Protein 4UMM (pdb70)

Sequence (642 aa):
KHLCSICGDRASGKHYGVYSCEGCKGFFKRTVRKDLTYACREERNCIIDKRQRNRCQYCRYQKCLACGMKREAVQEERRQQEELCLVCGDRASGYHYNALTCEGCKGFFRRSVTKNAVYICKFGHACEMDMYMRRKCQECRLKKCLAVGMRPECVVPENQCAMKRVQELSIERLLEMESLVADPSEEFQFLRVGPDSNVPPKFRAPVSSLCQIGNKQIAALVVWARDIPHFSQLEMEDQILLIKGSWNELLLFAIAWRSMEFLTERTTSPPQLMCLMPGMTLHRNSALQAGVGQIFDRVLSELSLKMRTLRVDQAEYVALKAIILLNPDVKGLKNRQEVEVLREKMFLCLDEYCRRSRSSEEGRFAALLLRLPALRSISLKSFEHLFFFHLVADTSIAGYIRDALRVPPLTANQKSLIARLVWYQEGYEQPSEEDLKRVTQTWDSDMPFRQITEMTILTVQLIVEFAKGLPGFAKISQSDQITLLKACSSEVMMLRVARRYDAATDSVLFANNQAYTRDNYRKAGMAYVIEDLLHFCRCMYSMMMDNVHYALLTAIVIFSDRPGLEQPLLVEEIQRYYLNTLRVYILNQNSASPRCAVIFGKILGILTEIRTLGMQNSNMCISLKLKNRKLPPFLEEIWDVA

Organism: Heliothis virescens (NCBI:txid7102)

Structure (mmCIF, N/CA/C/O backbone):
data_4UMM
#
_entry.id   4UMM
#
_cell.length_a   1.000
_cell.length_b   1.000
_cell.length_c   1.000
_cell.angle_alpha   90.00
_cell.angle_beta   90.00
_cell.angle_gamma   90.00
#
_symmetry.space_group_name_H-M   'P 1'
#
loop_
_entity.id
_entity.type
_entity.pdbx_description
1 polymer ECR-USP
2 polymer "5'-D(*CP*AP*AP*GP*GP*GP*TP*TP*CP*AP*AP*TP*GP*CP *AP*CP*TP*TP*GP*TP)-3'"
3 polymer "5'-D(*DGP*AP*CP*AP*AP*GP*TP*GP*CP*AP*TP*TP*GP*DAP *AP*CP*CP*CP*TP*T)-3'"
4 polymer 'ECDYSONE RECEPTOR'
5 polymer 'GENE REGULATION PROTEIN'
6 polymer 'ECDYSONE RECEPTOR'
7 non-polymer L-ALPHA-PHOSPHATIDYL-BETA-OLEOYL-GAMMA-PALMITOYL-PHOSPHATIDYLETHANOLAMINE
8 non-polymer 2,3,14,20,22-PENTAHYDROXYCHOLEST-7-EN-6-ONE
9 water water
#
loop_
_atom_site.group_PDB
_atom_site.id
_atom_site.type_symbol
_atom_site.label_atom_id
_atom_site.label_alt_id
_atom_site.label_comp_id
_atom_site.label_asym_id
_atom_site.label_entity_id
_atom_site.label_seq_id
_atom_site.pdbx_PDB_ins_code
_atom_site.Cartn_x
_atom_site.Cartn_y
_atom_site.Cartn_z
_atom_site.occupancy
_atom_site.B_iso_or_equiv
_atom_site.auth_seq_id
_atom_site.auth_comp_id
_atom_site.auth_asym_id
_atom_site.auth_atom_id
_atom_site.pdbx_PDB_model_num
ATOM 1 N N . LYS A 1 1 ? -10.029 -17.579 -7.308 1.00 50.00 110 LYS A N 1
ATOM 2 C CA . LYS A 1 1 ? -11.254 -17.917 -8.074 1.00 50.00 110 LYS A CA 1
ATOM 3 C C . LYS A 1 1 ? -12.211 -18.841 -7.295 1.00 50.00 110 LYS A C 1
ATOM 4 O O . LYS A 1 1 ? -13.434 -18.690 -7.335 1.00 50.00 110 LYS A O 1
ATOM 10 N N . HIS A 1 2 ? -11.605 -19.737 -6.533 1.00 50.00 111 HIS A N 1
ATOM 11 C CA . HIS A 1 2 ? -12.303 -20.785 -5.767 1.00 50.00 111 HIS A CA 1
ATOM 12 C C . HIS A 1 2 ? -13.089 -20.236 -4.571 1.00 50.00 111 HIS A C 1
ATOM 13 O O . HIS A 1 2 ? -12.859 -19.141 -4.069 1.00 50.00 111 HIS A O 1
ATOM 20 N N . LEU A 1 3 ? -13.993 -21.098 -4.112 1.00 50.00 112 LEU A N 1
ATOM 21 C CA . LEU A 1 3 ? -14.806 -20.866 -2.912 1.00 50.00 112 LEU A CA 1
ATOM 22 C C . LEU A 1 3 ? -14.286 -21.765 -1.784 1.00 50.00 112 LEU A C 1
ATOM 23 O O . LEU A 1 3 ? -13.723 -22.824 -2.023 1.00 50.00 112 LEU A O 1
ATOM 28 N N . CYS A 1 4 ? -14.419 -21.260 -0.558 1.00 50.00 113 CYS A N 1
ATOM 29 C CA . CYS A 1 4 ? -14.139 -22.075 0.641 1.00 50.00 113 CYS A CA 1
ATOM 30 C C . CYS A 1 4 ? -15.168 -23.205 0.660 1.00 50.00 113 CYS A C 1
ATOM 31 O O . CYS A 1 4 ? -16.366 -22.942 0.685 1.00 50.00 113 CYS A O 1
ATOM 34 N N . SER A 1 5 ? -14.673 -24.446 0.749 1.00 50.00 114 SER A N 1
ATOM 35 C CA . SER A 1 5 ? -15.562 -25.622 0.750 1.00 50.00 114 SER A CA 1
ATOM 36 C C . SER A 1 5 ? -16.366 -25.756 2.054 1.00 50.00 114 SER A C 1
ATOM 37 O O . SER A 1 5 ? -17.442 -26.356 2.064 1.00 50.00 114 SER A O 1
ATOM 40 N N . ILE A 1 6 ? -15.859 -25.134 3.109 1.00 50.00 115 ILE A N 1
ATOM 41 C CA . ILE A 1 6 ? -16.522 -25.103 4.435 1.00 50.00 115 ILE A CA 1
ATOM 42 C C . ILE A 1 6 ? -17.680 -24.100 4.473 1.00 50.00 115 ILE A C 1
ATOM 43 O O . ILE A 1 6 ? -18.777 -24.422 4.946 1.00 50.00 115 ILE A O 1
ATOM 48 N N . CYS A 1 7 ? -17.433 -22.863 4.081 1.00 50.00 116 CYS A N 1
ATOM 49 C CA . CYS A 1 7 ? -18.397 -21.779 4.348 1.00 50.00 116 CYS A CA 1
ATOM 50 C C . CYS A 1 7 ? -18.966 -21.054 3.121 1.00 50.00 116 CYS A C 1
ATOM 51 O O . CYS A 1 7 ? -19.888 -20.248 3.262 1.00 50.00 116 CYS A O 1
ATOM 54 N N . GLY A 1 8 ? -18.272 -21.171 1.983 1.00 50.00 117 GLY A N 1
ATOM 55 C CA . GLY A 1 8 ? -18.724 -20.513 0.740 1.00 50.00 117 GLY A CA 1
ATOM 56 C C . GLY A 1 8 ? -18.124 -19.115 0.535 1.00 50.00 117 GLY A C 1
ATOM 57 O O . GLY A 1 8 ? -18.369 -18.489 -0.498 1.00 50.00 117 GLY A O 1
ATOM 58 N N . ASP A 1 9 ? -17.408 -18.607 1.528 1.00 50.00 118 ASP A N 1
ATOM 59 C CA . ASP A 1 9 ? -16.632 -17.355 1.370 1.00 50.00 118 ASP A CA 1
ATOM 60 C C . ASP A 1 9 ? -15.556 -17.575 0.288 1.00 50.00 118 ASP A C 1
ATOM 61 O O . ASP A 1 9 ? -15.237 -18.705 -0.060 1.00 50.00 118 ASP A O 1
ATOM 66 N N . ARG A 1 10 ? -15.030 -16.473 -0.255 1.00 50.00 119 ARG A N 1
ATOM 67 C CA . ARG A 1 10 ? -13.954 -16.535 -1.259 1.00 50.00 119 ARG A CA 1
ATOM 68 C C . ARG A 1 10 ? -12.717 -17.211 -0.653 1.00 50.00 119 ARG A C 1
ATOM 69 O O . ARG A 1 10 ? -12.241 -16.831 0.413 1.00 50.00 119 ARG A O 1
ATOM 77 N N . ALA A 1 11 ? -12.346 -18.342 -1.264 1.00 50.00 120 ALA A N 1
ATOM 78 C CA . ALA A 1 11 ? -11.109 -19.045 -0.887 1.00 50.00 120 ALA A CA 1
ATOM 79 C C . ALA A 1 11 ? -9.895 -18.203 -1.291 1.00 50.00 120 ALA A C 1
ATOM 80 O O . ALA A 1 11 ? -9.897 -17.515 -2.305 1.00 50.00 120 ALA A O 1
ATOM 82 N N . SER A 1 12 ? -8.840 -18.305 -0.473 1.00 50.00 121 SER A N 1
ATOM 83 C CA . SER A 1 12 ? -7.548 -17.670 -0.791 1.00 50.00 121 SER A CA 1
ATOM 84 C C . SER A 1 12 ? -6.529 -18.693 -1.342 1.00 50.00 121 SER A C 1
ATOM 85 O O . SER A 1 12 ? -5.356 -18.383 -1.546 1.00 50.00 121 SER A O 1
ATOM 88 N N . GLY A 1 13 ? -7.065 -19.868 -1.664 1.00 50.00 122 GLY A N 1
ATOM 89 C CA . GLY A 1 13 ? -6.311 -21.044 -2.153 1.00 50.00 122 GLY A CA 1
ATOM 90 C C . GLY A 1 13 ? -6.589 -22.229 -1.222 1.00 50.00 122 GLY A C 1
ATOM 91 O O . GLY A 1 13 ? -7.528 -22.208 -0.434 1.00 50.00 122 GLY A O 1
ATOM 92 N N . LYS A 1 14 ? -5.849 -23.318 -1.468 1.00 50.00 123 LYS A N 1
ATOM 93 C CA . LYS A 1 14 ? -5.908 -24.499 -0.588 1.00 50.00 123 LYS A CA 1
ATOM 94 C C . LYS A 1 14 ? -5.143 -24.247 0.713 1.00 50.00 123 LYS A C 1
ATOM 95 O O . LYS A 1 14 ? -4.140 -23.548 0.727 1.00 50.00 123 LYS A O 1
ATOM 101 N N . HIS A 1 15 ? -5.702 -24.788 1.795 1.00 50.00 124 HIS A N 1
ATOM 102 C CA . HIS A 1 15 ? -5.084 -24.721 3.131 1.00 50.00 124 HIS A CA 1
ATOM 103 C C . HIS A 1 15 ? -5.412 -26.010 3.884 1.00 50.00 124 HIS A C 1
ATOM 104 O O . HIS A 1 15 ? -6.557 -26.453 3.892 1.00 50.00 124 HIS A O 1
ATOM 111 N N . TYR A 1 16 ? -4.344 -26.659 4.348 1.00 50.00 125 TYR A N 1
ATOM 112 C CA . TYR A 1 16 ? -4.435 -27.932 5.103 1.00 50.00 125 TYR A CA 1
ATOM 113 C C . TYR A 1 16 ? -5.181 -29.043 4.335 1.00 50.00 125 TYR A C 1
ATOM 114 O O . TYR A 1 16 ? -5.836 -29.898 4.943 1.00 50.00 125 TYR A O 1
ATOM 123 N N . GLY A 1 17 ? -5.143 -28.946 3.003 1.00 50.00 126 GLY A N 1
ATOM 124 C CA . GLY A 1 17 ? -5.747 -29.962 2.116 1.00 50.00 126 GLY A CA 1
ATOM 125 C C . GLY A 1 17 ? -6.960 -29.494 1.298 1.00 50.00 126 GLY A C 1
ATOM 126 O O . GLY A 1 17 ? -7.258 -30.087 0.266 1.00 50.00 126 GLY A O 1
ATOM 127 N N . VAL A 1 18 ? -7.651 -28.445 1.754 1.00 50.00 127 VAL A N 1
ATOM 128 C CA . VAL A 1 18 ? -8.914 -28.031 1.110 1.00 50.00 127 VAL A CA 1
ATOM 129 C C . VAL A 1 18 ? -8.871 -26.563 0.672 1.00 50.00 127 VAL A C 1
ATOM 130 O O . VAL A 1 18 ? -8.242 -25.741 1.324 1.00 50.00 127 VAL A O 1
ATOM 134 N N . TYR A 1 19 ? -9.659 -26.247 -0.362 1.00 50.00 128 TYR A N 1
ATOM 135 C CA . TYR A 1 19 ? -9.941 -24.841 -0.703 1.00 50.00 128 TYR A CA 1
ATOM 136 C C . TYR A 1 19 ? -10.733 -24.198 0.439 1.00 50.00 128 TYR A C 1
ATOM 137 O O . TYR A 1 19 ? -11.755 -24.701 0.884 1.00 50.00 128 TYR A O 1
ATOM 146 N N . SER A 1 20 ? -10.218 -23.048 0.889 1.00 50.00 129 SER A N 1
ATOM 147 C CA . SER A 1 20 ? -10.728 -22.403 2.106 1.00 50.00 129 SER A CA 1
ATOM 148 C C . SER A 1 20 ? -10.264 -20.949 2.221 1.00 50.00 129 SER A C 1
ATOM 149 O O . SER A 1 20 ? -9.292 -20.517 1.607 1.00 50.00 129 SER A O 1
ATOM 152 N N . CYS A 1 21 ? -11.135 -20.179 2.862 1.00 50.00 130 CYS A N 1
ATOM 153 C CA . CYS A 1 21 ? -10.882 -18.753 3.127 1.00 50.00 130 CYS A CA 1
ATOM 154 C C . CYS A 1 21 ? -9.860 -18.604 4.262 1.00 50.00 130 CYS A C 1
ATOM 155 O O . CYS A 1 21 ? -9.671 -19.513 5.067 1.00 50.00 130 CYS A O 1
ATOM 158 N N . GLU A 1 22 ? -9.377 -17.372 4.423 1.00 50.00 131 GLU A N 1
ATOM 159 C CA . GLU A 1 22 ? -8.448 -17.026 5.520 1.00 50.00 131 GLU A CA 1
ATOM 160 C C . GLU A 1 22 ? -9.069 -17.226 6.908 1.00 50.00 131 GLU A C 1
ATOM 161 O O . GLU A 1 22 ? -8.385 -17.687 7.834 1.00 50.00 131 GLU A O 1
ATOM 167 N N . GLY A 1 23 ? -10.382 -17.020 6.976 1.00 50.00 132 GLY A N 1
ATOM 168 C CA . GLY A 1 23 ? -11.197 -17.249 8.190 1.00 50.00 132 GLY A CA 1
ATOM 169 C C . GLY A 1 23 ? -11.081 -18.696 8.683 1.00 50.00 132 GLY A C 1
ATOM 170 O O . GLY A 1 23 ? -10.502 -18.953 9.740 1.00 50.00 132 GLY A O 1
ATOM 171 N N . CYS A 1 24 ? -11.498 -19.629 7.833 1.00 50.00 133 CYS A N 1
ATOM 172 C CA . CYS A 1 24 ? -11.471 -21.073 8.138 1.00 50.00 133 CYS A CA 1
ATOM 173 C C . CYS A 1 24 ? -10.049 -21.635 8.300 1.00 50.00 133 CYS A C 1
ATOM 174 O O . CYS A 1 24 ? -9.805 -22.431 9.205 1.00 50.00 133 CYS A O 1
ATOM 177 N N . LYS A 1 25 ? -9.114 -21.109 7.507 1.00 50.00 134 LYS A N 1
ATOM 178 C CA . LYS A 1 25 ? -7.670 -21.402 7.645 1.00 50.00 134 LYS A CA 1
ATOM 179 C C . LYS A 1 25 ? -7.184 -21.060 9.066 1.00 50.00 134 LYS A C 1
ATOM 180 O O . LYS A 1 25 ? -6.667 -21.926 9.779 1.00 50.00 134 LYS A O 1
ATOM 186 N N . GLY A 1 26 ? -7.431 -19.802 9.453 1.00 50.00 135 GLY A N 1
ATOM 187 C CA . GLY A 1 26 ? -7.001 -19.244 10.748 1.00 50.00 135 GLY A CA 1
ATOM 188 C C . GLY A 1 26 ? -7.662 -19.974 11.925 1.00 50.00 135 GLY A C 1
ATOM 189 O O . GLY A 1 26 ? -6.982 -20.416 12.848 1.00 50.00 135 GLY A O 1
ATOM 190 N N . PHE A 1 27 ? -8.947 -20.268 11.742 1.00 50.00 136 PHE A N 1
ATOM 191 C CA . PHE A 1 27 ? -9.754 -20.995 12.738 1.00 50.00 136 PHE A CA 1
ATOM 192 C C . PHE A 1 27 ? -9.245 -22.424 12.965 1.00 50.00 136 PHE A C 1
ATOM 193 O O . PHE A 1 27 ? -9.029 -22.826 14.106 1.00 50.00 136 PHE A O 1
ATOM 201 N N . PHE A 1 28 ? -8.985 -23.141 11.875 1.00 50.00 137 PHE A N 1
ATOM 202 C CA . PHE A 1 28 ? -8.503 -24.532 11.950 1.00 50.00 137 PHE A CA 1
ATOM 203 C C . PHE A 1 28 ? -7.104 -24.600 12.579 1.00 50.00 137 PHE A C 1
ATOM 204 O O . PHE A 1 28 ? -6.879 -25.390 13.495 1.00 50.00 137 PHE A O 1
ATOM 212 N N . LYS A 1 29 ? -6.269 -23.629 12.206 1.00 50.00 138 LYS A N 1
ATOM 213 C CA . LYS A 1 29 ? -4.903 -23.500 12.746 1.00 50.00 138 LYS A CA 1
ATOM 214 C C . LYS A 1 29 ? -4.934 -23.335 14.272 1.00 50.00 138 LYS A C 1
ATOM 215 O O . LYS A 1 29 ? -4.355 -24.154 14.985 1.00 50.00 138 LYS A O 1
ATOM 221 N N . ARG A 1 30 ? -5.721 -22.372 14.751 1.00 50.00 139 ARG A N 1
ATOM 222 C CA . ARG A 1 30 ? -5.819 -22.080 16.193 1.00 50.00 139 ARG A CA 1
ATOM 223 C C . ARG A 1 30 ? -6.386 -23.255 17.000 1.00 50.00 139 ARG A C 1
ATOM 224 O O . ARG A 1 30 ? -5.840 -23.614 18.040 1.00 50.00 139 ARG A O 1
ATOM 232 N N . THR A 1 31 ? -7.370 -23.933 16.399 1.00 50.00 140 THR A N 1
ATOM 233 C CA . THR A 1 31 ? -8.016 -25.106 17.019 1.00 50.00 140 THR A CA 1
ATOM 234 C C . THR A 1 31 ? -6.996 -26.231 17.243 1.00 50.00 140 THR A C 1
ATOM 235 O O . THR A 1 31 ? -6.868 -26.729 18.356 1.00 50.00 140 THR A O 1
ATOM 239 N N . VAL A 1 32 ? -6.248 -26.561 16.183 1.00 50.00 141 VAL A N 1
ATOM 240 C CA . VAL A 1 32 ? -5.244 -27.641 16.217 1.00 50.00 141 VAL A CA 1
ATOM 241 C C . VAL A 1 32 ? -4.038 -27.273 17.098 1.00 50.00 141 VAL A C 1
ATOM 242 O O . VAL A 1 32 ? -3.668 -28.046 17.973 1.00 50.00 141 VAL A O 1
ATOM 246 N N . ARG A 1 33 ? -3.530 -26.048 16.922 1.00 50.00 142 ARG A N 1
ATOM 247 C CA . ARG A 1 33 ? -2.359 -25.543 17.672 1.00 50.00 142 ARG A CA 1
ATOM 248 C C . ARG A 1 33 ? -2.542 -25.645 19.186 1.00 50.00 142 ARG A C 1
ATOM 249 O O . ARG A 1 33 ? -1.731 -26.254 19.884 1.00 50.00 142 ARG A O 1
ATOM 257 N N . LYS A 1 34 ? -3.673 -25.120 19.646 1.00 50.00 143 LYS A N 1
ATOM 258 C CA . LYS A 1 34 ? -4.024 -25.094 21.073 1.00 50.00 143 LYS A CA 1
ATOM 259 C C . LYS A 1 34 ? -4.661 -26.408 21.555 1.00 50.00 143 LYS A C 1
ATOM 260 O O . LYS A 1 34 ? -4.841 -26.603 22.753 1.00 50.00 143 LYS A O 1
ATOM 266 N N . ASP A 1 35 ? -5.049 -27.249 20.597 1.00 50.00 144 ASP A N 1
ATOM 267 C CA . ASP A 1 35 ? -5.715 -28.546 20.837 1.00 50.00 144 ASP A CA 1
ATOM 268 C C . ASP A 1 35 ? -7.043 -28.324 21.585 1.00 50.00 144 ASP A C 1
ATOM 269 O O . ASP A 1 35 ? -7.340 -28.928 22.613 1.00 50.00 144 ASP A O 1
ATOM 274 N N . LEU A 1 36 ? -7.815 -27.381 21.050 1.00 50.00 145 LEU A N 1
ATOM 275 C CA . LEU A 1 36 ? -9.115 -26.997 21.620 1.00 50.00 145 LEU A CA 1
ATOM 276 C C . LEU A 1 36 ? -10.191 -27.998 21.202 1.00 50.00 145 LEU A C 1
ATOM 277 O O . LEU A 1 36 ? -10.157 -28.578 20.125 1.00 50.00 145 LEU A O 1
ATOM 282 N N . THR A 1 37 ? -11.121 -28.216 22.129 1.00 50.00 146 THR A N 1
ATOM 283 C CA . THR A 1 37 ? -12.329 -29.004 21.840 1.00 50.00 146 THR A CA 1
ATOM 284 C C . THR A 1 37 ? -13.521 -28.102 22.161 1.00 50.00 146 THR A C 1
ATOM 285 O O . THR A 1 37 ? -13.538 -27.404 23.169 1.00 50.00 146 THR A O 1
ATOM 289 N N . TYR A 1 38 ? -14.501 -28.138 21.265 1.00 50.00 147 TYR A N 1
ATOM 290 C CA . TYR A 1 38 ? -15.690 -27.280 21.386 1.00 50.00 147 TYR A CA 1
ATOM 291 C C . TYR A 1 38 ? -16.926 -28.137 21.682 1.00 50.00 147 TYR A C 1
ATOM 292 O O . TYR A 1 38 ? -16.908 -29.353 21.527 1.00 50.00 147 TYR A O 1
ATOM 301 N N . ALA A 1 39 ? -17.947 -27.479 22.220 1.00 50.00 148 ALA A N 1
ATOM 302 C CA . ALA A 1 39 ? -19.255 -28.110 22.453 1.00 50.00 148 ALA A CA 1
ATOM 303 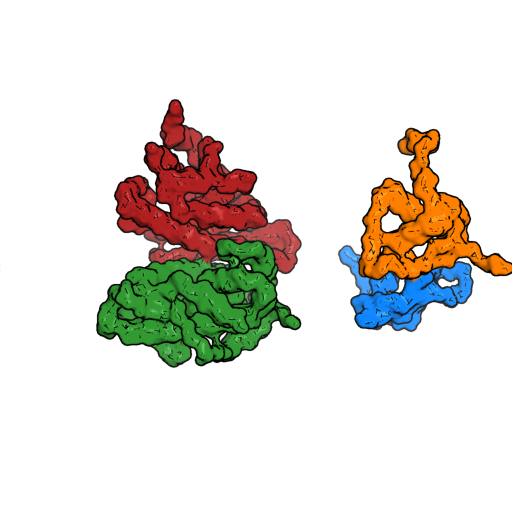C C . ALA A 1 39 ? -20.345 -27.290 21.751 1.00 50.00 148 ALA A C 1
ATOM 304 O O . ALA A 1 39 ? -20.376 -26.068 21.842 1.00 50.00 148 ALA A O 1
ATOM 306 N N . CYS A 1 40 ? -21.113 -27.982 20.913 1.00 50.00 149 CYS A N 1
ATOM 307 C CA . CYS A 1 40 ? -22.277 -27.360 20.253 1.00 50.00 149 CYS A CA 1
ATOM 308 C C . CYS A 1 40 ? -23.377 -27.136 21.294 1.00 50.00 149 CYS A C 1
ATOM 309 O O . CYS A 1 40 ? -23.733 -28.047 22.037 1.00 50.00 149 CYS A O 1
ATOM 312 N N . ARG A 1 41 ? -24.014 -25.971 21.203 1.00 50.00 150 ARG A N 1
ATOM 313 C CA . ARG A 1 41 ? -25.114 -25.612 22.117 1.00 50.00 150 ARG A CA 1
ATOM 314 C C . ARG A 1 41 ? -26.489 -25.866 21.457 1.00 50.00 150 ARG A C 1
ATOM 315 O O . ARG A 1 41 ? -27.505 -25.281 21.817 1.00 50.00 150 ARG A O 1
ATOM 323 N N . GLU A 1 42 ? -26.457 -26.678 20.407 1.00 50.00 151 GLU A N 1
ATOM 324 C CA . GLU A 1 42 ? -27.648 -27.079 19.631 1.00 50.00 151 GLU A CA 1
ATOM 325 C C . GLU A 1 42 ? -27.664 -28.604 19.403 1.00 50.00 151 GLU A C 1
ATOM 326 O O . GLU A 1 42 ? -27.553 -29.373 20.355 1.00 50.00 151 GLU A O 1
ATOM 332 N N . GLU A 1 43 ? -27.684 -29.023 18.145 1.00 50.00 152 GLU A N 1
ATOM 333 C CA . GLU A 1 43 ? -27.763 -30.458 17.790 1.00 50.00 152 GLU A CA 1
ATOM 334 C C . GLU A 1 43 ? -26.624 -30.937 16.885 1.00 50.00 152 GLU A C 1
ATOM 335 O O . GLU A 1 43 ? -26.780 -31.925 16.166 1.00 50.00 152 GLU A O 1
ATOM 341 N N . ARG A 1 44 ? -25.499 -30.235 16.905 1.00 50.00 153 ARG A N 1
ATOM 342 C CA . ARG A 1 44 ? -24.287 -30.589 16.119 1.00 50.00 153 ARG A CA 1
ATOM 343 C C . ARG A 1 44 ? -24.534 -30.616 14.599 1.00 50.00 153 ARG A C 1
ATOM 344 O O . ARG A 1 44 ? -23.807 -31.269 13.844 1.00 50.00 153 ARG A O 1
ATOM 352 N N . ASN A 1 45 ? -25.514 -29.837 14.155 1.00 50.00 154 ASN A N 1
ATOM 353 C CA . ASN A 1 45 ? -25.847 -29.683 12.724 1.00 50.00 154 ASN A CA 1
ATOM 354 C C . ASN A 1 45 ? -26.078 -28.203 12.357 1.00 50.00 154 ASN A C 1
ATOM 355 O O . ASN A 1 45 ? -26.933 -27.862 11.541 1.00 50.00 154 ASN A O 1
ATOM 360 N N . CYS A 1 46 ? -25.375 -27.322 13.060 1.00 50.00 155 CYS A N 1
ATOM 361 C CA . CYS A 1 46 ? -25.516 -25.865 12.847 1.00 50.00 155 CYS A CA 1
ATOM 362 C C . CYS A 1 46 ? -25.071 -25.460 11.436 1.00 50.00 155 CYS A C 1
ATOM 363 O O . CYS A 1 46 ? -24.188 -26.075 10.841 1.00 50.00 155 CYS A O 1
ATOM 366 N N . ILE A 1 47 ? -25.720 -24.411 10.931 1.00 50.00 156 ILE A N 1
ATOM 367 C CA . ILE A 1 47 ? -25.334 -23.787 9.650 1.00 50.00 156 ILE A CA 1
ATOM 368 C C . ILE A 1 47 ? -23.941 -23.158 9.807 1.00 50.00 156 ILE A C 1
ATOM 369 O O . ILE A 1 47 ? -23.719 -22.311 10.671 1.00 50.00 156 ILE A O 1
ATOM 374 N N . ILE A 1 48 ? -23.074 -23.512 8.863 1.00 50.00 157 ILE A N 1
ATOM 375 C CA . ILE A 1 48 ? -21.736 -22.909 8.734 1.00 50.00 157 ILE A CA 1
ATOM 376 C C . ILE A 1 48 ? -21.581 -22.365 7.310 1.00 50.00 157 ILE A C 1
ATOM 377 O O . ILE A 1 48 ? -21.397 -23.100 6.352 1.00 50.00 157 ILE A O 1
ATOM 382 N N . ASP A 1 49 ? -21.847 -21.071 7.184 1.00 50.00 158 ASP A N 1
ATOM 383 C CA . ASP A 1 49 ? -21.624 -20.364 5.912 1.00 50.00 158 ASP A CA 1
ATOM 384 C C . ASP A 1 49 ? -20.782 -19.095 6.132 1.00 50.00 158 ASP A C 1
ATOM 385 O O . ASP A 1 49 ? -20.410 -18.800 7.263 1.00 50.00 158 ASP A O 1
ATOM 390 N N . LYS A 1 50 ? -20.745 -18.226 5.128 1.00 50.00 159 LYS A N 1
ATOM 391 C CA . LYS A 1 50 ? -19.980 -16.964 5.212 1.00 50.00 159 LYS A CA 1
ATOM 392 C C . LYS A 1 50 ? -20.600 -15.966 6.205 1.00 50.00 159 LYS A C 1
ATOM 393 O O . LYS A 1 50 ? -19.913 -15.079 6.721 1.00 50.00 159 LYS A O 1
ATOM 399 N N . ARG A 1 51 ? -21.894 -16.124 6.440 1.00 50.00 160 ARG A N 1
ATOM 400 C CA . ARG A 1 51 ? -22.706 -15.240 7.296 1.00 50.00 160 ARG A CA 1
ATOM 401 C C . ARG A 1 51 ? -22.609 -15.554 8.793 1.00 50.00 160 ARG A C 1
ATOM 402 O O . ARG A 1 51 ? -22.218 -14.696 9.578 1.00 50.00 160 ARG A O 1
ATOM 410 N N . GLN A 1 52 ? -22.876 -16.806 9.165 1.00 50.00 161 GLN A N 1
ATOM 411 C CA . GLN A 1 52 ? -22.952 -17.198 10.587 1.00 50.00 161 GLN A CA 1
ATOM 412 C C . GLN A 1 52 ? -21.994 -18.327 11.008 1.00 50.00 161 GLN A C 1
ATOM 413 O O . GLN A 1 52 ? -22.205 -18.994 12.021 1.00 50.00 161 GLN A O 1
ATOM 419 N N . ARG A 1 53 ? -20.862 -18.433 10.315 1.00 50.00 162 ARG A N 1
ATOM 420 C CA . ARG A 1 53 ? -19.833 -19.451 10.642 1.00 50.00 162 ARG A CA 1
ATOM 421 C C . ARG A 1 53 ? -19.278 -19.335 12.069 1.00 50.00 162 ARG A C 1
ATOM 422 O O . ARG A 1 53 ? -18.875 -20.337 12.670 1.00 50.00 162 ARG A O 1
ATOM 430 N N . ASN A 1 54 ? -19.324 -18.125 12.612 1.00 50.00 163 ASN A N 1
ATOM 431 C CA . ASN A 1 54 ? -18.806 -17.819 13.957 1.00 50.00 163 ASN A CA 1
ATOM 432 C C . ASN A 1 54 ? -19.766 -18.156 15.107 1.00 50.00 163 ASN A C 1
ATOM 433 O O . ASN A 1 54 ? -19.384 -18.061 16.272 1.00 50.00 163 ASN A O 1
ATOM 438 N N . ARG A 1 55 ? -21.004 -18.526 14.776 1.00 50.00 164 ARG A N 1
ATOM 439 C CA . ARG A 1 55 ? -22.002 -18.916 15.793 1.00 50.00 164 ARG A CA 1
ATOM 440 C C . ARG A 1 55 ? -21.677 -20.211 16.547 1.00 50.00 164 ARG A C 1
ATOM 441 O O . ARG A 1 55 ? -21.945 -20.313 17.743 1.00 50.00 164 ARG A O 1
ATOM 449 N N . CYS A 1 56 ? -21.137 -21.199 15.839 1.00 50.00 165 CYS A N 1
ATOM 450 C CA . CYS A 1 56 ? -20.795 -22.490 16.459 1.00 50.00 165 CYS A CA 1
ATOM 451 C C . CYS A 1 56 ? -19.404 -22.984 16.057 1.00 50.00 165 CYS A C 1
ATOM 452 O O . CYS A 1 56 ? -19.210 -23.583 15.004 1.00 50.00 165 CYS A O 1
ATOM 455 N N . GLN A 1 57 ? -18.485 -22.863 17.018 1.00 50.00 166 GLN A N 1
ATOM 456 C CA . GLN A 1 57 ? -17.100 -23.340 16.852 1.00 50.00 166 GLN A CA 1
ATOM 457 C C . GLN A 1 57 ? -16.996 -24.861 16.653 1.00 50.00 166 GLN A C 1
ATOM 458 O O . GLN A 1 57 ? -16.288 -25.317 15.754 1.00 50.00 166 GLN A O 1
ATOM 464 N N . TYR A 1 58 ? -17.843 -25.608 17.360 1.00 50.00 167 TYR A N 1
ATOM 465 C CA . TYR A 1 58 ? -17.894 -27.084 17.224 1.00 50.00 167 TYR A CA 1
ATOM 466 C C . TYR A 1 58 ? -18.254 -27.496 15.792 1.00 50.00 167 TYR A C 1
ATOM 467 O O . TYR A 1 58 ? -17.535 -28.275 15.164 1.00 50.00 167 TYR A O 1
ATOM 476 N N . CYS A 1 59 ? -19.325 -26.903 15.278 1.00 50.00 168 CYS A N 1
ATOM 477 C CA . CYS A 1 59 ? -19.831 -27.230 13.936 1.00 50.00 168 CYS A CA 1
ATOM 478 C C . CYS A 1 59 ? -18.910 -26.727 12.818 1.00 50.00 168 CYS A C 1
ATOM 479 O O . CYS A 1 59 ? -18.708 -27.433 11.833 1.00 50.00 168 CYS A O 1
ATOM 482 N N . ARG A 1 60 ? -18.234 -25.602 13.063 1.00 50.00 169 ARG A N 1
ATOM 483 C CA . ARG A 1 60 ? -17.258 -25.052 12.102 1.00 50.00 169 ARG A CA 1
ATOM 484 C C . ARG A 1 60 ? -16.038 -25.981 11.984 1.00 50.00 169 ARG A C 1
ATOM 485 O O . ARG A 1 60 ? -15.653 -26.370 10.886 1.00 50.00 169 ARG A O 1
ATOM 493 N N . TYR A 1 61 ? -15.562 -26.442 13.140 1.00 50.00 170 TYR A N 1
ATOM 494 C CA . TYR A 1 61 ? -14.420 -27.371 13.214 1.00 50.00 170 TYR A CA 1
ATOM 495 C C . TYR A 1 61 ? -14.731 -28.736 12.587 1.00 50.00 170 TYR A C 1
ATOM 496 O O . TYR A 1 61 ? -13.978 -29.215 11.742 1.00 50.00 170 TYR A O 1
ATOM 505 N N . GLN A 1 62 ? -15.922 -29.248 12.892 1.00 50.00 171 GLN A N 1
ATOM 506 C CA . GLN A 1 62 ? -16.387 -30.525 12.329 1.00 50.00 171 GLN A CA 1
ATOM 507 C C . GLN A 1 62 ? -16.551 -30.463 10.805 1.00 50.00 171 GLN A C 1
ATOM 508 O O . GLN A 1 62 ? -16.203 -31.408 10.102 1.00 50.00 171 GLN A O 1
ATOM 514 N N . LYS A 1 63 ? -16.934 -29.284 10.323 1.00 50.00 172 LYS A N 1
ATOM 515 C CA . LYS A 1 63 ? -17.105 -29.040 8.882 1.00 50.00 172 LYS A CA 1
ATOM 516 C C . LYS A 1 63 ? -15.753 -28.911 8.163 1.00 50.00 172 LYS A C 1
ATOM 517 O O . LYS A 1 63 ? -15.602 -29.424 7.058 1.00 50.00 172 LYS A O 1
ATOM 523 N N . CYS A 1 64 ? -14.747 -28.376 8.856 1.00 50.00 173 CYS A N 1
ATOM 524 C CA . CYS A 1 64 ? -13.360 -28.353 8.345 1.00 50.00 173 CYS A CA 1
ATOM 525 C C . CYS A 1 64 ? -12.835 -29.783 8.141 1.00 50.00 173 CYS A C 1
ATOM 526 O O . CYS A 1 64 ? -12.337 -30.128 7.068 1.00 50.00 173 CYS A O 1
ATOM 529 N N . LEU A 1 65 ? -13.156 -30.628 9.116 1.00 50.00 174 LEU A N 1
ATOM 530 C CA . LEU A 1 65 ? -12.833 -32.068 9.110 1.00 50.00 174 LEU A CA 1
ATOM 531 C C . LEU A 1 65 ? -13.520 -32.837 7.980 1.00 50.00 174 LEU A C 1
ATOM 532 O O . LEU A 1 65 ? -12.844 -33.445 7.154 1.00 50.00 174 LEU A O 1
ATOM 537 N N . ALA A 1 66 ? -14.823 -32.607 7.858 1.00 50.00 175 ALA A N 1
ATOM 538 C CA . ALA A 1 66 ? -15.667 -33.261 6.835 1.00 50.00 175 ALA A CA 1
ATOM 539 C C . ALA A 1 66 ? -15.288 -32.845 5.408 1.00 50.00 175 ALA A C 1
ATOM 540 O O . ALA A 1 66 ? -15.393 -33.647 4.480 1.00 50.00 175 ALA A O 1
ATOM 542 N N . CYS A 1 67 ? -14.822 -31.606 5.264 1.00 50.00 176 CYS A N 1
ATOM 543 C CA . CYS A 1 67 ? -14.376 -31.061 3.967 1.00 50.00 176 CYS A CA 1
ATOM 544 C C . CYS A 1 67 ? -13.009 -31.601 3.523 1.00 50.00 176 CYS A C 1
ATOM 545 O O . CYS A 1 67 ? -12.665 -31.496 2.344 1.00 50.00 176 CYS A O 1
ATOM 548 N N . GLY A 1 68 ? -12.228 -32.072 4.506 1.00 50.00 177 GLY A N 1
ATOM 549 C CA . GLY A 1 68 ? -10.950 -32.776 4.274 1.00 50.00 177 GLY A CA 1
ATOM 550 C C . GLY A 1 68 ? -9.710 -32.062 4.835 1.00 50.00 177 GLY A C 1
ATOM 551 O O . GLY A 1 68 ? -8.601 -32.334 4.384 1.00 50.00 177 GLY A O 1
ATOM 552 N N . MET A 1 69 ? -9.901 -31.127 5.769 1.00 50.00 178 MET A N 1
ATOM 553 C CA . MET A 1 69 ? -8.757 -30.483 6.447 1.00 50.00 178 MET A CA 1
ATOM 554 C C . MET A 1 69 ? -8.040 -31.500 7.334 1.00 50.00 178 MET A C 1
ATOM 555 O O . MET A 1 69 ? -8.648 -32.262 8.076 1.00 50.00 178 MET A O 1
ATOM 560 N N . LYS A 1 70 ? -6.713 -31.402 7.291 1.00 50.00 179 LYS A N 1
ATOM 561 C CA . LYS A 1 70 ? -5.831 -32.402 7.901 1.00 50.00 179 LYS A CA 1
ATOM 562 C C . LYS A 1 70 ? -5.097 -31.741 9.078 1.00 50.00 179 LYS A C 1
ATOM 563 O O . LYS A 1 70 ? -4.277 -30.852 8.881 1.00 50.00 179 LYS A O 1
ATOM 569 N N . ARG A 1 71 ? -5.361 -32.234 10.293 1.00 50.00 180 ARG A N 1
ATOM 570 C CA . ARG A 1 71 ? -4.658 -31.751 11.507 1.00 50.00 180 ARG A CA 1
ATOM 571 C C . ARG A 1 71 ? -3.130 -31.845 11.400 1.00 50.00 180 ARG A C 1
ATOM 572 O O . ARG A 1 71 ? -2.412 -30.927 11.793 1.00 50.00 180 ARG A O 1
ATOM 580 N N . GLU A 1 72 ? -2.676 -32.872 10.687 1.00 50.00 181 GLU A N 1
ATOM 581 C CA . GLU A 1 72 ? -1.245 -33.120 10.417 1.00 50.00 181 GLU A CA 1
ATOM 582 C C . GLU A 1 72 ? -0.565 -32.047 9.550 1.00 50.00 181 GLU A C 1
ATOM 583 O O . GLU A 1 72 ? 0.656 -31.895 9.596 1.00 50.00 181 GLU A O 1
ATOM 589 N N . ALA A 1 73 ? -1.356 -31.361 8.732 1.00 50.00 182 ALA A N 1
ATOM 590 C CA . ALA A 1 73 ? -0.865 -30.258 7.883 1.00 50.00 182 ALA A CA 1
ATOM 591 C C . ALA A 1 73 ? -0.506 -28.990 8.684 1.00 50.00 182 ALA A C 1
ATOM 592 O O . ALA A 1 73 ? 0.207 -28.120 8.191 1.00 50.00 182 ALA A O 1
ATOM 594 N N . VAL A 1 74 ? -1.106 -28.853 9.870 1.00 50.00 183 VAL A N 1
ATOM 595 C CA . VAL A 1 74 ? -0.801 -27.754 10.807 1.00 50.00 183 VAL A CA 1
ATOM 596 C C . VAL A 1 74 ? 0.536 -28.048 11.491 1.00 50.00 183 VAL A C 1
ATOM 597 O O . VAL A 1 74 ? 0.689 -28.993 12.263 1.00 50.00 183 VAL A O 1
ATOM 601 N N . GLN A 1 75 ? 1.507 -27.206 11.160 1.00 50.00 184 GLN A N 1
ATOM 602 C CA . GLN A 1 75 ? 2.861 -27.312 11.712 1.00 50.00 184 GLN A CA 1
ATOM 603 C C . GLN A 1 75 ? 2.945 -26.771 13.141 1.00 50.00 184 GLN A C 1
ATOM 604 O O . GLN A 1 75 ? 2.041 -26.077 13.605 1.00 50.00 184 GLN A O 1
ATOM 610 N N . GLU A 1 76 ? 4.018 -27.136 13.823 1.00 50.00 185 GLU A N 1
ATOM 611 C CA . GLU A 1 76 ? 4.405 -26.533 15.112 1.00 50.00 185 GLU A CA 1
ATOM 612 C C . GLU A 1 76 ? 4.544 -25.013 14.941 1.00 50.00 185 GLU A C 1
ATOM 613 O O . GLU A 1 76 ? 5.052 -24.538 13.918 1.00 50.00 185 GLU A O 1
ATOM 619 N N . GLU A 1 77 ? 4.258 -24.297 16.024 1.00 50.00 186 GLU A N 1
ATOM 620 C CA . GLU A 1 77 ? 4.476 -22.842 16.080 1.00 50.00 186 GLU A CA 1
ATOM 621 C C . GLU A 1 77 ? 5.960 -22.524 15.830 1.00 50.00 186 GLU A C 1
ATOM 622 O O . GLU A 1 77 ? 6.864 -23.213 16.301 1.00 50.00 186 GLU A O 1
ATOM 628 N N . ARG A 1 78 ? 6.169 -21.422 15.116 1.00 50.00 187 ARG A N 1
ATOM 629 C CA . ARG A 1 78 ? 7.501 -21.003 14.645 1.00 50.00 187 ARG A CA 1
ATOM 630 C C . ARG A 1 78 ? 8.034 -19.745 15.363 1.00 50.00 187 ARG A C 1
ATOM 631 O O . ARG A 1 78 ? 7.659 -19.580 16.546 1.00 50.00 187 ARG A O 1
ATOM 1452 N N . ARG D 4 1 ? -45.181 -15.702 17.273 1.00 50.00 141 ARG E N 1
ATOM 1453 C CA . ARG D 4 1 ? -44.880 -14.895 16.069 1.00 50.00 141 ARG E CA 1
ATOM 1454 C C . ARG D 4 1 ? -43.409 -14.437 16.036 1.00 50.00 141 ARG E C 1
ATOM 1455 O O . ARG D 4 1 ? -42.674 -14.704 15.082 1.00 50.00 141 ARG E O 1
ATOM 1463 N N . GLN D 4 2 ? -43.046 -13.652 17.046 1.00 50.00 142 GLN E N 1
ATOM 1464 C CA . GLN D 4 2 ? -41.662 -13.199 17.257 1.00 50.00 142 GLN E CA 1
ATOM 1465 C C . GLN D 4 2 ? -40.805 -14.371 17.755 1.00 50.00 142 GLN E C 1
ATOM 1466 O O . GLN D 4 2 ? -40.819 -14.758 18.917 1.00 50.00 142 GLN E O 1
ATOM 1472 N N . GLN D 4 3 ? -40.182 -15.034 16.789 1.00 50.00 143 GLN E N 1
ATOM 1473 C CA . GLN D 4 3 ? -39.338 -16.198 17.102 1.00 50.00 143 GLN E CA 1
ATOM 1474 C C . GLN D 4 3 ? -37.914 -15.797 17.507 1.00 50.00 143 GLN E C 1
ATOM 1475 O O . GLN D 4 3 ? -37.228 -16.519 18.229 1.00 50.00 143 GLN E O 1
ATOM 1481 N N . GLU D 4 4 ? -37.489 -14.651 16.991 1.00 50.00 144 GLU E N 1
ATOM 1482 C CA . GLU D 4 4 ? -36.155 -14.092 17.243 1.00 50.00 144 GLU E CA 1
ATOM 1483 C C . GLU D 4 4 ? -36.245 -12.568 17.122 1.00 50.00 144 GLU E C 1
ATOM 1484 O O . GLU D 4 4 ? -36.780 -12.045 16.148 1.00 50.00 144 GLU E O 1
ATOM 1490 N N . GLU D 4 5 ? -35.801 -11.891 18.174 1.00 50.00 145 GLU E N 1
ATOM 1491 C CA . GLU D 4 5 ? -35.597 -10.431 18.115 1.00 50.00 145 GLU E CA 1
ATOM 1492 C C . GLU D 4 5 ? -34.418 -10.136 17.181 1.00 50.00 145 GLU E C 1
ATOM 1493 O O . GLU D 4 5 ? -33.330 -10.675 17.347 1.00 50.00 145 GLU E O 1
ATOM 1499 N N . LEU D 4 6 ? -34.679 -9.272 16.202 1.00 50.00 146 LEU E N 1
ATOM 1500 C CA . LEU D 4 6 ? -33.733 -9.025 15.104 1.00 50.00 146 LEU E CA 1
ATOM 1501 C C . LEU D 4 6 ? -33.043 -7.666 15.226 1.00 50.00 146 LEU E C 1
ATOM 1502 O O . LEU D 4 6 ? -33.658 -6.658 15.540 1.00 50.00 146 LEU E O 1
ATOM 1507 N N . CYS D 4 7 ? -31.730 -7.714 15.010 1.00 50.00 147 CYS E N 1
ATOM 1508 C CA . CYS D 4 7 ? -30.928 -6.485 14.878 1.00 50.00 147 CYS E CA 1
ATOM 1509 C C . CYS D 4 7 ? -31.393 -5.785 13.599 1.00 50.00 147 CYS E C 1
ATOM 1510 O O . CYS D 4 7 ? -31.217 -6.310 12.507 1.00 50.00 147 CYS E O 1
ATOM 1513 N N . LEU D 4 8 ? -31.848 -4.546 13.774 1.00 50.00 148 LEU E N 1
ATOM 1514 C CA . LEU D 4 8 ? -32.324 -3.736 12.642 1.00 50.00 148 LEU E CA 1
ATOM 1515 C C . LEU D 4 8 ? -31.242 -3.425 11.595 1.00 50.00 148 LEU E C 1
ATOM 1516 O O . LEU D 4 8 ? -31.546 -3.213 10.422 1.00 50.00 148 LEU E O 1
ATOM 1521 N N . VAL D 4 9 ? -29.993 -3.465 12.034 1.00 50.00 149 VAL E N 1
ATOM 1522 C CA . VAL D 4 9 ? -28.822 -3.219 11.162 1.00 50.00 149 VAL E CA 1
ATOM 1523 C C . VAL D 4 9 ? -28.474 -4.442 10.298 1.00 50.00 149 VAL E C 1
ATOM 1524 O O . VAL D 4 9 ? -28.377 -4.331 9.076 1.00 50.00 149 VAL E O 1
ATOM 1528 N N . CYS D 4 10 ? -28.226 -5.577 10.942 1.00 50.00 150 CYS E N 1
ATOM 1529 C CA . CYS D 4 10 ? -27.626 -6.739 10.254 1.00 50.00 150 CYS E CA 1
ATOM 1530 C C . CYS D 4 10 ? -28.483 -8.012 10.198 1.00 50.00 150 CYS E C 1
ATOM 1531 O O . CYS D 4 10 ? -28.081 -8.983 9.553 1.00 50.00 150 CYS E O 1
ATOM 1534 N N . GLY D 4 11 ? -29.496 -8.083 11.073 1.00 50.00 151 GLY E N 1
ATOM 1535 C CA . GLY D 4 11 ? -30.407 -9.243 11.116 1.00 50.00 151 GLY E CA 1
ATOM 1536 C C . GLY D 4 11 ? -29.961 -10.338 12.096 1.00 50.00 151 GLY E C 1
ATOM 1537 O O . GLY D 4 11 ? -30.655 -11.344 12.251 1.00 50.00 151 GLY E O 1
ATOM 1538 N N . ASP D 4 12 ? -28.805 -10.156 12.719 1.00 50.00 152 ASP E N 1
ATOM 1539 C CA . ASP D 4 12 ? -28.348 -11.041 13.812 1.00 50.00 152 ASP E CA 1
ATOM 1540 C C . ASP D 4 12 ? -29.346 -10.918 14.994 1.00 50.00 152 ASP E C 1
ATOM 1541 O O . ASP D 4 12 ? -30.178 -10.037 15.021 1.00 50.00 152 ASP E O 1
ATOM 1546 N N . ARG D 4 13 ? -29.200 -11.820 15.970 1.00 50.00 153 ARG E N 1
ATOM 1547 C CA . ARG D 4 13 ? -30.033 -11.785 17.185 1.00 50.00 153 ARG E CA 1
ATOM 1548 C C . ARG D 4 13 ? -29.732 -10.497 17.969 1.00 50.00 153 ARG E C 1
ATOM 1549 O O . ARG D 4 13 ? -28.590 -10.196 18.292 1.00 50.00 153 ARG E O 1
ATOM 1557 N N . ALA D 4 14 ? -30.794 -9.710 18.150 1.00 50.00 154 ALA E N 1
ATOM 1558 C CA . ALA D 4 14 ? -30.713 -8.488 18.962 1.00 50.00 154 ALA E CA 1
ATOM 1559 C C . ALA D 4 14 ? -30.651 -8.861 20.448 1.00 50.00 154 ALA E C 1
ATOM 1560 O O . ALA D 4 14 ? -31.328 -9.775 20.906 1.00 50.00 154 ALA E O 1
ATOM 1562 N N . SER D 4 15 ? -29.859 -8.083 21.184 1.00 50.00 155 SER E N 1
ATOM 1563 C CA . SER D 4 15 ? -29.689 -8.285 22.639 1.00 50.00 155 SER E CA 1
ATOM 1564 C C . SER D 4 15 ? -30.494 -7.285 23.484 1.00 50.00 155 SER E C 1
ATOM 1565 O O . SER D 4 15 ? -30.588 -7.429 24.704 1.00 50.00 155 SER E O 1
ATOM 1568 N N . GLY D 4 16 ? -31.023 -6.264 22.806 1.00 50.00 156 GLY E N 1
ATOM 1569 C CA . GLY D 4 16 ? -31.832 -5.198 23.421 1.00 50.00 156 GLY E CA 1
ATOM 1570 C C . GLY D 4 16 ? -31.731 -3.909 22.596 1.00 50.00 156 GLY E C 1
ATOM 1571 O O . GLY D 4 16 ? -31.225 -3.899 21.480 1.00 50.00 156 GLY E O 1
ATOM 1572 N N . TYR D 4 17 ? -32.247 -2.843 23.204 1.00 50.00 157 TYR E N 1
ATOM 1573 C CA . TYR D 4 17 ? -32.214 -1.495 22.610 1.00 50.00 157 TYR E CA 1
ATOM 1574 C C . TYR D 4 17 ? -30.934 -0.776 23.042 1.00 50.00 157 TYR E C 1
ATOM 1575 O O . TYR D 4 17 ? -30.668 -0.611 24.223 1.00 50.00 157 TYR E O 1
ATOM 1584 N N . HIS D 4 18 ? -30.158 -0.394 22.033 1.00 50.00 158 HIS E N 1
ATOM 1585 C CA . HIS D 4 18 ? -28.856 0.257 22.258 1.00 50.00 158 HIS E CA 1
ATOM 1586 C C . HIS D 4 18 ? -28.813 1.569 21.491 1.00 50.00 158 HIS E C 1
ATOM 1587 O O . HIS D 4 18 ? -29.042 1.587 20.284 1.00 50.00 158 HIS E O 1
ATOM 1594 N N . TYR D 4 19 ? -28.744 2.653 22.263 1.00 50.00 159 TYR E N 1
ATOM 1595 C CA . TYR D 4 19 ? -28.725 4.027 21.710 1.00 50.00 159 TYR E CA 1
ATOM 1596 C C . TYR D 4 19 ? -30.002 4.296 20.887 1.00 50.00 159 TYR E C 1
ATOM 1597 O O . TYR D 4 19 ? -29.968 4.899 19.815 1.00 50.00 159 TYR E O 1
ATOM 1606 N N . ASN D 4 20 ? -31.090 3.733 21.405 1.00 50.00 160 ASN E N 1
ATOM 1607 C CA . ASN D 4 20 ? -32.481 3.843 20.907 1.00 50.00 160 ASN E CA 1
ATOM 1608 C C . ASN D 4 20 ? -32.811 3.007 19.654 1.00 50.00 160 ASN E C 1
ATOM 1609 O O . ASN D 4 20 ? -33.737 3.320 18.905 1.00 50.00 160 ASN E O 1
ATOM 1614 N N . ALA D 4 21 ? -32.137 1.870 19.494 1.00 50.00 161 ALA E N 1
ATOM 1615 C CA . ALA D 4 21 ? -32.437 0.945 18.385 1.00 50.00 161 ALA E CA 1
ATOM 1616 C C . ALA D 4 21 ? -32.188 -0.514 18.777 1.00 50.00 161 ALA E C 1
ATOM 1617 O O . ALA D 4 21 ? -31.221 -0.832 19.462 1.00 50.00 161 ALA E O 1
ATOM 1619 N N . LEU D 4 22 ? -33.125 -1.359 18.350 1.00 50.00 162 LEU E N 1
ATOM 1620 C CA . LEU D 4 22 ? -33.045 -2.818 18.550 1.00 50.00 162 LEU E CA 1
ATOM 1621 C C . LEU D 4 22 ? -31.902 -3.418 17.712 1.00 50.00 162 LEU E C 1
ATOM 1622 O O . LEU D 4 22 ? -31.956 -3.483 16.491 1.00 50.00 162 LEU E O 1
ATOM 1627 N N . THR D 4 23 ? -30.806 -3.710 18.420 1.00 50.00 163 THR E N 1
ATOM 1628 C CA . THR D 4 23 ? -29.541 -4.110 17.773 1.00 50.00 163 THR E CA 1
ATOM 1629 C C . THR D 4 23 ? -28.815 -5.220 18.550 1.00 50.00 163 THR E C 1
ATOM 1630 O O . THR D 4 23 ? -29.086 -5.494 19.719 1.00 50.00 163 THR E O 1
ATOM 1634 N N . CYS D 4 24 ? -28.004 -5.965 17.805 1.00 50.00 164 CYS E N 1
ATOM 1635 C CA . CYS D 4 24 ? -27.118 -6.996 18.380 1.00 50.00 164 CYS E CA 1
ATOM 1636 C C . CYS D 4 24 ? -25.940 -6.332 19.117 1.00 50.00 164 CYS E C 1
ATOM 1637 O O . CYS D 4 24 ? -25.593 -5.184 18.853 1.00 50.00 164 CYS E O 1
ATOM 1640 N N . GLU D 4 25 ? -25.219 -7.153 19.882 1.00 50.00 165 GLU E N 1
ATOM 1641 C CA . GLU D 4 25 ? -23.998 -6.719 20.593 1.00 50.00 165 GLU E CA 1
ATOM 1642 C C . GLU D 4 25 ? -22.885 -6.220 19.656 1.00 50.00 165 GLU E C 1
ATOM 1643 O O . GLU D 4 25 ? -22.237 -5.209 19.943 1.00 50.00 165 GLU E O 1
ATOM 1649 N N . GLY D 4 26 ? -22.808 -6.854 18.482 1.00 50.00 166 GLY E N 1
ATOM 1650 C CA . GLY D 4 26 ? -21.827 -6.502 17.431 1.00 50.00 166 GLY E CA 1
ATOM 1651 C C . GLY D 4 26 ? -22.002 -5.056 16.949 1.00 50.00 166 GLY E C 1
ATOM 1652 O O . GLY D 4 26 ? -21.091 -4.238 17.080 1.00 50.00 166 GLY E O 1
ATOM 1653 N N . CYS D 4 27 ? -23.234 -4.731 16.568 1.00 50.00 167 CYS E N 1
ATOM 1654 C CA . CYS D 4 27 ? -23.593 -3.390 16.063 1.00 50.00 167 CYS E CA 1
ATOM 1655 C C . CYS D 4 27 ? -23.577 -2.314 17.157 1.00 50.00 167 CYS E C 1
ATOM 1656 O O . CYS D 4 27 ? -23.104 -1.207 16.912 1.00 50.00 167 CYS E O 1
ATOM 1659 N N . LYS D 4 28 ? -23.968 -2.702 18.369 1.00 50.00 168 LYS E N 1
ATOM 1660 C CA . LYS D 4 28 ? -23.862 -1.858 19.579 1.00 50.00 168 LYS E CA 1
ATOM 1661 C C . LYS D 4 28 ? -22.411 -1.382 19.793 1.00 50.00 168 LYS E C 1
ATOM 1662 O O . LYS D 4 28 ? -22.153 -0.177 19.873 1.00 50.00 168 LYS E O 1
ATOM 1668 N N . GLY D 4 29 ? -21.498 -2.362 19.812 1.00 50.00 169 GLY E N 1
ATOM 1669 C CA . GLY D 4 29 ? -20.059 -2.139 20.049 1.00 50.00 169 GLY E CA 1
ATOM 1670 C C . GLY D 4 29 ? -19.407 -1.367 18.898 1.00 50.00 169 GLY E C 1
ATOM 1671 O O . GLY D 4 29 ? -18.713 -0.380 19.130 1.00 50.00 169 GLY E O 1
ATOM 1672 N N . PHE D 4 30 ? -19.778 -1.748 17.675 1.00 50.00 170 PHE E N 1
ATOM 1673 C CA . PHE D 4 30 ? -19.303 -1.074 16.453 1.00 50.00 170 PHE E CA 1
ATOM 1674 C C . PHE D 4 30 ? -19.729 0.398 16.441 1.00 50.00 170 PHE E C 1
ATOM 1675 O O . PHE D 4 30 ? -18.911 1.279 16.184 1.00 50.00 170 PHE E O 1
ATOM 1683 N N . PHE D 4 31 ? -20.981 0.644 16.796 1.00 50.00 171 PHE E N 1
ATOM 1684 C CA . PHE D 4 31 ? -21.544 2.003 16.818 1.00 50.00 171 PHE E CA 1
ATOM 1685 C C . PHE D 4 31 ? -20.873 2.873 17.885 1.00 50.00 171 PHE E C 1
ATOM 1686 O O . PHE D 4 31 ? -20.360 3.942 17.563 1.00 50.00 171 PHE E O 1
ATOM 1694 N N . ARG D 4 32 ? -20.750 2.325 19.092 1.00 50.00 172 ARG E N 1
ATOM 1695 C CA . ARG D 4 32 ? -20.094 3.030 20.207 1.00 50.00 172 ARG E CA 1
ATOM 1696 C C . ARG D 4 32 ? -18.628 3.369 19.880 1.00 50.00 172 ARG E C 1
ATOM 1697 O O . ARG D 4 32 ? -18.251 4.538 19.920 1.00 50.00 172 ARG E O 1
ATOM 1705 N N . ARG D 4 33 ? -17.897 2.385 19.350 1.00 50.00 173 ARG E N 1
ATOM 1706 C CA . ARG D 4 33 ? -16.494 2.581 18.935 1.00 50.00 173 ARG E CA 1
ATOM 1707 C C . ARG D 4 33 ? -16.332 3.606 17.807 1.00 50.00 173 ARG E C 1
ATOM 1708 O O . ARG D 4 33 ? -15.560 4.550 17.946 1.00 50.00 173 ARG E O 1
ATOM 1716 N N . SER D 4 34 ? -17.237 3.531 16.826 1.00 50.00 174 SER E N 1
ATOM 1717 C CA . SER D 4 34 ? -17.246 4.455 15.676 1.00 50.00 174 SER E CA 1
ATOM 1718 C C . SER D 4 34 ? -17.505 5.903 16.106 1.00 50.00 174 SER E C 1
ATOM 1719 O O . SER D 4 34 ? -16.807 6.813 15.669 1.00 50.00 174 SER E O 1
ATOM 1722 N N . VAL D 4 35 ? -18.411 6.057 17.072 1.00 50.00 175 VAL E N 1
ATOM 1723 C CA . VAL D 4 35 ? -18.811 7.379 17.598 1.00 50.00 175 VAL E CA 1
ATOM 1724 C C . VAL D 4 35 ? -17.732 7.980 18.509 1.00 50.00 175 VAL E C 1
ATOM 1725 O O . VAL D 4 35 ? -17.381 9.143 18.349 1.00 50.00 175 VAL E O 1
ATOM 1729 N N . THR D 4 36 ? -17.171 7.152 19.394 1.00 50.00 176 THR E N 1
ATOM 1730 C CA . THR D 4 36 ? -16.166 7.628 20.368 1.00 50.00 176 THR E CA 1
ATOM 1731 C C . THR D 4 36 ? -14.868 8.068 19.683 1.00 50.00 176 THR E C 1
ATOM 1732 O O . THR D 4 36 ? -14.199 8.997 20.136 1.00 50.00 176 THR E O 1
ATOM 1736 N N . LYS D 4 37 ? -14.574 7.433 18.553 1.00 50.00 177 LYS E N 1
ATOM 1737 C CA . LYS D 4 37 ? -13.399 7.790 17.742 1.00 50.00 177 LYS E CA 1
ATOM 1738 C C . LYS D 4 37 ? -13.706 8.865 16.688 1.00 50.00 177 LYS E C 1
ATOM 1739 O O . LYS D 4 37 ? -12.789 9.303 15.997 1.00 50.00 177 LYS E O 1
ATOM 1745 N N . ASN D 4 38 ? -14.993 9.146 16.462 1.00 50.00 178 ASN E N 1
ATOM 1746 C CA . ASN D 4 38 ? -15.442 10.029 15.360 1.00 50.00 178 ASN E CA 1
ATOM 1747 C C . ASN D 4 38 ? -14.921 9.522 14.001 1.00 50.00 178 ASN E C 1
ATOM 1748 O O . ASN D 4 38 ? -14.494 10.288 13.135 1.00 50.00 178 ASN E O 1
ATOM 1753 N N . ALA D 4 39 ? -14.928 8.200 13.861 1.00 50.00 179 ALA E N 1
ATOM 1754 C CA . ALA D 4 39 ? -14.382 7.522 12.674 1.00 50.00 179 ALA E CA 1
ATOM 1755 C C . ALA D 4 39 ? -15.145 7.925 11.405 1.00 50.00 179 ALA E C 1
ATOM 1756 O O . ALA D 4 39 ? -16.359 8.100 11.401 1.00 50.00 179 ALA E O 1
ATOM 1758 N N . VAL D 4 40 ? -14.361 8.096 10.345 1.00 50.00 180 VAL E N 1
ATOM 1759 C CA . VAL D 4 40 ? -14.882 8.355 8.993 1.00 50.00 180 VAL E CA 1
ATOM 1760 C C . VAL D 4 40 ? -14.421 7.180 8.121 1.00 50.00 180 VAL E C 1
ATOM 1761 O O . VAL D 4 40 ? -13.230 6.950 7.935 1.00 50.00 180 VAL E O 1
ATOM 1765 N N . TYR D 4 41 ? -15.410 6.453 7.616 1.00 50.00 181 TYR E N 1
ATOM 1766 C CA . TYR D 4 41 ? -15.154 5.258 6.798 1.00 50.00 181 TYR E CA 1
ATOM 1767 C C . TYR D 4 41 ? -15.372 5.548 5.308 1.00 50.00 181 TYR E C 1
ATOM 1768 O O . TYR D 4 41 ? -16.115 6.453 4.934 1.00 50.00 181 TYR E O 1
ATOM 1777 N N . ILE D 4 42 ? -14.706 4.737 4.487 1.00 50.00 182 ILE E N 1
ATOM 1778 C CA . ILE D 4 42 ? -14.753 4.856 3.020 1.00 50.00 182 ILE E CA 1
ATOM 1779 C C . ILE D 4 42 ? -15.036 3.463 2.387 1.00 50.00 182 ILE E C 1
ATOM 1780 O O . ILE D 4 42 ? -14.277 2.545 2.493 1.00 50.00 182 ILE E O 1
ATOM 1785 N N . CYS D 4 43 ? -16.296 3.311 1.941 1.00 50.00 183 CYS E N 1
ATOM 1786 C CA . CYS D 4 43 ? -16.723 2.062 1.276 1.00 50.00 183 CYS E CA 1
ATOM 1787 C C . CYS D 4 43 ? -15.865 1.841 0.032 1.00 50.00 183 CYS E C 1
ATOM 1788 O O . CYS D 4 43 ? -15.802 2.696 -0.849 1.00 50.00 183 CYS E O 1
ATOM 1791 N N . LYS D 4 44 ? -15.290 0.645 -0.054 1.00 50.00 184 LYS E N 1
ATOM 1792 C CA . LYS D 4 44 ? -14.476 0.265 -1.224 1.00 50.00 184 LYS E CA 1
ATOM 1793 C C . LYS D 4 44 ? -15.281 -0.564 -2.249 1.00 50.00 184 LYS E C 1
ATOM 1794 O O . LYS D 4 44 ? -14.744 -1.348 -3.028 1.00 50.00 184 LYS E O 1
ATOM 1800 N N . PHE D 4 45 ? -16.597 -0.436 -2.149 1.00 50.00 185 PHE E N 1
ATOM 1801 C CA . PHE D 4 45 ? -17.532 -1.080 -3.085 1.00 50.00 185 PHE E CA 1
ATOM 1802 C C . PHE D 4 45 ? -18.301 0.010 -3.853 1.00 50.00 185 PHE E C 1
ATOM 1803 O O . PHE D 4 45 ? -17.681 0.962 -4.330 1.00 50.00 185 PHE E O 1
ATOM 1811 N N . GLY D 4 46 ? -19.633 -0.046 -3.819 1.00 50.00 186 GLY E N 1
ATOM 1812 C CA . GLY D 4 46 ? -20.467 0.911 -4.575 1.00 50.00 186 GLY E CA 1
ATOM 1813 C C . GLY D 4 46 ? -21.292 1.862 -3.704 1.00 50.00 186 GLY E C 1
ATOM 1814 O O . GLY D 4 46 ? -22.300 2.381 -4.178 1.00 50.00 186 GLY E O 1
ATOM 1815 N N . HIS D 4 47 ? -20.897 2.046 -2.444 1.00 50.00 187 HIS E N 1
ATOM 1816 C CA . HIS D 4 47 ? -21.573 2.968 -1.494 1.00 50.00 187 HIS E CA 1
ATOM 1817 C C . HIS D 4 47 ? -23.050 2.602 -1.242 1.00 50.00 187 HIS E C 1
ATOM 1818 O O . HIS D 4 47 ? -23.892 3.467 -0.997 1.00 50.00 187 HIS E O 1
ATOM 1825 N N . ALA D 4 48 ? -23.343 1.303 -1.232 1.00 50.00 188 ALA E N 1
ATOM 1826 C CA . ALA D 4 48 ? -24.738 0.808 -1.156 1.00 50.00 188 ALA E CA 1
ATOM 1827 C C . ALA D 4 48 ? -24.838 -0.691 -0.811 1.00 50.00 188 ALA E C 1
ATOM 1828 O O . ALA D 4 48 ? -25.639 -1.450 -1.355 1.00 50.00 188 ALA E O 1
ATOM 1830 N N . CYS D 4 49 ? -23.964 -1.120 0.094 1.00 50.00 189 CYS E N 1
ATOM 1831 C CA . CYS D 4 49 ? -23.938 -2.520 0.557 1.00 50.00 189 CYS E CA 1
ATOM 1832 C C . CYS D 4 49 ? -25.155 -2.805 1.450 1.00 50.00 189 CYS E C 1
ATOM 1833 O O . CYS D 4 49 ? -25.453 -2.038 2.363 1.00 50.00 189 CYS E O 1
ATOM 1836 N N . GLU D 4 50 ? -25.851 -3.898 1.144 1.00 50.00 190 GLU E N 1
ATOM 1837 C CA . GLU D 4 50 ? -26.908 -4.412 2.034 1.00 50.00 190 GLU E CA 1
ATOM 1838 C C . GLU D 4 50 ? -26.231 -5.105 3.228 1.00 50.00 190 GLU E C 1
ATOM 1839 O O . GLU D 4 50 ? -25.367 -5.961 3.063 1.00 50.00 190 GLU E O 1
ATOM 1845 N N . MET D 4 51 ? -26.637 -4.686 4.424 1.00 50.00 191 MET E N 1
ATOM 1846 C CA . MET D 4 51 ? -26.074 -5.233 5.668 1.00 50.00 191 MET E CA 1
ATOM 1847 C C . MET D 4 51 ? -26.682 -6.577 6.071 1.00 50.00 191 MET E C 1
ATOM 1848 O O . MET D 4 51 ? -27.887 -6.787 6.050 1.00 50.00 191 MET E O 1
ATOM 1853 N N . ASP D 4 52 ? -25.765 -7.501 6.335 1.00 50.00 192 ASP E N 1
ATOM 1854 C CA . ASP D 4 52 ? -26.073 -8.800 6.957 1.00 50.00 192 ASP E CA 1
ATOM 1855 C C . ASP D 4 52 ? -24.878 -9.195 7.848 1.00 50.00 192 ASP E C 1
ATOM 1856 O O . ASP D 4 52 ? -23.876 -8.484 7.876 1.00 50.00 192 ASP E O 1
ATOM 1861 N N . MET D 4 53 ? -24.891 -10.433 8.338 1.00 50.00 193 MET E N 1
ATOM 1862 C CA . MET D 4 53 ? -23.794 -10.941 9.190 1.00 50.00 193 MET E CA 1
ATOM 1863 C C . MET D 4 53 ? -22.424 -11.054 8.492 1.00 50.00 193 MET E C 1
ATOM 1864 O O . MET D 4 53 ? -21.390 -10.955 9.148 1.00 50.00 193 MET E O 1
ATOM 1869 N N . TYR D 4 54 ? -22.435 -11.181 7.167 1.00 50.00 194 TYR E N 1
ATOM 1870 C CA . TYR D 4 54 ? -21.205 -11.211 6.352 1.00 50.00 194 TYR E CA 1
ATOM 1871 C C . TYR D 4 54 ? -20.684 -9.801 6.010 1.00 50.00 194 TYR E C 1
ATOM 1872 O O . TYR D 4 54 ? -19.547 -9.455 6.315 1.00 50.00 194 TYR E O 1
ATOM 1881 N N . MET D 4 55 ? -21.558 -8.979 5.435 1.00 50.00 195 MET E N 1
ATOM 1882 C CA . MET D 4 55 ? -21.212 -7.612 5.007 1.00 50.00 195 MET E CA 1
ATOM 1883 C C . MET D 4 55 ? -20.904 -6.632 6.141 1.00 50.00 195 MET E C 1
ATOM 1884 O O . MET D 4 55 ? -20.122 -5.707 5.940 1.00 50.00 195 MET E O 1
ATOM 1889 N N . ARG D 4 56 ? -21.440 -6.893 7.334 1.00 50.00 196 ARG E N 1
ATOM 1890 C CA . ARG D 4 56 ? -21.212 -5.999 8.489 1.00 50.00 196 ARG E CA 1
ATOM 1891 C C . ARG D 4 56 ? -19.725 -5.886 8.864 1.00 50.00 196 ARG E C 1
ATOM 1892 O O . ARG D 4 56 ? -19.259 -4.821 9.264 1.00 50.00 196 ARG E O 1
ATOM 1900 N N . ARG D 4 57 ? -18.987 -6.978 8.655 1.00 50.00 197 ARG E N 1
ATOM 1901 C CA . ARG D 4 57 ? -17.532 -7.018 8.884 1.00 50.00 197 ARG E CA 1
ATOM 1902 C C . ARG D 4 57 ? -16.738 -6.459 7.691 1.00 50.00 197 ARG E C 1
ATOM 1903 O O . ARG D 4 57 ? -15.604 -6.014 7.846 1.00 50.00 197 ARG E O 1
ATOM 1911 N N . LYS D 4 58 ? -17.375 -6.470 6.523 1.00 50.00 198 LYS E N 1
ATOM 1912 C CA . LYS D 4 58 ? -16.757 -6.095 5.238 1.00 50.00 198 LYS E CA 1
ATOM 1913 C C . LYS D 4 58 ? -16.795 -4.592 4.919 1.00 50.00 198 LYS E C 1
ATOM 1914 O O . LYS D 4 58 ? -15.876 -4.073 4.289 1.00 50.00 198 LYS E O 1
ATOM 1920 N N . CYS D 4 59 ? -17.878 -3.917 5.298 1.00 50.00 199 CYS E N 1
ATOM 1921 C CA . CYS D 4 59 ? -18.039 -2.483 5.001 1.00 50.00 199 CYS E CA 1
ATOM 1922 C C . CYS D 4 59 ? -18.505 -1.682 6.224 1.00 50.00 199 CYS E C 1
ATOM 1923 O O . CYS D 4 59 ? -19.692 -1.525 6.489 1.00 50.00 199 CYS E O 1
ATOM 1926 N N . GLN D 4 60 ? -17.519 -1.027 6.833 1.00 50.00 200 GLN E N 1
ATOM 1927 C CA . GLN D 4 60 ? -17.750 -0.165 8.007 1.00 50.00 200 GLN E CA 1
ATOM 1928 C C . GLN D 4 60 ? -18.579 1.089 7.687 1.00 50.00 200 GLN E C 1
ATOM 1929 O O . GLN D 4 60 ? -19.486 1.435 8.442 1.00 50.00 200 GLN E O 1
ATOM 1935 N N . GLU D 4 61 ? -18.386 1.645 6.488 1.00 50.00 201 GLU E N 1
ATOM 1936 C CA . GLU D 4 61 ? -19.115 2.868 6.083 1.00 50.00 201 GLU E CA 1
ATOM 1937 C C . GLU D 4 61 ? -20.623 2.618 5.972 1.00 50.00 201 GLU E C 1
ATOM 1938 O O . GLU D 4 61 ? -21.421 3.354 6.553 1.00 50.00 201 GLU E O 1
ATOM 1944 N N . CYS D 4 62 ? -20.973 1.533 5.294 1.00 50.00 202 CYS E N 1
ATOM 1945 C CA . CYS D 4 62 ? -22.385 1.174 5.086 1.00 50.00 202 CYS E CA 1
ATOM 1946 C C . CYS D 4 62 ? -23.049 0.661 6.371 1.00 50.00 202 CYS E C 1
ATOM 1947 O O . CYS D 4 62 ? -24.203 0.992 6.637 1.00 50.00 202 CYS E O 1
ATOM 1950 N N . ARG D 4 63 ? -22.264 0.000 7.221 1.00 50.00 203 ARG E N 1
ATOM 1951 C CA . ARG D 4 63 ? -22.736 -0.453 8.544 1.00 50.00 203 ARG E CA 1
ATOM 1952 C C . ARG D 4 63 ? -23.083 0.745 9.443 1.00 50.00 203 ARG E C 1
ATOM 1953 O O . ARG D 4 63 ? -24.164 0.789 10.026 1.00 50.00 203 ARG E O 1
ATOM 1961 N N . LEU D 4 64 ? -22.210 1.749 9.429 1.00 50.00 204 LEU E N 1
ATOM 1962 C CA . LEU D 4 64 ? -22.424 2.978 10.212 1.00 50.00 204 LEU E CA 1
ATOM 1963 C C . LEU D 4 64 ? -23.618 3.787 9.696 1.00 50.00 204 LEU E C 1
ATOM 1964 O O . LEU D 4 64 ? -24.498 4.133 10.482 1.00 50.00 204 LEU E O 1
ATOM 1969 N N . LYS D 4 65 ? -23.710 3.911 8.373 1.00 50.00 205 LYS E N 1
ATOM 1970 C CA . LYS D 4 65 ? -24.879 4.534 7.719 1.00 50.00 205 LYS E CA 1
ATOM 1971 C C . LYS D 4 65 ? -26.194 3.838 8.108 1.00 50.00 205 LYS E C 1
ATOM 1972 O O . LYS D 4 65 ? -27.142 4.502 8.520 1.00 50.00 205 LYS E O 1
ATOM 1978 N N . LYS D 4 66 ? -26.148 2.509 8.174 1.00 50.00 206 LYS E N 1
ATOM 1979 C CA . LYS D 4 66 ? -27.309 1.684 8.561 1.00 50.00 206 LYS E CA 1
ATOM 1980 C C . LYS D 4 66 ? -27.681 1.886 10.040 1.00 50.00 206 LYS E C 1
ATOM 1981 O O . LYS D 4 66 ? -28.849 2.087 10.358 1.00 50.00 206 LYS E O 1
ATOM 1987 N N . CYS D 4 67 ? -26.661 1.971 10.895 1.00 50.00 207 CYS E N 1
ATOM 1988 C CA . CYS D 4 67 ? -26.840 2.243 12.334 1.00 50.00 207 CYS E CA 1
ATOM 1989 C C . CYS D 4 67 ? -27.590 3.563 12.567 1.00 50.00 207 CYS E C 1
ATOM 1990 O O . CYS D 4 67 ? -28.628 3.576 13.230 1.00 50.00 207 CYS E O 1
ATOM 1993 N N . LEU D 4 68 ? -27.162 4.600 11.844 1.00 50.00 208 LEU E N 1
ATOM 1994 C CA . LEU D 4 68 ? -27.819 5.918 11.898 1.00 50.00 208 LEU E CA 1
ATOM 1995 C C . LEU D 4 68 ? -29.240 5.921 11.341 1.00 50.00 208 LEU E C 1
ATOM 1996 O O . LEU D 4 68 ? -30.168 6.350 12.021 1.00 50.00 208 LEU E O 1
ATOM 2001 N N . ALA D 4 69 ? -29.387 5.268 10.193 1.00 50.00 209 ALA E N 1
ATOM 2002 C CA . ALA D 4 69 ? -30.669 5.179 9.468 1.00 50.00 209 ALA E CA 1
ATOM 2003 C C . ALA D 4 69 ? -31.745 4.442 10.281 1.00 50.00 209 ALA E C 1
ATOM 2004 O O . ALA D 4 69 ? -32.923 4.790 10.220 1.00 50.00 209 ALA E O 1
ATOM 2006 N N . VAL D 4 70 ? -31.296 3.479 11.078 1.00 50.00 210 VAL E N 1
ATOM 2007 C CA . VAL D 4 70 ? -32.147 2.671 11.969 1.00 50.00 210 VAL E CA 1
ATOM 2008 C C . VAL D 4 70 ? -32.587 3.409 13.256 1.00 50.00 210 VAL E C 1
ATOM 2009 O O . VAL D 4 70 ? -33.440 2.938 13.985 1.00 50.00 210 VAL E O 1
ATOM 2013 N N . GLY D 4 71 ? -31.847 4.494 13.570 1.00 50.00 211 GLY E N 1
ATOM 2014 C CA . GLY D 4 71 ? -32.218 5.368 14.692 1.00 50.00 211 GLY E CA 1
ATOM 2015 C C . GLY D 4 71 ? -31.237 5.360 15.873 1.00 50.00 211 GLY E C 1
ATOM 2016 O O . GLY D 4 71 ? -31.541 5.957 16.901 1.00 50.00 211 GLY E O 1
ATOM 2017 N N . MET D 4 72 ? -30.063 4.746 15.700 1.00 50.00 212 MET E N 1
ATOM 2018 C CA . MET D 4 72 ? -29.007 4.820 16.729 1.00 50.00 212 MET E CA 1
ATOM 2019 C C . MET D 4 72 ? -28.570 6.281 16.904 1.00 50.00 212 MET E C 1
ATOM 2020 O O . MET D 4 72 ? -28.222 6.970 15.953 1.00 50.00 212 MET E O 1
ATOM 2025 N N . ARG D 4 73 ? -28.622 6.707 18.163 1.00 50.00 213 ARG E N 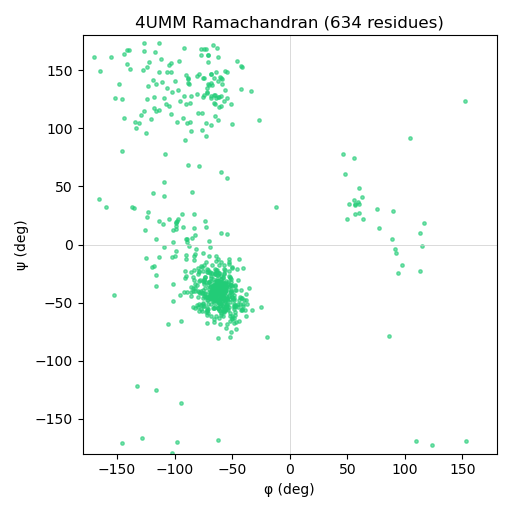1
ATOM 2026 C CA . ARG D 4 73 ? -28.386 8.105 18.543 1.00 50.00 213 ARG E CA 1
ATOM 2027 C C . ARG D 4 73 ? -26.943 8.312 19.026 1.00 50.00 213 ARG E C 1
ATOM 2028 O O . ARG D 4 73 ? -26.604 7.950 20.151 1.00 50.00 213 ARG E O 1
ATOM 2036 N N . PRO D 4 74 ? -26.115 8.937 18.169 1.00 50.00 214 PRO E N 1
ATOM 2037 C CA . PRO D 4 74 ? -24.693 9.195 18.460 1.00 50.00 214 PRO E CA 1
ATOM 2038 C C . PRO D 4 74 ? -24.468 10.130 19.660 1.00 50.00 214 PRO E C 1
ATOM 2039 O O . PRO D 4 74 ? -23.552 9.923 20.437 1.00 50.00 214 PRO E O 1
ATOM 2043 N N . GLU D 4 75 ? -25.411 11.058 19.874 1.00 50.00 215 GLU E N 1
ATOM 2044 C CA . GLU D 4 75 ? -25.374 11.983 21.031 1.00 50.00 215 GLU E CA 1
ATOM 2045 C C . GLU D 4 75 ? -25.513 11.251 22.376 1.00 50.00 215 GLU E C 1
ATOM 2046 O O . GLU D 4 75 ? -25.233 11.821 23.431 1.00 50.00 215 GLU E O 1
ATOM 2052 N N . CYS D 4 76 ? -26.059 10.038 22.321 1.00 50.00 216 CYS E N 1
ATOM 2053 C CA . CYS D 4 76 ? -26.255 9.187 23.507 1.00 50.00 216 CYS E CA 1
ATOM 2054 C C . CYS D 4 76 ? -25.034 8.312 23.849 1.00 50.00 216 CYS E C 1
ATOM 2055 O O . CYS D 4 76 ? -25.056 7.579 24.830 1.00 50.00 216 CYS E O 1
ATOM 2058 N N . VAL D 4 77 ? -23.977 8.413 23.039 1.00 50.00 217 VAL E N 1
ATOM 2059 C CA . VAL D 4 77 ? -22.726 7.666 23.280 1.00 50.00 217 VAL E CA 1
ATOM 2060 C C . VAL D 4 77 ? -21.790 8.564 24.088 1.00 50.00 217 VAL E C 1
ATOM 2061 O O . VAL D 4 77 ? -21.338 9.596 23.598 1.00 50.00 217 VAL E O 1
ATOM 2065 N N . VAL D 4 78 ? -21.611 8.186 25.352 1.00 50.00 218 VAL E N 1
ATOM 2066 C CA . VAL D 4 78 ? -20.752 8.924 26.308 1.00 50.00 218 VAL E CA 1
ATOM 2067 C C . VAL D 4 78 ? -21.086 10.439 26.254 1.00 50.00 218 VAL E C 1
ATOM 2068 O O . VAL D 4 78 ? -20.279 11.255 25.811 1.00 50.00 218 VAL E O 1
ATOM 2072 N N . PRO D 4 79 ? -22.346 10.801 26.568 1.00 50.00 219 PRO E N 1
ATOM 2073 C CA . PRO D 4 79 ? -22.738 12.216 26.655 1.00 50.00 219 PRO E CA 1
ATOM 2074 C C . PRO D 4 79 ? -22.002 12.850 27.845 1.00 50.00 219 PRO E C 1
ATOM 2075 O O . PRO D 4 79 ? -21.443 12.156 28.693 1.00 50.00 219 PRO E O 1
ATOM 2079 N N . GLU D 4 80 ? -22.120 14.169 27.957 1.00 50.00 220 GLU E N 1
ATOM 2080 C CA . GLU D 4 80 ? -21.456 14.910 29.040 1.00 50.00 220 GLU E CA 1
ATOM 2081 C C . GLU D 4 80 ? -22.355 14.973 30.286 1.00 50.00 220 GLU E C 1
ATOM 2082 O O . GLU D 4 80 ? -22.924 15.993 30.643 1.00 50.00 220 GLU E O 1
ATOM 2088 N N . ASN D 4 81 ? -22.521 13.797 30.886 1.00 50.00 221 ASN E N 1
ATOM 2089 C CA . ASN D 4 81 ? -23.241 13.673 32.161 1.00 50.00 221 ASN E CA 1
ATOM 2090 C C . ASN D 4 81 ? -22.220 13.507 33.300 1.00 50.00 221 ASN E C 1
ATOM 2091 O O . ASN D 4 81 ? -21.017 13.392 33.085 1.00 50.00 221 ASN E O 1
ATOM 2096 N N . GLN D 4 82 ? -22.752 13.377 34.514 1.00 50.00 222 GLN E N 1
ATOM 2097 C CA . GLN D 4 82 ? -21.918 13.251 35.727 1.00 50.00 222 GLN E CA 1
ATOM 2098 C C . GLN D 4 82 ? -21.020 12.003 35.669 1.00 50.00 222 GLN E C 1
ATOM 2099 O O . GLN D 4 82 ? -19.816 12.097 35.924 1.00 50.00 222 GLN E O 1
ATOM 2105 N N . CYS D 4 83 ? -21.581 10.909 35.162 1.00 50.00 223 CYS E N 1
ATOM 2106 C CA . CYS D 4 83 ? -20.857 9.632 34.966 1.00 50.00 223 CYS E CA 1
ATOM 2107 C C . CYS D 4 83 ? -19.617 9.709 34.064 1.00 50.00 223 CYS E C 1
ATOM 2108 O O . CYS D 4 83 ? -18.682 8.931 34.242 1.00 50.00 223 CYS E O 1
ATOM 2111 N N . ALA D 4 84 ? -19.626 10.640 33.113 1.00 50.00 224 ALA E N 1
ATOM 2112 C CA . ALA D 4 84 ? -18.508 10.822 32.169 1.00 50.00 224 ALA E CA 1
ATOM 2113 C C . ALA D 4 84 ? -17.394 11.698 32.754 1.00 50.00 224 ALA E C 1
ATOM 2114 O O . ALA D 4 84 ? -16.214 11.364 32.630 1.00 50.00 224 ALA E O 1
ATOM 2116 N N . MET D 4 85 ? -17.803 12.714 33.509 1.00 50.00 225 MET E N 1
ATOM 2117 C CA . MET D 4 85 ? -16.889 13.588 34.271 1.00 50.00 225 MET E CA 1
ATOM 2118 C C . MET D 4 85 ? -16.084 12.759 35.289 1.00 50.00 225 MET E C 1
ATOM 2119 O O . MET D 4 85 ? -14.943 13.100 35.603 1.00 50.00 225 MET E O 1
ATOM 2124 N N . LYS D 4 86 ? -16.706 11.675 35.748 1.00 50.00 226 LYS E N 1
ATOM 2125 C CA . LYS D 4 86 ? -16.054 10.590 36.513 1.00 50.00 226 LYS E CA 1
ATOM 2126 C C . LYS D 4 86 ? -14.804 10.067 35.787 1.00 50.00 226 LYS E C 1
ATOM 2127 O O . LYS D 4 86 ? -13.714 10.557 36.064 1.00 50.00 226 LYS E O 1
ATOM 2133 N N . ARG D 4 87 ? -15.002 9.220 34.778 1.00 50.00 227 ARG E N 1
ATOM 2134 C CA . ARG D 4 87 ? -13.937 8.393 34.164 1.00 50.00 227 ARG E CA 1
ATOM 2135 C C . ARG D 4 87 ? -12.723 9.218 33.675 1.00 50.00 227 ARG E C 1
ATOM 2136 O O . ARG D 4 87 ? -11.857 9.507 34.527 1.00 50.00 227 ARG E O 1
ATOM 2144 N N . VAL E 5 3 ? -0.717 -5.482 -21.549 1.00 97.31 205 VAL F N 1
ATOM 2145 C CA . VAL E 5 3 ? 0.676 -5.077 -21.192 1.00 97.98 205 VAL F CA 1
ATOM 2146 C C . VAL E 5 3 ? 1.444 -6.261 -20.595 1.00 97.97 205 VAL F C 1
ATOM 2147 O O . VAL E 5 3 ? 0.844 -7.195 -20.065 1.00 98.59 205 VAL F O 1
ATOM 2151 N N . GLN E 5 4 ? 2.772 -6.213 -20.684 1.00 97.66 206 GLN F N 1
ATOM 2152 C CA . GLN E 5 4 ? 3.633 -7.272 -20.160 1.00 96.19 206 GLN F CA 1
ATOM 2153 C C . GLN E 5 4 ? 4.533 -6.753 -19.042 1.00 94.92 206 GLN F C 1
ATOM 2154 O O . GLN E 5 4 ? 4.678 -5.541 -18.844 1.00 94.07 206 GLN F O 1
ATOM 2160 N N . GLU E 5 5 ? 5.134 -7.675 -18.300 1.00 93.10 207 GLU F N 1
ATOM 2161 C CA . GLU E 5 5 ? 6.005 -7.290 -17.204 1.00 91.02 207 GLU F CA 1
ATOM 2162 C C . GLU E 5 5 ? 7.445 -7.020 -17.674 1.00 89.43 207 GLU F C 1
ATOM 2163 O O . GLU E 5 5 ? 8.068 -7.836 -18.376 1.00 88.96 207 GLU F O 1
ATOM 2169 N N . LEU E 5 6 ? 7.958 -5.854 -17.297 1.00 86.16 208 LEU F N 1
ATOM 2170 C CA . LEU E 5 6 ? 9.320 -5.493 -17.640 1.00 82.57 208 LEU F CA 1
ATOM 2171 C C . LEU E 5 6 ? 10.195 -6.544 -16.939 1.00 80.43 208 LEU F C 1
ATOM 2172 O O . LEU E 5 6 ? 10.341 -6.556 -15.713 1.00 79.18 208 LEU F O 1
ATOM 2177 N N . SER E 5 7 ? 10.760 -7.444 -17.726 1.00 78.48 209 SER F N 1
ATOM 2178 C CA . SER E 5 7 ? 11.610 -8.483 -17.175 1.00 77.43 209 SER F CA 1
ATOM 2179 C C . SER E 5 7 ? 12.756 -8.772 -18.137 1.00 75.86 209 SER F C 1
ATOM 2180 O O . SER E 5 7 ? 12.708 -8.398 -19.310 1.00 74.82 209 SER F O 1
ATOM 2183 N N . ILE E 5 8 ? 13.780 -9.452 -17.641 1.00 74.44 210 ILE F N 1
ATOM 2184 C CA . ILE E 5 8 ? 14.892 -9.815 -18.490 1.00 74.11 210 ILE F CA 1
ATOM 2185 C C . ILE E 5 8 ? 14.294 -10.615 -19.662 1.00 76.65 210 ILE F C 1
ATOM 2186 O O . ILE E 5 8 ? 14.672 -10.438 -20.825 1.00 76.78 210 ILE F O 1
ATOM 2191 N N . GLU E 5 9 ? 13.317 -11.462 -19.343 1.00 78.53 211 GLU F N 1
ATOM 2192 C CA . GLU E 5 9 ? 12.663 -12.295 -20.329 1.00 79.80 211 GLU F CA 1
ATOM 2193 C C . GLU E 5 9 ? 12.103 -11.555 -21.532 1.00 80.26 211 GLU F C 1
ATOM 2194 O O . GLU E 5 9 ? 12.440 -11.897 -22.662 1.00 80.40 211 GLU F O 1
ATOM 2200 N N . ARG E 5 10 ? 11.236 -10.565 -21.310 1.00 80.05 212 ARG F N 1
ATOM 2201 C CA . ARG E 5 10 ? 10.662 -9.823 -22.439 1.00 79.01 212 ARG F CA 1
ATOM 2202 C C . ARG E 5 10 ? 11.773 -9.162 -23.229 1.00 78.48 212 ARG F C 1
ATOM 2203 O O . ARG E 5 10 ? 11.795 -9.249 -24.454 1.00 78.88 212 ARG F O 1
ATOM 2211 N N . LEU E 5 11 ? 12.694 -8.506 -22.522 1.00 77.20 213 LEU F N 1
ATOM 2212 C CA . LEU E 5 11 ? 13.809 -7.826 -23.164 1.00 76.70 213 LEU F CA 1
ATOM 2213 C C . LEU E 5 11 ? 14.552 -8.706 -24.177 1.00 77.59 213 LEU F C 1
ATOM 2214 O O . LEU E 5 11 ? 14.595 -8.375 -25.361 1.00 77.09 213 LEU F O 1
ATOM 2219 N N . LEU E 5 12 ? 15.140 -9.814 -23.726 1.00 77.90 214 LEU F N 1
ATOM 2220 C CA . LEU E 5 12 ? 15.851 -10.705 -24.635 1.00 78.94 214 LEU F CA 1
ATOM 2221 C C . LEU E 5 12 ? 15.061 -10.985 -25.909 1.00 80.60 214 LEU F C 1
ATOM 2222 O O . LEU E 5 12 ? 15.620 -11.379 -26.928 1.00 80.95 214 LEU F O 1
ATOM 2227 N N . GLU E 5 13 ? 13.755 -10.782 -25.838 1.00 82.70 215 GLU F N 1
ATOM 2228 C CA . GLU E 5 13 ? 12.876 -11.005 -26.973 1.00 85.09 215 GLU F CA 1
ATOM 2229 C C . GLU E 5 13 ? 12.757 -9.736 -27.771 1.00 85.67 215 GLU F C 1
ATOM 2230 O O . GLU E 5 13 ? 11.995 -9.658 -28.723 1.00 86.33 215 GLU F O 1
ATOM 2236 N N . MET E 5 14 ? 13.522 -8.738 -27.374 1.00 86.96 216 MET F N 1
ATOM 2237 C CA . MET E 5 14 ? 13.501 -7.453 -28.047 1.00 88.28 216 MET F CA 1
ATOM 2238 C C . MET E 5 14 ? 14.862 -7.196 -28.673 1.00 89.03 216 MET F C 1
ATOM 2239 O O . MET E 5 14 ? 14.986 -6.472 -29.657 1.00 87.91 216 MET F O 1
ATOM 2244 N N . GLU E 5 15 ? 15.886 -7.798 -28.089 1.00 90.64 217 GLU F N 1
ATOM 2245 C CA . GLU E 5 15 ? 17.222 -7.631 -28.600 1.00 93.27 217 GLU F CA 1
ATOM 2246 C C . GLU E 5 15 ? 17.214 -8.188 -30.012 1.00 96.09 217 GLU F C 1
ATOM 2247 O O . GLU E 5 15 ? 17.657 -7.530 -30.958 1.00 96.53 217 GLU F O 1
ATOM 2253 N N . SER E 5 16 ? 16.686 -9.401 -30.150 1.00 98.66 218 SER F N 1
ATOM 2254 C CA . SER E 5 16 ? 16.620 -10.068 -31.450 1.00 100.46 218 SER F CA 1
ATOM 2255 C C . SER E 5 16 ? 15.743 -9.304 -32.427 1.00 101.06 218 SER F C 1
ATOM 2256 O O . SER E 5 16 ? 15.925 -9.400 -33.634 1.00 101.17 218 SER F O 1
ATOM 2259 N N . LEU E 5 17 ? 14.794 -8.543 -31.905 1.00 102.33 219 LEU F N 1
ATOM 2260 C CA . LEU E 5 17 ? 13.905 -7.788 -32.769 1.00 103.54 219 LEU F CA 1
ATOM 2261 C C . LEU E 5 17 ? 14.676 -6.871 -33.713 1.00 104.55 219 LEU F C 1
ATOM 2262 O O . LEU E 5 17 ? 15.589 -6.154 -33.299 1.00 104.83 219 LEU F O 1
ATOM 2267 N N . VAL E 5 18 ? 14.293 -6.921 -34.988 1.00 105.77 220 VAL F N 1
ATOM 2268 C CA . VAL E 5 18 ? 14.923 -6.127 -36.038 1.00 107.17 220 VAL F CA 1
ATOM 2269 C C . VAL E 5 18 ? 14.306 -4.733 -36.184 1.00 108.37 220 VAL F C 1
ATOM 2270 O O . VAL E 5 18 ? 13.084 -4.571 -36.142 1.00 108.30 220 VAL F O 1
ATOM 2274 N N . ALA E 5 19 ? 15.161 -3.731 -36.366 1.00 109.27 221 ALA F N 1
ATOM 2275 C CA . ALA E 5 19 ? 14.695 -2.363 -36.516 1.00 110.39 221 ALA F CA 1
ATOM 2276 C C . ALA E 5 19 ? 14.016 -2.226 -37.859 1.00 111.68 221 ALA F C 1
ATOM 2277 O O . ALA E 5 19 ? 14.199 -3.065 -38.739 1.00 110.91 221 ALA F O 1
ATOM 2279 N N . ASP E 5 20 ? 13.237 -1.158 -38.009 1.00 113.68 222 ASP F N 1
ATOM 2280 C CA . ASP E 5 20 ? 12.516 -0.887 -39.248 1.00 116.16 222 ASP F CA 1
ATOM 2281 C C . ASP E 5 20 ? 13.143 0.292 -39.993 1.00 117.82 222 ASP F C 1
ATOM 2282 O O . ASP E 5 20 ? 12.613 1.403 -39.958 1.00 117.48 222 ASP F O 1
ATOM 2287 N N . PRO E 5 21 ? 14.277 0.064 -40.687 1.00 119.47 223 PRO F N 1
ATOM 2288 C CA . PRO E 5 21 ? 14.957 1.131 -41.433 1.00 120.27 223 PRO F CA 1
ATOM 2289 C C . PRO E 5 21 ? 14.052 1.741 -42.498 1.00 120.62 223 PRO F C 1
ATOM 2290 O O . PRO E 5 21 ? 14.323 1.657 -43.698 1.00 119.88 223 PRO F O 1
ATOM 2294 N N . SER E 5 22 ? 12.964 2.343 -42.034 1.00 120.90 224 SER F N 1
ATOM 2295 C CA . SER E 5 22 ? 11.995 2.977 -42.903 1.00 121.18 224 SER F CA 1
ATOM 2296 C C . SER E 5 22 ? 12.229 4.480 -42.877 1.00 121.82 224 SER F C 1
ATOM 2297 O O . SER E 5 22 ? 12.056 5.163 -43.887 1.00 122.38 224 SER F O 1
ATOM 2300 N N . GLU E 5 23 ? 12.641 4.998 -41.724 1.00 122.11 225 GLU F N 1
ATOM 2301 C CA . GLU E 5 23 ? 12.876 6.429 -41.602 1.00 121.90 225 GLU F CA 1
ATOM 2302 C C . GLU E 5 23 ? 14.337 6.834 -41.475 1.00 121.06 225 GLU F C 1
ATOM 2303 O O . GLU E 5 23 ? 15.063 6.352 -40.598 1.00 120.65 225 GLU F O 1
ATOM 2309 N N . GLU E 5 24 ? 14.741 7.735 -42.368 1.00 119.86 226 GLU F N 1
ATOM 2310 C CA . GLU E 5 24 ? 16.107 8.252 -42.431 1.00 118.32 226 GLU F CA 1
ATOM 2311 C C . GLU E 5 24 ? 16.322 9.432 -41.477 1.00 116.15 226 GLU F C 1
ATOM 2312 O O . GLU E 5 24 ? 15.989 10.572 -41.813 1.00 116.52 226 GLU F O 1
ATOM 2318 N N . PHE E 5 25 ? 16.877 9.159 -40.297 1.00 112.71 227 PHE F N 1
ATOM 2319 C CA . PHE E 5 25 ? 17.132 10.206 -39.315 1.00 108.51 227 PHE F CA 1
ATOM 2320 C C . PHE E 5 25 ? 18.603 10.397 -39.023 1.00 104.78 227 PHE F C 1
ATOM 2321 O O . PHE E 5 25 ? 19.262 9.521 -38.477 1.00 103.89 227 PHE F O 1
ATOM 2329 N N . GLN E 5 26 ? 19.098 11.570 -39.393 1.00 100.93 228 GLN F N 1
ATOM 2330 C CA . GLN E 5 26 ? 20.497 11.917 -39.218 1.00 97.48 228 GLN F CA 1
ATOM 2331 C C . GLN E 5 26 ? 20.827 12.605 -37.916 1.00 94.11 228 GLN F C 1
ATOM 2332 O O . GLN E 5 26 ? 20.795 13.833 -37.833 1.00 94.01 228 GLN F O 1
ATOM 2338 N N . PHE E 5 27 ? 21.158 11.812 -36.903 1.00 89.47 229 PHE F N 1
ATOM 2339 C CA . PHE E 5 27 ? 21.539 12.350 -35.613 1.00 84.84 229 PHE F CA 1
ATOM 2340 C C . PHE E 5 27 ? 22.991 12.735 -35.799 1.00 82.03 229 PHE F C 1
ATOM 2341 O O . PHE E 5 27 ? 23.460 13.729 -35.251 1.00 80.91 229 PHE F O 1
ATOM 2349 N N . LEU E 5 28 ? 23.677 11.927 -36.610 1.00 79.11 230 LEU F N 1
ATOM 2350 C CA . LEU E 5 28 ? 25.088 12.093 -36.943 1.00 75.51 230 LEU F CA 1
ATOM 2351 C C . LEU E 5 28 ? 25.271 12.372 -38.421 1.00 73.69 230 LEU F C 1
ATOM 2352 O O . LEU E 5 28 ? 24.639 11.731 -39.256 1.00 72.75 230 LEU F O 1
ATOM 2357 N N . ARG E 5 29 ? 26.155 13.308 -38.746 1.00 73.06 231 ARG F N 1
ATOM 2358 C CA . ARG E 5 29 ? 26.407 13.690 -40.138 1.00 73.18 231 ARG F CA 1
ATOM 2359 C C . ARG E 5 29 ? 27.623 14.604 -40.273 1.00 74.58 231 ARG F C 1
ATOM 2360 O O . ARG E 5 29 ? 28.063 15.203 -39.298 1.00 74.87 231 ARG F O 1
ATOM 2368 N N . VAL E 5 30 ? 28.172 14.717 -41.479 1.00 77.02 232 VAL F N 1
ATOM 2369 C CA . VAL E 5 30 ? 29.306 15.612 -41.679 1.00 79.81 232 VAL F CA 1
ATOM 2370 C C . VAL E 5 30 ? 28.701 16.978 -41.966 1.00 82.80 232 VAL F C 1
ATOM 2371 O O . VAL E 5 30 ? 28.158 17.222 -43.041 1.00 81.85 232 VAL F O 1
ATOM 2375 N N . GLY E 5 31 ? 28.770 17.860 -40.977 1.00 87.04 233 GLY F N 1
ATOM 2376 C CA . GLY E 5 31 ? 28.207 19.182 -41.146 1.00 93.07 233 GLY F CA 1
ATOM 2377 C C . GLY E 5 31 ? 29.011 19.972 -42.153 1.00 97.53 233 GLY F C 1
ATOM 2378 O O . GLY E 5 31 ? 30.224 19.783 -42.246 1.00 99.13 233 GLY F O 1
ATOM 2379 N N . PRO E 5 32 ? 28.375 20.860 -42.929 1.00 99.78 234 PRO F N 1
ATOM 2380 C CA . PRO E 5 32 ? 29.161 21.624 -43.901 1.00 100.46 234 PRO F CA 1
ATOM 2381 C C . PRO E 5 32 ? 30.262 22.372 -43.152 1.00 100.91 234 PRO F C 1
ATOM 2382 O O . PRO E 5 32 ? 31.370 22.561 -43.659 1.00 101.08 234 PRO F O 1
ATOM 2386 N N . ASP E 5 33 ? 29.939 22.768 -41.924 1.00 101.18 235 ASP F N 1
ATOM 2387 C CA . ASP E 5 33 ? 30.863 23.493 -41.063 1.00 101.87 235 ASP F CA 1
ATOM 2388 C C . ASP E 5 33 ? 31.812 22.540 -40.337 1.00 100.88 235 ASP F C 1
ATOM 2389 O O . ASP E 5 33 ? 32.320 22.855 -39.260 1.00 101.00 235 ASP F O 1
ATOM 2394 N N . SER E 5 34 ? 32.064 21.377 -40.921 1.00 99.31 236 SER F N 1
ATOM 2395 C CA . SER E 5 34 ? 32.959 20.417 -40.289 1.00 98.06 236 SER F CA 1
ATOM 2396 C C . SER E 5 34 ? 34.370 20.656 -40.757 1.00 96.35 236 SER F C 1
ATOM 2397 O O . SER E 5 34 ? 34.581 21.053 -41.899 1.00 95.55 236 SER F O 1
ATOM 2400 N N . ASN E 5 35 ? 35.333 20.420 -39.872 1.00 95.53 237 ASN F N 1
ATOM 2401 C CA . ASN E 5 35 ? 36.743 20.584 -40.217 1.00 94.51 237 ASN F CA 1
ATOM 2402 C C . ASN E 5 35 ? 37.419 19.223 -40.307 1.00 92.60 237 ASN F C 1
ATOM 2403 O O . ASN E 5 35 ? 38.542 19.033 -39.831 1.00 93.06 237 ASN F O 1
ATOM 2408 N N . VAL E 5 36 ? 36.707 18.280 -40.916 1.00 89.42 238 VAL F N 1
ATOM 2409 C CA . VAL E 5 36 ? 37.196 16.929 -41.113 1.00 86.48 238 VAL F CA 1
ATOM 2410 C C . VAL E 5 36 ? 37.865 16.962 -42.471 1.00 85.11 238 VAL F C 1
ATOM 2411 O O . VAL E 5 36 ? 37.255 17.400 -43.442 1.00 85.47 238 VAL F O 1
ATOM 2415 N N . PRO E 5 37 ? 39.127 16.513 -42.568 1.00 83.79 239 PRO F N 1
ATOM 2416 C CA . PRO E 5 37 ? 39.791 16.534 -43.873 1.00 83.10 239 PRO F CA 1
ATOM 2417 C C . PRO E 5 37 ? 38.857 16.072 -44.996 1.00 82.84 239 PRO F C 1
ATOM 2418 O O . PRO E 5 37 ? 37.903 15.331 -44.756 1.00 82.57 239 PRO F O 1
ATOM 2422 N N . PRO E 5 38 ? 39.101 16.535 -46.233 1.00 82.76 240 PRO F N 1
ATOM 2423 C CA . PRO E 5 38 ? 38.270 16.160 -47.387 1.00 81.19 240 PRO F CA 1
ATOM 2424 C C . PRO E 5 38 ? 38.374 14.701 -47.862 1.00 79.13 240 PRO F C 1
ATOM 2425 O O . PRO E 5 38 ? 37.372 14.105 -48.276 1.00 77.72 240 PRO F O 1
ATOM 2429 N N . LYS E 5 39 ? 39.575 14.131 -47.802 1.00 77.33 241 LYS F N 1
ATOM 2430 C CA . LYS E 5 39 ? 39.772 12.748 -48.243 1.00 75.83 241 LYS F CA 1
ATOM 2431 C C . LYS E 5 39 ? 39.102 11.745 -47.321 1.00 74.60 241 LYS F C 1
ATOM 2432 O O . LYS E 5 39 ? 39.134 10.541 -47.589 1.00 74.18 241 LYS F O 1
ATOM 2438 N N . PHE E 5 40 ? 38.491 12.236 -46.243 1.00 72.71 242 PHE F N 1
ATOM 2439 C CA . PHE E 5 40 ? 37.826 11.363 -45.289 1.00 70.58 242 PHE F CA 1
ATOM 2440 C C . PHE E 5 40 ? 36.371 11.702 -45.014 1.00 69.54 242 PHE F C 1
ATOM 2441 O O . PHE E 5 40 ? 35.770 11.190 -44.080 1.00 68.64 242 PHE F O 1
ATOM 2449 N N . ARG E 5 41 ? 35.793 12.558 -45.837 1.00 69.88 243 ARG F N 1
ATOM 2450 C CA . ARG E 5 41 ? 34.401 12.921 -45.650 1.00 70.37 243 ARG F CA 1
ATOM 2451 C C . ARG E 5 41 ? 33.497 11.771 -46.102 1.00 69.68 243 ARG F C 1
ATOM 2452 O O . ARG E 5 41 ? 32.437 11.539 -45.523 1.00 70.14 243 ARG F O 1
ATOM 2460 N N . ALA E 5 42 ? 33.918 11.047 -47.134 1.00 68.25 244 ALA F N 1
ATOM 2461 C CA . ALA E 5 42 ? 33.124 9.924 -47.633 1.00 66.35 244 ALA F CA 1
ATOM 2462 C C . ALA E 5 42 ? 32.998 8.867 -46.549 1.00 64.69 244 ALA F C 1
ATOM 2463 O O . ALA E 5 42 ? 31.891 8.467 -46.186 1.00 64.46 244 ALA F O 1
ATOM 2465 N N . PRO E 5 43 ? 34.138 8.411 -46.009 1.00 62.55 245 PRO F N 1
ATOM 2466 C CA . PRO E 5 43 ? 34.123 7.394 -44.967 1.00 61.70 245 PRO F CA 1
ATOM 2467 C C . PRO E 5 43 ? 33.459 7.881 -43.672 1.00 60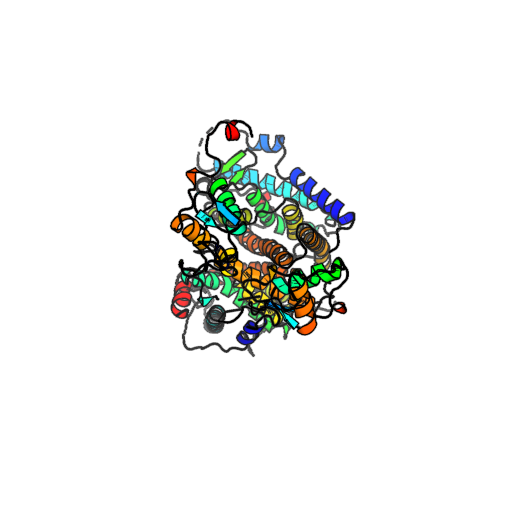.71 245 PRO F C 1
ATOM 2468 O O . PRO E 5 43 ? 32.552 7.226 -43.179 1.00 61.27 245 PRO F O 1
ATOM 2472 N N . VAL E 5 44 ? 33.894 9.025 -43.131 1.00 59.60 246 VAL F N 1
ATOM 2473 C CA . VAL E 5 44 ? 33.302 9.565 -41.896 1.00 57.13 246 VAL F CA 1
ATOM 2474 C C . VAL E 5 44 ? 31.803 9.776 -42.068 1.00 56.95 246 VAL F C 1
ATOM 2475 O O . VAL E 5 44 ? 31.020 9.646 -41.131 1.00 55.65 246 VAL F O 1
ATOM 2479 N N . SER E 5 45 ? 31.405 10.114 -43.278 1.00 56.72 247 SER F N 1
ATOM 2480 C CA . SER E 5 45 ? 30.001 10.309 -43.544 1.00 57.24 247 SER F CA 1
ATOM 2481 C C . SER E 5 45 ? 29.359 8.907 -43.500 1.00 55.88 247 SER F C 1
ATOM 2482 O O . SER E 5 45 ? 28.381 8.677 -42.792 1.00 54.00 247 SER F O 1
ATOM 2485 N N . SER E 5 46 ? 29.945 7.975 -44.246 1.00 55.70 248 SER F N 1
ATOM 2486 C CA . SER E 5 46 ? 29.470 6.590 -44.308 1.00 56.21 248 SER F CA 1
ATOM 2487 C C . SER E 5 46 ? 29.298 6.003 -42.896 1.00 56.26 248 SER F C 1
ATOM 2488 O O . SER E 5 46 ? 28.333 5.267 -42.624 1.00 56.40 248 SER F O 1
ATOM 2491 N N . LEU E 5 47 ? 30.242 6.325 -42.015 1.00 54.87 249 LEU F N 1
ATOM 2492 C CA . LEU E 5 47 ? 30.201 5.856 -40.647 1.00 54.92 249 LEU F CA 1
ATOM 2493 C C . LEU E 5 47 ? 29.001 6.434 -39.898 1.00 55.82 249 LEU F C 1
ATOM 2494 O O . LEU E 5 47 ? 28.295 5.712 -39.179 1.00 55.56 249 LEU F O 1
ATOM 2499 N N . CYS E 5 48 ? 28.780 7.735 -40.066 1.00 55.88 250 CYS F N 1
ATOM 2500 C CA . CYS E 5 48 ? 27.672 8.408 -39.418 1.00 56.30 250 CYS F CA 1
ATOM 2501 C C . CYS E 5 48 ? 26.372 7.715 -39.763 1.00 58.25 250 CYS F C 1
ATOM 2502 O O . CYS E 5 48 ? 25.527 7.485 -38.874 1.00 58.13 250 CYS F O 1
ATOM 2505 N N . GLN E 5 49 ? 26.225 7.392 -41.055 1.00 59.18 251 GLN F N 1
ATOM 2506 C CA . GLN E 5 49 ? 25.035 6.729 -41.586 1.00 60.32 251 GLN F CA 1
ATOM 2507 C C . GLN E 5 49 ? 24.790 5.404 -40.862 1.00 60.01 251 GLN F C 1
ATOM 2508 O O . GLN E 5 49 ? 23.641 5.087 -40.537 1.00 59.20 251 GLN F O 1
ATOM 2514 N N . ILE E 5 50 ? 25.850 4.630 -40.615 1.00 59.22 252 ILE F N 1
ATOM 2515 C CA . ILE E 5 50 ? 25.705 3.375 -39.861 1.00 59.12 252 ILE F CA 1
ATOM 2516 C C . ILE E 5 50 ? 25.198 3.799 -38.475 1.00 59.86 252 ILE F C 1
ATOM 2517 O O . ILE E 5 50 ? 24.167 3.322 -37.976 1.00 59.59 252 ILE F O 1
ATOM 2522 N N . GLY E 5 51 ? 25.959 4.704 -37.863 1.00 59.29 253 GLY F N 1
ATOM 2523 C CA . GLY E 5 51 ? 25.612 5.194 -36.553 1.00 58.03 253 GLY F CA 1
ATOM 2524 C C . GLY E 5 51 ? 24.132 5.475 -36.485 1.00 57.25 253 GLY F C 1
ATOM 2525 O O . GLY E 5 51 ? 23.443 5.004 -35.587 1.00 57.30 253 GLY F O 1
ATOM 2526 N N . ASN E 5 52 ? 23.641 6.229 -37.452 1.00 56.60 254 ASN F N 1
ATOM 2527 C CA . ASN E 5 52 ? 22.245 6.584 -37.475 1.00 57.72 254 ASN F CA 1
ATOM 2528 C C . ASN E 5 52 ? 21.270 5.420 -37.457 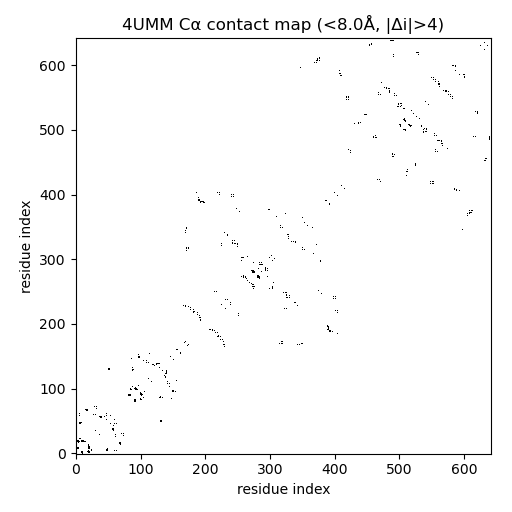1.00 58.16 254 ASN F C 1
ATOM 2529 O O . ASN E 5 52 ? 20.318 5.424 -36.682 1.00 58.28 254 ASN F O 1
ATOM 2534 N N . LYS E 5 53 ? 21.480 4.418 -38.293 1.00 59.19 255 LYS F N 1
ATOM 2535 C CA . LYS E 5 53 ? 20.551 3.301 -38.274 1.00 61.77 255 LYS F CA 1
ATOM 2536 C C . LYS E 5 53 ? 20.397 2.850 -36.830 1.00 63.49 255 LYS F C 1
ATOM 2537 O O . LYS E 5 53 ? 19.308 2.952 -36.249 1.00 63.75 255 LYS F O 1
ATOM 2543 N N . GLN E 5 54 ? 21.504 2.392 -36.254 1.00 65.21 256 GLN F N 1
ATOM 2544 C CA . GLN E 5 54 ? 21.548 1.932 -34.866 1.00 66.62 256 GLN F CA 1
ATOM 2545 C C . GLN E 5 54 ? 20.773 2.802 -33.865 1.00 66.33 256 GLN F C 1
ATOM 2546 O O . GLN E 5 54 ? 20.044 2.282 -33.008 1.00 65.36 256 GLN F O 1
ATOM 2552 N N . ILE E 5 55 ? 20.949 4.117 -33.950 1.00 65.46 257 ILE F N 1
ATOM 2553 C CA . ILE E 5 55 ? 20.234 5.017 -33.059 1.00 66.26 257 ILE F CA 1
ATOM 2554 C C . ILE E 5 55 ? 18.734 4.808 -33.232 1.00 66.42 257 ILE F C 1
ATOM 2555 O O . ILE E 5 55 ? 18.029 4.493 -32.268 1.00 66.42 257 ILE F O 1
ATOM 2560 N N . ALA E 5 56 ? 18.240 4.973 -34.455 1.00 65.44 258 ALA F N 1
ATOM 2561 C CA . ALA E 5 56 ? 16.824 4.766 -34.704 1.00 63.29 258 ALA F CA 1
ATOM 2562 C C . ALA E 5 56 ? 16.493 3.330 -34.250 1.00 62.40 258 ALA F C 1
ATOM 2563 O O . ALA E 5 56 ? 15.424 3.060 -33.707 1.00 61.09 258 ALA F O 1
ATOM 2565 N N . ALA E 5 57 ? 17.430 2.412 -34.446 1.00 62.61 259 ALA F N 1
ATOM 2566 C CA . ALA E 5 57 ? 17.214 1.030 -34.027 1.00 64.12 259 ALA F CA 1
ATOM 2567 C C . ALA E 5 57 ? 17.015 0.886 -32.500 1.00 65.67 259 ALA F C 1
ATOM 2568 O O . ALA E 5 57 ? 16.310 -0.014 -32.053 1.00 65.66 259 ALA F O 1
ATOM 2570 N N . LEU E 5 58 ? 17.646 1.752 -31.703 1.00 66.66 260 LEU F N 1
ATOM 2571 C CA . LEU E 5 58 ? 17.479 1.700 -30.247 1.00 67.06 260 LEU F CA 1
ATOM 2572 C C . LEU E 5 58 ? 16.306 2.609 -29.844 1.00 66.07 260 LEU F C 1
ATOM 2573 O O . LEU E 5 58 ? 15.707 2.444 -28.777 1.00 63.64 260 LEU F O 1
ATOM 2578 N N . VAL E 5 59 ? 15.996 3.573 -30.710 1.00 66.40 261 VAL F N 1
ATOM 2579 C CA . VAL E 5 59 ? 14.906 4.511 -30.485 1.00 67.19 261 VAL F CA 1
ATOM 2580 C C . VAL E 5 59 ? 13.604 3.751 -30.567 1.00 68.20 261 VAL F C 1
ATOM 2581 O O . VAL E 5 59 ? 12.611 4.130 -29.954 1.00 69.29 261 VAL F O 1
ATOM 2585 N N . VAL E 5 60 ? 13.619 2.665 -31.322 1.00 68.73 262 VAL F N 1
ATOM 2586 C CA . VAL E 5 60 ? 12.431 1.851 -31.498 1.00 69.48 262 VAL F CA 1
ATOM 2587 C C . VAL E 5 60 ? 12.477 0.650 -30.577 1.00 69.76 262 VAL F C 1
ATOM 2588 O O . VAL E 5 60 ? 11.526 -0.114 -30.517 1.00 71.90 262 VAL F O 1
ATOM 2592 N N . TRP E 5 61 ? 13.589 0.468 -29.881 1.00 69.93 263 TRP F N 1
ATOM 2593 C CA . TRP E 5 61 ? 13.724 -0.642 -28.932 1.00 69.41 263 TRP F CA 1
ATOM 2594 C C . TRP E 5 61 ? 13.352 -0.036 -27.591 1.00 71.30 263 TRP F C 1
ATOM 2595 O O . TRP E 5 61 ? 12.612 -0.627 -26.799 1.00 71.80 263 TRP F O 1
ATOM 2606 N N . ALA E 5 62 ? 13.866 1.163 -27.359 1.00 71.87 264 ALA F N 1
ATOM 2607 C CA . ALA E 5 62 ? 13.570 1.859 -26.132 1.00 73.95 264 ALA F CA 1
ATOM 2608 C C . ALA E 5 62 ? 12.063 1.893 -25.972 1.00 75.56 264 ALA F C 1
ATOM 2609 O O . ALA E 5 62 ? 11.528 1.460 -24.954 1.00 75.50 264 ALA F O 1
ATOM 2611 N N . ARG E 5 63 ? 11.389 2.388 -27.010 1.00 77.14 265 ARG F N 1
ATOM 2612 C CA . ARG E 5 63 ? 9.944 2.533 -27.000 1.00 79.12 265 ARG F CA 1
ATOM 2613 C C . ARG E 5 63 ? 9.156 1.243 -26.852 1.00 79.68 265 ARG F C 1
ATOM 2614 O O . ARG E 5 63 ? 8.016 1.267 -26.390 1.00 81.33 265 ARG F O 1
ATOM 2622 N N . ASP E 5 64 ? 9.734 0.114 -27.231 1.00 79.32 266 ASP F N 1
ATOM 2623 C CA . ASP E 5 64 ? 8.996 -1.134 -27.078 1.00 79.97 266 ASP F CA 1
ATOM 2624 C C . ASP E 5 64 ? 9.337 -1.812 -25.751 1.00 79.80 266 ASP F C 1
ATOM 2625 O O . ASP E 5 64 ? 9.233 -3.037 -25.600 1.00 79.73 266 ASP F O 1
ATOM 2630 N N . ILE E 5 65 ? 9.739 -0.996 -24.785 1.00 79.09 267 ILE F N 1
ATOM 2631 C CA . ILE E 5 65 ? 10.081 -1.503 -23.467 1.00 78.14 267 ILE F CA 1
ATOM 2632 C C . ILE E 5 65 ? 8.899 -1.338 -22.533 1.00 78.21 267 ILE F C 1
ATOM 2633 O O . ILE E 5 65 ? 8.266 -0.275 -22.482 1.00 77.99 267 ILE F O 1
ATOM 2638 N N . PRO E 5 66 ? 8.578 -2.414 -21.793 1.00 77.93 268 PRO F N 1
ATOM 2639 C CA . PRO E 5 66 ? 29.270 -16.977 -6.358 1.00 77.58 268 PRO F CA 1
ATOM 2640 C C . PRO E 5 66 ? 7.283 -1.322 -19.957 1.00 77.99 268 PRO F C 1
ATOM 2641 O O . PRO E 5 66 ? 8.011 -1.097 -18.988 1.00 77.24 268 PRO F O 1
ATOM 2645 N N . HIS E 5 67 ? 6.279 -0.530 -20.326 1.00 78.39 269 HIS F N 1
ATOM 2646 C CA . HIS E 5 67 ? 5.909 0.690 -19.609 1.00 79.63 269 HIS F CA 1
ATOM 2647 C C . HIS E 5 67 ? 6.547 1.959 -20.151 1.00 80.57 269 HIS F C 1
ATOM 2648 O O . HIS E 5 67 ? 6.012 3.058 -19.966 1.00 80.83 269 HIS F O 1
ATOM 2655 N N . PHE E 5 68 ? 7.685 1.818 -20.815 1.00 81.60 270 PHE F N 1
ATOM 2656 C CA . PHE E 5 68 ? 8.369 2.986 -21.366 1.00 83.23 270 PHE F CA 1
ATOM 2657 C C . PHE E 5 68 ? 7.388 3.902 -22.136 1.00 84.35 270 PHE F C 1
ATOM 2658 O O . PHE E 5 68 ? 7.299 5.105 -21.874 1.00 83.92 270 PHE F O 1
ATOM 2666 N N . SER E 5 69 ? 6.644 3.316 -23.072 1.00 85.15 271 SER F N 1
ATOM 2667 C CA . SER E 5 69 ? 5.684 4.061 -23.877 1.00 85.89 271 SER F CA 1
ATOM 2668 C C . SER E 5 69 ? 4.606 4.743 -23.040 1.00 86.06 271 SER F C 1
ATOM 2669 O O . SER E 5 69 ? 3.899 5.619 -23.536 1.00 85.29 271 SER F O 1
ATOM 2672 N N . GLN E 5 70 ? 4.471 4.344 -21.780 1.00 86.80 272 GLN F N 1
ATOM 2673 C CA . GLN E 5 70 ? 3.452 4.937 -20.913 1.00 87.76 272 GLN F CA 1
ATOM 2674 C C . GLN E 5 70 ? 3.882 6.293 -20.357 1.00 88.36 272 GLN F C 1
ATOM 2675 O O . GLN E 5 70 ? 3.102 7.248 -20.362 1.00 88.70 272 GLN F O 1
ATOM 2681 N N . LEU E 5 71 ? 5.125 6.364 -19.882 1.00 88.49 273 LEU F N 1
ATOM 2682 C CA . LEU E 5 71 ? 5.701 7.588 -19.329 1.00 87.98 273 LEU F CA 1
ATOM 2683 C C . LEU E 5 71 ? 5.373 8.748 -20.271 1.00 88.31 273 LEU F C 1
ATOM 2684 O O . LEU E 5 71 ? 5.092 8.527 -21.446 1.00 87.96 273 LEU F O 1
ATOM 2689 N N . GLU E 5 72 ? 5.400 9.982 -19.777 1.00 89.61 274 GLU F N 1
ATOM 2690 C CA . GLU E 5 72 ? 5.086 11.112 -20.652 1.00 90.67 274 GLU F CA 1
ATOM 2691 C C . GLU E 5 72 ? 6.153 11.305 -21.701 1.00 90.32 274 GLU F C 1
ATOM 2692 O O . GLU E 5 72 ? 7.325 11.415 -21.377 1.00 88.93 274 GLU F O 1
ATOM 2698 N N . MET E 5 73 ? 5.736 11.369 -22.962 1.00 91.99 275 MET F N 1
ATOM 2699 C CA . MET E 5 73 ? 6.674 11.522 -24.072 1.00 93.80 275 MET F CA 1
ATOM 2700 C C . MET E 5 73 ? 7.800 12.528 -23.846 1.00 93.80 275 MET F C 1
ATOM 2701 O O . MET E 5 73 ? 8.966 12.145 -23.955 1.00 94.03 275 MET F O 1
ATOM 2706 N N . GLU E 5 74 ? 7.492 13.786 -23.531 1.00 93.31 276 GLU F N 1
ATOM 2707 C CA . GLU E 5 74 ? 8.558 14.765 -23.287 1.00 92.95 276 GLU F CA 1
ATOM 2708 C C . GLU E 5 74 ? 9.704 14.049 -22.566 1.00 92.00 276 GLU F C 1
ATOM 2709 O O . GLU E 5 74 ? 10.858 14.150 -22.972 1.00 92.79 276 GLU F O 1
ATOM 2715 N N . ASP E 5 75 ? 9.368 13.340 -21.484 1.00 89.67 277 ASP F N 1
ATOM 2716 C CA . ASP E 5 75 ? 10.341 12.577 -20.690 1.00 86.69 277 ASP F CA 1
ATOM 2717 C C . ASP E 5 75 ? 10.964 11.541 -21.598 1.00 84.41 277 ASP F C 1
ATOM 2718 O O . ASP E 5 75 ? 12.177 11.491 -21.755 1.00 85.29 277 ASP F O 1
ATOM 2723 N N . GLN E 5 76 ? 10.112 10.709 -22.183 1.00 81.45 278 GLN F N 1
ATOM 2724 C CA . GLN E 5 76 ? 10.534 9.655 -23.102 1.00 78.62 278 GLN F CA 1
ATOM 2725 C C . GLN E 5 76 ? 11.649 10.134 -24.020 1.00 76.10 278 GLN F C 1
ATOM 2726 O O . GLN E 5 76 ? 12.651 9.447 -24.210 1.00 75.38 278 GLN F O 1
ATOM 2732 N N . ILE E 5 77 ? 11.461 11.313 -24.600 1.00 73.54 279 ILE F N 1
ATOM 2733 C CA . ILE E 5 77 ? 12.464 11.893 -25.487 1.00 71.82 279 ILE F CA 1
ATOM 2734 C C . ILE E 5 77 ? 13.759 12.055 -24.687 1.00 70.48 279 ILE F C 1
ATOM 2735 O O . ILE E 5 77 ? 14.799 11.476 -25.014 1.00 70.20 279 ILE F O 1
ATOM 2740 N N . LEU E 5 78 ? 13.666 12.843 -23.627 1.00 68.06 280 LEU F N 1
ATOM 2741 C CA . LEU E 5 78 ? 14.793 13.113 -22.763 1.00 66.79 280 LEU F CA 1
ATOM 2742 C C . LEU E 5 78 ? 15.555 11.884 -22.259 1.00 65.55 280 LEU F C 1
ATOM 2743 O O . LEU E 5 78 ? 16.772 11.930 -22.093 1.00 65.46 280 LEU F O 1
ATOM 2748 N N . LEU E 5 79 ? 14.855 10.789 -22.012 1.00 64.15 281 LEU F N 1
ATOM 2749 C CA . LEU E 5 79 ? 15.508 9.587 -21.524 1.00 63.49 281 LEU F CA 1
ATOM 2750 C C . LEU E 5 79 ? 16.375 8.990 -22.597 1.00 62.97 281 LEU F C 1
ATOM 2751 O O . LEU E 5 79 ? 17.490 8.537 -22.328 1.00 63.02 281 LEU F O 1
ATOM 2756 N N . ILE E 5 80 ? 15.841 8.977 -23.812 1.00 62.28 282 ILE F N 1
ATOM 2757 C CA . ILE E 5 80 ? 16.559 8.452 -24.974 1.00 60.97 282 ILE F CA 1
ATOM 2758 C C . ILE E 5 80 ? 17.670 9.434 -25.346 1.00 59.91 282 ILE F C 1
ATOM 2759 O O . ILE E 5 80 ? 18.852 9.077 -25.390 1.00 60.20 282 ILE F O 1
ATOM 2764 N N . LYS E 5 81 ? 17.271 10.672 -25.608 1.00 57.63 283 LYS F N 1
ATOM 2765 C CA . LYS E 5 81 ? 18.198 11.724 -25.954 1.00 55.52 283 LYS F CA 1
ATOM 2766 C C . LYS E 5 81 ? 19.387 11.655 -24.990 1.00 54.12 283 LYS F C 1
ATOM 2767 O O . LYS E 5 81 ? 20.498 11.975 -25.357 1.00 53.59 283 LYS F O 1
ATOM 2773 N N . GLY E 5 82 ? 19.153 11.210 -23.761 1.00 52.92 284 GLY F N 1
ATOM 2774 C CA . GLY E 5 82 ? 20.220 11.158 -22.784 1.00 50.29 284 GLY F CA 1
ATOM 2775 C C . GLY E 5 82 ? 21.029 9.887 -22.701 1.00 51.12 284 GLY F C 1
ATOM 2776 O O . GLY E 5 82 ? 22.048 9.867 -22.027 1.00 51.26 284 GLY F O 1
ATOM 2777 N N . SER E 5 83 ? 20.617 8.828 -23.390 1.00 51.96 285 SER F N 1
ATOM 2778 C CA . SER E 5 83 ? 21.359 7.573 -23.318 1.00 51.85 285 SER F CA 1
ATOM 2779 C C . SER E 5 83 ? 21.861 6.919 -24.634 1.00 52.80 285 SER F C 1
ATOM 2780 O O . SER E 5 83 ? 22.695 5.990 -24.580 1.00 53.17 285 SER F O 1
ATOM 2783 N N . TRP E 5 84 ? 21.408 7.394 -25.797 1.00 51.79 286 TRP F N 1
ATOM 2784 C CA . TRP E 5 84 ? 21.842 6.789 -27.073 1.00 51.74 286 TRP F CA 1
ATOM 2785 C C . TRP E 5 84 ? 23.344 6.589 -27.286 1.00 50.66 286 TRP F C 1
ATOM 2786 O O . TRP E 5 84 ? 23.771 5.541 -27.757 1.00 51.46 286 TRP F O 1
ATOM 2797 N N . ASN E 5 85 ? 24.140 7.600 -26.970 1.00 48.73 287 ASN F N 1
ATOM 2798 C CA . ASN E 5 85 ? 25.577 7.512 -27.138 1.00 46.17 287 ASN F CA 1
ATOM 2799 C C . ASN E 5 85 ? 26.006 6.323 -26.300 1.00 46.16 287 ASN F C 1
ATOM 2800 O O . ASN E 5 85 ? 26.608 5.385 -26.793 1.00 46.36 287 ASN F O 1
ATOM 2805 N N . GLU E 5 86 ? 25.655 6.363 -25.024 1.00 47.22 288 GLU F N 1
ATOM 2806 C CA . GLU E 5 86 ? 26.001 5.307 -24.078 1.00 46.81 288 GLU F CA 1
ATOM 2807 C C . GLU E 5 86 ? 25.512 3.965 -24.596 1.00 46.38 288 GLU F C 1
ATOM 2808 O O . GLU E 5 86 ? 26.256 2.963 -24.597 1.00 47.33 288 GLU F O 1
ATOM 2814 N N . LEU E 5 87 ? 24.264 3.933 -25.028 1.00 43.07 289 LEU F N 1
ATOM 2815 C CA . LEU E 5 87 ? 23.734 2.700 -25.554 1.00 43.60 289 LEU F CA 1
ATOM 2816 C C . LEU E 5 87 ? 24.529 2.268 -26.797 1.00 44.29 289 LEU F C 1
ATOM 2817 O O . LEU E 5 87 ? 25.000 1.125 -26.897 1.00 44.24 289 LEU F O 1
ATOM 2822 N N . LEU E 5 88 ? 24.683 3.205 -27.723 1.00 45.60 290 LEU F N 1
ATOM 2823 C CA . LEU E 5 88 ? 25.418 3.012 -28.971 1.00 46.79 290 LEU F CA 1
ATOM 2824 C C . LEU E 5 88 ? 26.794 2.377 -28.711 1.00 48.08 290 LEU F C 1
ATOM 2825 O O . LEU E 5 88 ? 27.155 1.376 -29.335 1.00 49.49 290 LEU F O 1
ATOM 2830 N N . LEU E 5 89 ? 27.546 2.972 -27.787 1.00 47.91 291 LEU F N 1
ATOM 2831 C CA . LEU E 5 89 ? 28.883 2.524 -27.417 1.00 47.70 291 LEU F CA 1
ATOM 2832 C C . LEU E 5 89 ? 28.920 1.171 -26.720 1.00 49.39 291 LEU F C 1
ATOM 2833 O O . LEU E 5 89 ? 29.867 0.388 -26.887 1.00 49.00 291 LEU F O 1
ATOM 2838 N N . PHE E 5 90 ? 27.893 0.917 -25.910 1.00 50.34 292 PHE F N 1
ATOM 2839 C CA . PHE E 5 90 ? 27.782 -0.328 -25.144 1.00 49.11 292 PHE F CA 1
ATOM 2840 C C . PHE E 5 90 ? 27.573 -1.497 -26.075 1.00 46.61 292 PHE F C 1
ATOM 2841 O O . PHE E 5 90 ? 28.104 -2.586 -25.858 1.00 43.19 292 PHE F O 1
ATOM 2849 N N . ALA E 5 91 ? 26.779 -1.255 -27.110 1.00 45.09 293 ALA F N 1
ATOM 2850 C CA . ALA E 5 91 ? 26.486 -2.290 -28.086 1.00 45.93 293 ALA F CA 1
ATOM 2851 C C . ALA E 5 91 ? 27.784 -2.617 -28.808 1.00 46.61 293 ALA F C 1
ATOM 2852 O O . ALA E 5 91 ? 28.074 -3.781 -29.080 1.00 46.49 293 ALA F O 1
ATOM 2854 N N . ILE E 5 92 ? 28.573 -1.579 -29.102 1.00 46.89 294 ILE F N 1
ATOM 2855 C CA . ILE E 5 92 ? 29.831 -1.779 -29.794 1.00 45.95 294 ILE F CA 1
ATOM 2856 C C . ILE E 5 92 ? 30.723 -2.638 -28.915 1.00 45.41 294 ILE F C 1
ATOM 2857 O O . ILE E 5 92 ? 31.290 -3.600 -29.370 1.00 44.34 294 ILE F O 1
ATOM 2862 N N . ALA E 5 93 ? 30.833 -2.293 -27.644 1.00 47.11 295 ALA F N 1
ATOM 2863 C CA . ALA E 5 93 ? 31.690 -3.057 -26.767 1.00 49.17 295 ALA F CA 1
ATOM 2864 C C . ALA E 5 93 ? 31.240 -4.514 -26.738 1.00 52.08 295 ALA F C 1
ATOM 2865 O O . ALA E 5 93 ? 32.062 -5.423 -26.705 1.00 51.07 295 ALA F O 1
ATOM 2867 N N . TRP E 5 94 ? 29.931 -4.743 -26.770 1.00 55.48 296 TRP F N 1
ATOM 2868 C CA . TRP E 5 94 ? 29.424 -6.108 -26.742 1.00 59.06 296 TRP F CA 1
ATOM 2869 C C . TRP E 5 94 ? 29.933 -6.842 -27.962 1.00 59.32 296 TRP F C 1
ATOM 2870 O O . TRP E 5 94 ? 30.688 -7.812 -27.863 1.00 58.52 296 TRP F O 1
ATOM 2881 N N . ARG E 5 95 ? 29.516 -6.370 -29.124 1.00 60.33 297 ARG F N 1
ATOM 2882 C CA . ARG E 5 95 ? 29.948 -6.974 -30.366 1.00 63.45 297 ARG F CA 1
ATOM 2883 C C . ARG E 5 95 ? 31.470 -7.186 -30.411 1.00 64.77 297 ARG F C 1
ATOM 2884 O O . ARG E 5 95 ? 31.951 -8.257 -30.774 1.00 66.30 297 ARG F O 1
ATOM 2892 N N . SER E 5 96 ? 32.226 -6.170 -30.019 1.00 65.55 298 SER F N 1
ATOM 2893 C CA . SER E 5 96 ? 33.679 -6.227 -30.046 1.00 66.30 298 SER F CA 1
ATOM 2894 C C . SER E 5 96 ? 34.277 -7.386 -29.255 1.00 67.87 298 SER F C 1
ATOM 2895 O O . SER E 5 96 ? 35.407 -7.799 -29.492 1.00 67.48 298 SER F O 1
ATOM 2898 N N . MET E 5 97 ? 33.512 -7.900 -28.303 1.00 71.38 299 MET F N 1
ATOM 2899 C CA . MET E 5 97 ? 33.961 -8.990 -27.425 1.00 74.38 299 MET F CA 1
ATOM 2900 C C . MET E 5 97 ? 34.527 -10.184 -28.206 1.00 75.85 299 MET F C 1
ATOM 2901 O O . MET E 5 97 ? 35.532 -10.804 -27.814 1.00 75.46 299 MET F O 1
ATOM 2906 N N . GLU E 5 98 ? 33.852 -10.499 -29.304 1.00 76.97 300 GLU F N 1
ATOM 2907 C CA . GLU E 5 98 ? 34.262 -11.566 -30.190 1.00 78.49 300 GLU F CA 1
ATOM 2908 C C . GLU E 5 98 ? 35.711 -11.340 -30.647 1.00 78.80 300 GLU F C 1
ATOM 2909 O O . GLU E 5 98 ? 36.630 -12.026 -30.210 1.00 78.58 300 GLU F O 1
ATOM 2915 N N . PHE E 5 99 ? 35.906 -10.352 -31.515 1.00 79.15 301 PHE F N 1
ATOM 2916 C CA . PHE E 5 99 ? 37.220 -10.034 -32.047 1.00 78.96 301 PHE F CA 1
ATOM 2917 C C . PHE E 5 99 ? 38.279 -9.786 -31.001 1.00 79.92 301 PHE F C 1
ATOM 2918 O O . PHE E 5 99 ? 39.370 -9.341 -31.340 1.00 80.02 301 PHE F O 1
ATOM 2926 N N . LEU E 5 100 ? 37.962 -10.061 -29.737 1.00 81.79 302 LEU F N 1
ATOM 2927 C CA . LEU E 5 100 ? 38.944 -9.878 -28.672 1.00 83.67 302 LEU F CA 1
ATOM 2928 C C . LEU E 5 100 ? 39.995 -10.963 -28.791 1.00 86.21 302 LEU F C 1
ATOM 2929 O O . LEU E 5 100 ? 39.683 -12.142 -28.981 1.00 86.66 302 LEU F O 1
ATOM 2934 N N . THR E 5 101 ? 41.250 -10.546 -28.677 1.00 89.61 303 THR F N 1
ATOM 2935 C CA . THR E 5 101 ? 42.391 -11.447 -28.807 1.00 92.93 303 THR F CA 1
ATOM 2936 C C . THR E 5 101 ? 42.746 -12.206 -27.519 1.00 94.53 303 THR F C 1
ATOM 2937 O O . THR E 5 101 ? 43.550 -13.138 -27.553 1.00 94.24 303 THR F O 1
ATOM 2941 N N . GLU E 5 102 ? 42.118 -11.809 -26.409 1.00 97.09 304 GLU F N 1
ATOM 2942 C CA . GLU E 5 102 ? 42.337 -12.369 -25.061 1.00 99.37 304 GLU F CA 1
ATOM 2943 C C . GLU E 5 102 ? 42.834 -13.816 -24.939 1.00 100.34 304 GLU F C 1
ATOM 2944 O O . GLU E 5 102 ? 42.687 -14.608 -25.902 1.00 101.56 304 GLU F O 1
ATOM 2946 N N . ARG E 5 113 ? 54.793 -9.548 -21.385 1.00 119.06 315 ARG F N 1
ATOM 2947 C CA . ARG E 5 113 ? 55.497 -10.500 -22.291 1.00 119.15 315 ARG F CA 1
ATOM 2948 C C . ARG E 5 113 ? 54.534 -11.550 -22.843 1.00 119.10 315 ARG F C 1
ATOM 2949 O O . ARG E 5 113 ? 54.922 -12.697 -23.073 1.00 118.99 315 ARG F O 1
ATOM 2951 N N . THR E 5 114 ? 53.276 -11.157 -23.044 1.00 119.06 316 THR F N 1
ATOM 2952 C CA . THR E 5 114 ? 52.263 -12.070 -23.587 1.00 118.39 316 THR F CA 1
ATOM 2953 C C . THR E 5 114 ? 51.129 -11.374 -24.351 1.00 116.81 316 THR F C 1
ATOM 2954 O O . THR E 5 114 ? 50.734 -11.837 -25.428 1.00 116.37 316 THR F O 1
ATOM 2958 N N . THR E 5 115 ? 50.617 -10.268 -23.804 1.00 114.79 317 THR F N 1
ATOM 2959 C CA . THR E 5 115 ? 49.503 -9.536 -24.424 1.00 112.06 317 THR F CA 1
ATOM 2960 C C . THR E 5 115 ? 49.804 -8.121 -24.957 1.00 109.71 317 THR F C 1
ATOM 2961 O O . THR E 5 115 ? 50.644 -7.391 -24.413 1.00 109.15 317 THR F O 1
ATOM 2965 N N . SER E 5 116 ? 49.089 -7.757 -26.026 1.00 106.42 318 SER F N 1
ATOM 2966 C CA . SER E 5 116 ? 49.195 -6.448 -26.698 1.00 102.10 318 SER F CA 1
ATOM 2967 C C . SER E 5 116 ? 47.779 -5.851 -26.771 1.00 98.57 318 SER F C 1
ATOM 2968 O O . SER E 5 116 ? 46.792 -6.561 -26.533 1.00 99.86 318 SER F O 1
ATOM 2971 N N . PRO E 5 117 ? 47.656 -4.546 -27.088 1.00 93.92 319 PRO F N 1
ATOM 2972 C CA . PRO E 5 117 ? 46.333 -3.909 -27.178 1.00 89.82 319 PRO F CA 1
ATOM 2973 C C . PRO E 5 117 ? 45.479 -4.429 -28.345 1.00 85.60 319 PRO F C 1
ATOM 2974 O O . PRO E 5 117 ? 45.986 -4.633 -29.455 1.00 85.36 319 PRO F O 1
ATOM 2978 N N . PRO E 5 118 ? 44.174 -4.662 -28.098 1.00 80.95 320 PRO F N 1
ATOM 2979 C CA . PRO E 5 118 ? 43.252 -5.153 -29.129 1.00 77.53 320 PRO F CA 1
ATOM 2980 C C . PRO E 5 118 ? 43.275 -4.254 -30.373 1.00 74.82 320 PRO F C 1
ATOM 2981 O O . PRO E 5 118 ? 43.484 -3.052 -30.279 1.00 74.24 320 PRO F O 1
ATOM 2985 N N . GLN E 5 119 ? 43.048 -4.838 -31.540 1.00 72.39 321 GLN F N 1
ATOM 2986 C CA . GLN E 5 119 ? 43.099 -4.074 -32.773 1.00 70.36 321 GLN F CA 1
ATOM 2987 C C . GLN E 5 119 ? 41.786 -3.908 -33.528 1.00 68.62 321 GLN F C 1
ATOM 2988 O O . GLN E 5 119 ? 41.710 -3.119 -34.475 1.00 68.15 321 GLN F O 1
ATOM 2994 N N . LEU E 5 120 ? 40.753 -4.639 -33.126 1.00 66.56 322 LEU F N 1
ATOM 2995 C CA . LEU E 5 120 ? 39.466 -4.548 -33.807 1.00 64.59 322 LEU F CA 1
ATOM 2996 C C . LEU E 5 120 ? 38.325 -4.085 -32.952 1.00 62.86 322 LEU F C 1
ATOM 2997 O O . LEU E 5 120 ? 38.213 -4.470 -31.802 1.00 64.16 322 LEU F O 1
ATOM 3002 N N . MET E 5 121 ? 37.468 -3.272 -33.543 1.00 60.12 323 MET F N 1
ATOM 3003 C CA . MET E 5 121 ? 36.298 -2.769 -32.870 1.00 58.53 323 MET F CA 1
ATOM 3004 C C . MET E 5 121 ? 35.137 -3.043 -33.812 1.00 59.13 323 MET F C 1
ATOM 3005 O O . MET E 5 121 ? 35.046 -2.465 -34.884 1.00 59.76 323 MET F O 1
ATOM 3010 N N . CYS E 5 122 ? 34.252 -3.948 -33.432 1.00 60.17 324 CYS F N 1
ATOM 3011 C CA . CYS E 5 122 ? 33.132 -4.261 -34.302 1.00 60.93 324 CYS F CA 1
ATOM 3012 C C . CYS E 5 122 ? 32.004 -3.241 -34.212 1.00 60.74 324 CYS F C 1
ATOM 3013 O O . CYS E 5 122 ? 31.353 -3.134 -33.173 1.00 60.71 324 CYS F O 1
ATOM 3016 N N . LEU E 5 123 ? 31.779 -2.501 -35.299 1.00 61.05 325 LEU F N 1
ATOM 3017 C CA . LEU E 5 123 ? 30.712 -1.498 -35.346 1.00 62.73 325 LEU F CA 1
ATOM 3018 C C . LEU E 5 123 ? 29.353 -2.095 -35.651 1.00 64.03 325 LEU F C 1
ATOM 3019 O O . LEU E 5 123 ? 28.353 -1.674 -35.099 1.00 63.99 325 LEU F O 1
ATOM 3024 N N . MET E 5 124 ? 29.317 -3.054 -36.559 1.00 65.65 326 MET F N 1
ATOM 3025 C CA . MET E 5 124 ? 28.078 -3.716 -36.908 1.00 67.03 326 MET F CA 1
ATOM 3026 C C . MET E 5 124 ? 28.407 -5.076 -37.437 1.00 66.96 326 MET F C 1
ATOM 3027 O O . MET E 5 124 ? 29.530 -5.342 -37.819 1.00 67.54 326 MET F O 1
ATOM 3032 N N . PRO E 5 125 ? 27.430 -5.974 -37.453 1.00 67.66 327 PRO F N 1
ATOM 3033 C CA . PRO E 5 125 ? 27.756 -7.301 -37.969 1.00 68.25 327 PRO F CA 1
ATOM 3034 C C . PRO E 5 125 ? 28.624 -7.182 -39.217 1.00 69.38 327 PRO F C 1
ATOM 3035 O O . PRO E 5 125 ? 28.346 -6.364 -40.101 1.00 70.20 327 PRO F O 1
ATOM 3039 N N . GLY E 5 126 ? 29.687 -7.976 -39.273 1.00 69.83 328 GLY F N 1
ATOM 3040 C CA . GLY E 5 126 ? 30.569 -7.958 -40.431 1.00 71.23 328 GLY F CA 1
ATOM 3041 C C . GLY E 5 126 ? 31.654 -6.904 -40.351 1.00 72.08 328 GLY F C 1
ATOM 3042 O O . GLY E 5 126 ? 32.814 -7.211 -40.050 1.00 73.56 328 GLY F O 1
ATOM 3043 N N . MET E 5 127 ? 31.255 -5.665 -40.638 1.00 71.01 329 MET F N 1
ATOM 3044 C CA . MET E 5 127 ? 32.110 -4.486 -40.611 1.00 70.20 329 MET F CA 1
ATOM 3045 C C . MET E 5 127 ? 32.784 -4.199 -39.244 1.00 67.94 329 MET F C 1
ATOM 3046 O O . MET E 5 127 ? 32.158 -4.313 -38.195 1.00 66.99 329 MET F O 1
ATOM 3051 N N . THR E 5 128 ? 34.064 -3.822 -39.273 1.00 65.70 330 THR F N 1
ATOM 3052 C CA . THR E 5 128 ? 34.824 -3.526 -38.053 1.00 62.88 330 THR F CA 1
ATOM 3053 C C . THR E 5 128 ? 35.737 -2.308 -38.247 1.00 62.23 330 THR F C 1
ATOM 3054 O O . THR E 5 128 ? 35.977 -1.865 -39.368 1.00 63.00 330 THR F O 1
ATOM 3058 N N . LEU E 5 129 ? 36.272 -1.799 -37.144 1.00 60.06 331 LEU F N 1
ATOM 3059 C CA . LEU E 5 129 ? 37.170 -0.655 -37.172 1.00 58.91 331 LEU F CA 1
ATOM 3060 C C . LEU E 5 129 ? 38.535 -1.075 -36.625 1.00 59.15 331 LEU F C 1
ATOM 3061 O O . LEU E 5 129 ? 38.642 -1.637 -35.538 1.00 58.36 331 LEU F O 1
ATOM 3066 N N . HIS E 5 130 ? 39.586 -0.806 -37.390 1.00 59.81 332 HIS F N 1
ATOM 3067 C CA . HIS E 5 130 ? 40.911 -1.190 -36.972 1.00 59.99 332 HIS F CA 1
ATOM 3068 C C . HIS E 5 130 ? 41.566 -0.118 -36.127 1.00 60.82 332 HIS F C 1
ATOM 3069 O O . HIS E 5 130 ? 41.413 1.075 -36.379 1.00 60.72 332 HIS F O 1
ATOM 3076 N N . ARG E 5 131 ? 42.314 -0.550 -35.128 1.00 61.25 333 ARG F N 1
ATOM 3077 C CA . ARG E 5 131 ? 42.962 0.382 -34.226 1.00 63.30 333 ARG F CA 1
ATOM 3078 C C . ARG E 5 131 ? 43.727 1.528 -34.892 1.00 65.59 333 ARG F C 1
ATOM 3079 O O . ARG E 5 131 ? 43.478 2.705 -34.608 1.00 65.04 333 ARG F O 1
ATOM 3087 N N . ASN E 5 132 ? 44.657 1.179 -35.776 1.00 67.79 334 ASN F N 1
ATOM 3088 C CA . ASN E 5 132 ? 45.473 2.192 -36.449 1.00 68.32 334 ASN F CA 1
ATOM 3089 C C . ASN E 5 132 ? 44.636 3.280 -37.109 1.00 67.24 334 ASN F C 1
ATOM 3090 O O . ASN E 5 132 ? 45.110 4.404 -37.264 1.00 68.66 334 ASN F O 1
ATOM 3095 N N . SER E 5 133 ? 43.404 2.965 -37.491 1.00 64.58 335 SER F N 1
ATOM 3096 C CA . SER E 5 133 ? 42.557 3.977 -38.113 1.00 63.91 335 SER F CA 1
ATOM 3097 C C . SER E 5 133 ? 42.140 4.973 -37.051 1.00 62.77 335 SER F C 1
ATOM 3098 O O . SER E 5 133 ? 42.217 6.173 -37.246 1.00 61.85 335 SER F O 1
ATOM 3101 N N . ALA E 5 134 ? 41.683 4.479 -35.914 1.00 64.06 336 ALA F N 1
ATOM 3102 C CA . ALA E 5 134 ? 41.271 5.389 -34.852 1.00 65.25 336 ALA F CA 1
ATOM 3103 C C . ALA E 5 134 ? 42.503 6.214 -34.518 1.00 65.49 336 ALA F C 1
ATOM 3104 O O . ALA E 5 134 ? 42.396 7.401 -34.218 1.00 65.47 336 ALA F O 1
ATOM 3106 N N . LEU E 5 135 ? 43.670 5.572 -34.599 1.00 66.37 337 LEU F N 1
ATOM 3107 C CA . LEU E 5 135 ? 44.952 6.226 -34.336 1.00 66.87 337 LEU F CA 1
ATOM 3108 C C . LEU E 5 135 ? 45.159 7.367 -35.340 1.00 68.83 337 LEU F C 1
ATOM 3109 O O . LEU E 5 135 ? 45.690 8.422 -35.003 1.00 68.47 337 LEU F O 1
ATOM 3114 N N . GLN E 5 136 ? 44.717 7.163 -36.575 1.00 70.71 338 GLN F N 1
ATOM 3115 C CA . GLN E 5 136 ? 44.840 8.205 -37.581 1.00 72.06 338 GLN F CA 1
ATOM 3116 C C . GLN E 5 136 ? 43.808 9.288 -37.274 1.00 71.52 338 GLN F C 1
ATOM 3117 O O . GLN E 5 136 ? 44.013 10.450 -37.603 1.00 73.55 338 GLN F O 1
ATOM 3123 N N . ALA E 5 137 ? 42.702 8.922 -36.635 1.00 70.15 339 ALA F N 1
ATOM 3124 C CA . ALA E 5 137 ? 41.662 9.910 -36.315 1.00 69.02 339 ALA F CA 1
ATOM 3125 C C . ALA E 5 137 ? 41.865 10.600 -34.965 1.00 67.40 339 ALA F C 1
ATOM 3126 O O . ALA E 5 137 ? 41.057 11.427 -34.549 1.00 64.77 339 ALA F O 1
ATOM 3128 N N . GLY E 5 138 ? 42.957 10.261 -34.293 1.00 66.38 340 GLY F N 1
ATOM 3129 C CA . GLY E 5 138 ? 43.220 10.849 -33.000 1.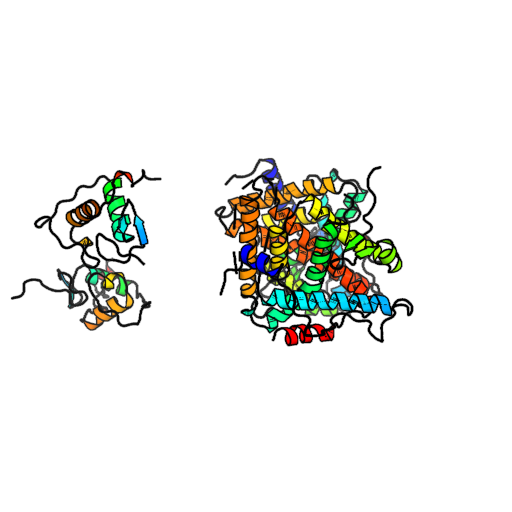00 65.95 340 GLY F CA 1
ATOM 3130 C C . GLY E 5 138 ? 42.147 10.494 -31.977 1.00 65.79 340 GLY F C 1
ATOM 3131 O O . GLY E 5 138 ? 41.710 11.334 -31.188 1.00 66.90 340 GLY F O 1
ATOM 3132 N N . VAL E 5 139 ? 41.695 9.248 -31.996 1.00 63.57 341 VAL F N 1
ATOM 3133 C CA . VAL E 5 139 ? 40.687 8.800 -31.047 1.00 60.99 341 VAL F CA 1
ATOM 3134 C C . VAL E 5 139 ? 41.150 7.424 -30.590 1.00 60.55 341 VAL F C 1
ATOM 3135 O O . VAL E 5 139 ? 40.342 6.550 -30.289 1.00 60.12 341 VAL F O 1
ATOM 3139 N N . GLY E 5 140 ? 42.471 7.254 -30.539 1.00 59.22 342 GLY F N 1
ATOM 3140 C CA . GLY E 5 140 ? 43.058 5.983 -30.149 1.00 58.45 342 GLY F CA 1
ATOM 3141 C C . GLY E 5 140 ? 42.908 5.615 -28.691 1.00 58.41 342 GLY F C 1
ATOM 3142 O O . GLY E 5 140 ? 42.814 4.451 -28.353 1.00 56.39 342 GLY F O 1
ATOM 3143 N N . GLN E 5 141 ? 42.901 6.614 -27.820 1.00 61.33 343 GLN F N 1
ATOM 3144 C CA . GLN E 5 141 ? 42.749 6.360 -26.394 1.00 62.81 343 GLN F CA 1
ATOM 3145 C C . GLN E 5 141 ? 41.315 5.913 -26.130 1.00 62.06 343 GLN F C 1
ATOM 3146 O O . GLN E 5 141 ? 41.078 4.843 -25.571 1.00 62.22 343 GLN F O 1
ATOM 3152 N N . ILE E 5 142 ? 40.358 6.730 -26.550 1.00 60.94 344 ILE F N 1
ATOM 3153 C CA . ILE E 5 142 ? 38.948 6.407 -26.385 1.00 59.89 344 ILE F CA 1
ATOM 3154 C C . ILE E 5 142 ? 38.638 5.046 -27.019 1.00 58.36 344 ILE F C 1
ATOM 3155 O O . ILE E 5 142 ? 37.859 4.261 -26.491 1.00 58.78 344 ILE F O 1
ATOM 3160 N N . PHE E 5 143 ? 39.249 4.775 -28.156 1.00 56.32 345 PHE F N 1
ATOM 3161 C CA . PHE E 5 143 ? 39.088 3.503 -28.825 1.00 55.87 345 PHE F CA 1
ATOM 3162 C C . PHE E 5 143 ? 39.577 2.471 -27.813 1.00 57.42 345 PHE F C 1
ATOM 3163 O O . PHE E 5 143 ? 38.880 1.493 -27.499 1.00 58.03 345 PHE F O 1
ATOM 3171 N N . ASP E 5 144 ? 40.776 2.715 -27.282 1.00 56.79 346 ASP F N 1
ATOM 3172 C CA . ASP E 5 144 ? 41.374 1.813 -26.316 1.00 56.62 346 ASP F CA 1
ATOM 3173 C C . ASP E 5 144 ? 40.579 1.640 -25.046 1.00 56.70 346 ASP F C 1
ATOM 3174 O O . ASP E 5 144 ? 40.523 0.540 -24.485 1.00 56.34 346 ASP F O 1
ATOM 3179 N N . ARG E 5 145 ? 39.959 2.716 -24.585 1.00 57.09 347 ARG F N 1
ATOM 3180 C CA . ARG E 5 145 ? 39.158 2.621 -23.385 1.00 57.92 347 ARG F CA 1
ATOM 3181 C C . ARG E 5 145 ? 37.929 1.744 -23.648 1.00 58.95 347 ARG F C 1
ATOM 3182 O O . ARG E 5 145 ? 37.583 0.889 -22.840 1.00 59.50 347 ARG F O 1
ATOM 3190 N N . VAL E 5 146 ? 37.298 1.914 -24.803 1.00 58.88 348 VAL F N 1
ATOM 3191 C CA . VAL E 5 146 ? 36.132 1.108 -25.131 1.00 57.57 348 VAL F CA 1
ATOM 3192 C C . VAL E 5 146 ? 36.450 -0.382 -25.116 1.00 57.72 348 VAL F C 1
ATOM 3193 O O . VAL E 5 146 ? 35.700 -1.169 -24.564 1.00 57.52 348 VAL F O 1
ATOM 3197 N N . LEU E 5 147 ? 37.575 -0.779 -25.697 1.00 58.84 349 LEU F N 1
ATOM 3198 C CA . LEU E 5 147 ? 37.894 -2.201 -25.744 1.00 59.52 349 LEU F CA 1
ATOM 3199 C C . LEU E 5 147 ? 38.474 -2.787 -24.479 1.00 60.84 349 LEU F C 1
ATOM 3200 O O . LEU E 5 147 ? 38.429 -4.010 -24.288 1.00 61.59 349 LEU F O 1
ATOM 3205 N N . SER E 5 148 ? 39.019 -1.935 -23.612 1.00 61.39 350 SER F N 1
ATOM 3206 C CA . SER E 5 148 ? 39.597 -2.436 -22.366 1.00 61.01 350 SER F CA 1
ATOM 3207 C C . SER E 5 148 ? 38.617 -2.390 -21.222 1.00 60.24 350 SER F C 1
ATOM 3208 O O . SER E 5 148 ? 38.229 -3.421 -20.704 1.00 61.32 350 SER F O 1
ATOM 3211 N N . GLU E 5 149 ? 38.230 -1.182 -20.829 1.00 59.65 351 GLU F N 1
ATOM 3212 C CA . GLU E 5 149 ? 37.275 -0.991 -19.747 1.00 58.86 351 GLU F CA 1
ATOM 3213 C C . GLU E 5 149 ? 35.933 -1.643 -20.013 1.00 58.37 351 GLU F C 1
ATOM 3214 O O . GLU E 5 149 ? 35.258 -2.048 -19.078 1.00 58.58 351 GLU F O 1
ATOM 3220 N N . LEU E 5 150 ? 35.539 -1.749 -21.274 1.00 58.25 352 LEU F N 1
ATOM 3221 C CA . LEU E 5 150 ? 34.245 -2.348 -21.574 1.00 60.46 352 LEU F CA 1
ATOM 3222 C C . LEU E 5 150 ? 34.240 -3.754 -22.150 1.00 61.49 352 LEU F C 1
ATOM 3223 O O . LEU E 5 150 ? 33.778 -4.687 -21.490 1.00 62.38 352 LEU F O 1
ATOM 3228 N N . SER E 5 151 ? 34.720 -3.910 -23.383 1.00 60.88 353 SER F N 1
ATOM 3229 C CA . SER E 5 151 ? 34.699 -5.223 -24.015 1.00 60.96 353 SER F CA 1
ATOM 3230 C C . SER E 5 151 ? 35.513 -6.259 -23.280 1.00 62.69 353 SER F C 1
ATOM 3231 O O . SER E 5 151 ? 35.001 -7.308 -22.890 1.00 62.81 353 SER F O 1
ATOM 3234 N N . LEU E 5 152 ? 36.787 -5.962 -23.087 1.00 64.22 354 LEU F N 1
ATOM 3235 C CA . LEU E 5 152 ? 37.656 -6.899 -22.426 1.00 66.00 354 LEU F CA 1
ATOM 3236 C C . LEU E 5 152 ? 37.161 -7.198 -21.020 1.00 68.17 354 LEU F C 1
ATOM 3237 O O . LEU E 5 152 ? 36.867 -8.352 -20.696 1.00 69.92 354 LEU F O 1
ATOM 3242 N N . LYS E 5 153 ? 37.061 -6.154 -20.194 1.00 68.58 355 LYS F N 1
ATOM 3243 C CA . LYS E 5 153 ? 36.628 -6.295 -18.807 1.00 68.54 355 LYS F CA 1
ATOM 3244 C C . LYS E 5 153 ? 35.301 -7.035 -18.695 1.00 69.17 355 LYS F C 1
ATOM 3245 O O . LYS E 5 153 ? 34.997 -7.596 -17.647 1.00 69.11 355 LYS F O 1
ATOM 3251 N N . MET E 5 154 ? 34.507 -7.028 -19.763 1.00 69.41 356 MET F N 1
ATOM 3252 C CA . MET E 5 154 ? 33.241 -7.746 -19.736 1.00 71.27 356 MET F CA 1
ATOM 3253 C C . MET E 5 154 ? 33.566 -9.213 -19.972 1.00 72.86 356 MET F C 1
ATOM 3254 O O . MET E 5 154 ? 33.184 -10.075 -19.185 1.00 73.10 356 MET F O 1
ATOM 3259 N N . ARG E 5 155 ? 34.286 -9.493 -21.058 1.00 74.64 357 ARG F N 1
ATOM 3260 C CA . ARG E 5 155 ? 34.697 -10.853 -21.380 1.00 74.15 357 ARG F CA 1
ATOM 3261 C C . ARG E 5 155 ? 35.132 -11.477 -20.052 1.00 72.79 357 ARG F C 1
ATOM 3262 O O . ARG E 5 155 ? 34.605 -12.506 -19.640 1.00 71.94 357 ARG F O 1
ATOM 3270 N N . THR E 5 156 ? 36.082 -10.833 -19.379 1.00 71.15 358 THR F N 1
ATOM 3271 C CA . THR E 5 156 ? 36.561 -11.317 -18.093 1.00 70.18 358 THR F CA 1
ATOM 3272 C C . THR E 5 156 ? 35.386 -11.640 -17.190 1.00 69.55 358 THR F C 1
ATOM 3273 O O . THR E 5 156 ? 35.299 -12.734 -16.659 1.00 69.86 358 THR F O 1
ATOM 3277 N N . LEU E 5 157 ? 34.492 -10.674 -17.013 1.00 68.84 359 LEU F N 1
ATOM 3278 C CA . LEU E 5 157 ? 33.310 -10.854 -16.172 1.00 68.78 359 LEU F CA 1
ATOM 3279 C C . LEU E 5 157 ? 32.383 -11.951 -16.710 1.00 69.91 359 LEU F C 1
ATOM 3280 O O . LEU E 5 157 ? 31.462 -12.387 -16.009 1.00 70.39 359 LEU F O 1
ATOM 3285 N N . ARG E 5 158 ? 32.624 -12.385 -17.947 1.00 69.38 360 ARG F N 1
ATOM 3286 C CA . ARG E 5 158 ? 31.806 -13.414 -18.569 1.00 68.85 360 ARG F CA 1
ATOM 3287 C C . ARG E 5 158 ? 30.349 -12.964 -18.561 1.00 66.99 360 ARG F C 1
ATOM 3288 O O . ARG E 5 158 ? 29.449 -13.782 -18.423 1.00 67.86 360 ARG F O 1
ATOM 3296 N N . VAL E 5 159 ? 30.091 -11.670 -18.707 1.00 64.83 361 VAL F N 1
ATOM 3297 C CA . VAL E 5 159 ? 28.699 -11.235 -18.670 1.00 63.32 361 VAL F CA 1
ATOM 3298 C C . VAL E 5 159 ? 27.943 -11.914 -19.789 1.00 61.35 361 VAL F C 1
ATOM 3299 O O . VAL E 5 159 ? 28.498 -12.145 -20.843 1.00 61.70 361 VAL F O 1
ATOM 3303 N N . ASP E 5 160 ? 26.688 -12.261 -19.562 1.00 59.96 362 ASP F N 1
ATOM 3304 C CA . ASP E 5 160 ? 25.924 -12.919 -20.605 1.00 59.70 362 ASP F CA 1
ATOM 3305 C C . ASP E 5 160 ? 24.792 -12.064 -21.099 1.00 58.64 362 ASP F C 1
ATOM 3306 O O . ASP E 5 160 ? 24.524 -11.016 -20.549 1.00 58.55 362 ASP F O 1
ATOM 3311 N N . GLN E 5 161 ? 24.119 -12.521 -22.140 1.00 59.40 363 GLN F N 1
ATOM 3312 C CA . GLN E 5 161 ? 23.027 -11.760 -22.718 1.00 62.76 363 GLN F CA 1
ATOM 3313 C C . GLN E 5 161 ? 21.950 -11.271 -21.753 1.00 63.99 363 GLN F C 1
ATOM 3314 O O . GLN E 5 161 ? 21.352 -10.204 -21.955 1.00 63.52 363 GLN F O 1
ATOM 3320 N N . ALA E 5 162 ? 21.692 -12.047 -20.709 1.00 65.76 364 ALA F N 1
ATOM 3321 C CA . ALA E 5 162 ? 20.669 -11.663 -19.746 1.00 66.52 364 ALA F CA 1
ATOM 3322 C C . ALA E 5 162 ? 21.143 -10.441 -18.958 1.00 66.31 364 ALA F C 1
ATOM 3323 O O . ALA E 5 162 ? 20.377 -9.490 -18.752 1.00 66.79 364 ALA F O 1
ATOM 3325 N N . GLU E 5 163 ? 22.409 -10.467 -18.544 1.00 64.64 365 GLU F N 1
ATOM 3326 C CA . GLU E 5 163 ? 22.995 -9.376 -17.792 1.00 64.15 365 GLU F CA 1
ATOM 3327 C C . GLU E 5 163 ? 23.132 -8.170 -18.711 1.00 64.02 365 GLU F C 1
ATOM 3328 O O . GLU E 5 163 ? 22.778 -7.041 -18.342 1.00 64.00 365 GLU F O 1
ATOM 3334 N N . TYR E 5 164 ? 23.640 -8.422 -19.917 1.00 63.55 366 TYR F N 1
ATOM 3335 C CA . TYR E 5 164 ? 23.820 -7.381 -20.925 1.00 60.69 366 TYR F CA 1
ATOM 3336 C C . TYR E 5 164 ? 22.543 -6.607 -21.273 1.00 58.65 366 TYR F C 1
ATOM 3337 O O . TYR E 5 164 ? 22.575 -5.388 -21.317 1.00 58.84 366 TYR F O 1
ATOM 3346 N N . VAL E 5 165 ? 21.424 -7.276 -21.541 1.00 56.39 367 VAL F N 1
ATOM 3347 C CA . VAL E 5 165 ? 20.245 -6.492 -21.904 1.00 56.36 367 VAL F CA 1
ATOM 3348 C C . VAL E 5 165 ? 19.641 -5.845 -20.674 1.00 56.66 367 VAL F C 1
ATOM 3349 O O . VAL E 5 165 ? 18.874 -4.865 -20.777 1.00 56.57 367 VAL F O 1
ATOM 3353 N N . ALA E 5 166 ? 19.987 -6.384 -19.508 1.00 55.00 368 ALA F N 1
ATOM 3354 C CA . ALA E 5 166 ? 19.483 -5.807 -18.282 1.00 55.15 368 ALA F CA 1
ATOM 3355 C C . ALA E 5 166 ? 20.170 -4.427 -18.175 1.00 55.41 368 ALA F C 1
ATOM 3356 O O . ALA E 5 166 ? 19.507 -3.357 -18.193 1.00 53.36 368 ALA F O 1
ATOM 3358 N N . LEU E 5 167 ? 21.499 -4.466 -18.090 1.00 54.08 369 LEU F N 1
ATOM 3359 C CA . LEU E 5 167 ? 22.277 -3.243 -18.003 1.00 53.94 369 LEU F CA 1
ATOM 3360 C C . LEU E 5 167 ? 21.688 -2.222 -18.955 1.00 54.00 369 LEU F C 1
ATOM 3361 O O . LEU E 5 167 ? 21.398 -1.087 -18.565 1.00 52.67 369 LEU F O 1
ATOM 3366 N N . LYS E 5 168 ? 21.503 -2.639 -20.206 1.00 54.19 370 LYS F N 1
ATOM 3367 C CA . LYS E 5 168 ? 20.954 -1.756 -21.226 1.00 55.79 370 LYS F CA 1
ATOM 3368 C C . LYS E 5 168 ? 19.761 -0.974 -20.700 1.00 55.68 370 LYS F C 1
ATOM 3369 O O . LYS E 5 168 ? 19.821 0.259 -20.583 1.00 55.48 370 LYS F O 1
ATOM 3375 N N . ALA E 5 169 ? 18.681 -1.707 -20.388 1.00 54.78 371 ALA F N 1
ATOM 3376 C CA . ALA E 5 169 ? 17.433 -1.124 -19.857 1.00 50.93 371 ALA F CA 1
ATOM 3377 C C . ALA E 5 169 ? 17.749 -0.172 -18.703 1.00 47.68 371 ALA F C 1
ATOM 3378 O O . ALA E 5 169 ? 17.207 0.924 -18.597 1.00 44.07 371 ALA F O 1
ATOM 3380 N N . ILE E 5 170 ? 18.648 -0.611 -17.840 1.00 46.20 372 ILE F N 1
ATOM 3381 C CA . ILE E 5 170 ? 19.065 0.218 -16.729 1.00 46.83 372 ILE F CA 1
ATOM 3382 C C . ILE E 5 170 ? 19.651 1.537 -17.252 1.00 47.93 372 ILE F C 1
ATOM 3383 O O . ILE E 5 170 ? 19.256 2.617 -16.790 1.00 47.56 372 ILE F O 1
ATOM 3388 N N . ILE E 5 171 ? 20.570 1.440 -18.226 1.00 48.13 373 ILE F N 1
ATOM 3389 C CA . ILE E 5 171 ? 21.227 2.612 -18.798 1.00 46.87 373 ILE F CA 1
ATOM 3390 C C . ILE E 5 171 ? 20.176 3.609 -19.302 1.00 48.17 373 ILE F C 1
ATOM 3391 O O . ILE E 5 171 ? 20.160 4.789 -18.902 1.00 47.32 373 ILE F O 1
ATOM 3396 N N . LEU E 5 172 ? 19.277 3.126 -20.152 1.00 48.79 374 LEU F N 1
ATOM 3397 C CA . LEU E 5 172 ? 18.201 3.967 -20.650 1.00 51.66 374 LEU F CA 1
ATOM 3398 C C . LEU E 5 172 ? 17.302 4.488 -19.533 1.00 52.46 374 LEU F C 1
ATOM 3399 O O . LEU E 5 172 ? 16.961 5.670 -19.511 1.00 52.20 374 LEU F O 1
ATOM 3404 N N . LEU E 5 173 ? 16.900 3.587 -18.630 1.00 53.83 375 LEU F N 1
ATOM 3405 C CA . LEU E 5 173 ? 15.980 3.939 -17.541 1.00 54.57 375 LEU F CA 1
ATOM 3406 C C . LEU E 5 173 ? 16.630 4.660 -16.397 1.00 55.70 375 LEU F C 1
ATOM 3407 O O . LEU E 5 173 ? 16.697 4.134 -15.293 1.00 55.15 375 LEU F O 1
ATOM 3412 N N . ASN E 5 174 ? 17.075 5.887 -16.681 1.00 57.56 376 ASN F N 1
ATOM 3413 C CA . ASN E 5 174 ? 17.746 6.743 -15.703 1.00 57.69 376 ASN F CA 1
ATOM 3414 C C . ASN E 5 174 ? 16.870 7.908 -15.249 1.00 57.96 376 ASN F C 1
ATOM 3415 O O . ASN E 5 174 ? 16.438 8.725 -16.053 1.00 58.21 376 ASN F O 1
ATOM 3420 N N . PRO E 5 175 ? 16.602 7.987 -13.936 1.00 58.48 377 PRO F N 1
ATOM 3421 C CA . PRO E 5 175 ? 15.790 9.007 -13.272 1.00 58.03 377 PRO F CA 1
ATOM 3422 C C . PRO E 5 175 ? 16.559 10.302 -13.060 1.00 58.28 377 PRO F C 1
ATOM 3423 O O . PRO E 5 175 ? 15.967 11.361 -12.898 1.00 59.12 377 PRO F O 1
ATOM 3427 N N . ASP E 5 176 ? 17.883 10.217 -13.024 1.00 57.87 378 ASP F N 1
ATOM 3428 C CA . ASP E 5 176 ? 18.703 11.400 -12.805 1.00 57.70 378 ASP F CA 1
ATOM 3429 C C . ASP E 5 176 ? 18.772 12.364 -13.999 1.00 56.63 378 ASP F C 1
ATOM 3430 O O . ASP E 5 176 ? 19.166 13.515 -13.862 1.00 56.17 378 ASP F O 1
ATOM 3435 N N . VAL E 5 177 ? 18.363 11.900 -15.167 1.00 55.34 379 VAL F N 1
ATOM 3436 C CA . VAL E 5 177 ? 18.327 12.754 -16.334 1.00 56.21 379 VAL F CA 1
ATOM 3437 C C . VAL E 5 177 ? 17.572 14.056 -16.014 1.00 58.33 379 VAL F C 1
ATOM 3438 O O . VAL E 5 177 ? 16.404 14.020 -15.648 1.00 57.03 379 VAL F O 1
ATOM 3442 N N . LYS E 5 178 ? 18.231 15.200 -16.166 1.00 61.72 380 LYS F N 1
ATOM 3443 C CA . LYS E 5 178 ? 17.600 16.482 -15.860 1.00 65.76 380 LYS F CA 1
ATOM 3444 C C . LYS E 5 178 ? 16.331 16.806 -16.673 1.00 67.60 380 LYS F C 1
ATOM 3445 O O . LYS E 5 178 ? 16.227 16.460 -17.844 1.00 69.42 380 LYS F O 1
ATOM 3451 N N . GLY E 5 179 ? 15.354 17.443 -16.026 1.00 69.29 381 GLY F N 1
ATOM 3452 C CA . GLY E 5 179 ? 14.116 17.821 -16.692 1.00 71.17 381 GLY F CA 1
ATOM 3453 C C . GLY E 5 179 ? 12.963 16.825 -16.716 1.00 72.96 381 GLY F C 1
ATOM 3454 O O . GLY E 5 179 ? 11.936 17.080 -17.351 1.00 73.86 381 GLY F O 1
ATOM 3455 N N . LEU E 5 180 ? 13.102 15.689 -16.041 1.00 73.41 382 LEU F N 1
ATOM 3456 C CA . LEU E 5 180 ? 12.020 14.708 -16.053 1.00 74.42 382 LEU F CA 1
ATOM 3457 C C . LEU E 5 180 ? 10.731 15.181 -15.377 1.00 75.46 382 LEU F C 1
ATOM 3458 O O . LEU E 5 180 ? 10.671 15.337 -14.151 1.00 75.76 382 LEU F O 1
ATOM 3463 N N . LYS E 5 181 ? 9.703 15.397 -16.192 1.00 76.58 383 LYS F N 1
ATOM 3464 C CA . LYS E 5 181 ? 8.389 15.827 -15.707 1.00 78.41 383 LYS F CA 1
ATOM 3465 C C . LYS E 5 181 ? 8.013 15.051 -14.430 1.00 79.19 383 LYS F C 1
ATOM 3466 O O . LYS E 5 181 ? 7.441 15.622 -13.501 1.00 79.92 383 LYS F O 1
ATOM 3472 N N . ASN E 5 182 ? 8.335 13.754 -14.385 1.00 79.41 384 ASN F N 1
ATOM 3473 C CA . ASN E 5 182 ? 8.032 12.918 -13.218 1.00 79.21 384 ASN F CA 1
ATOM 3474 C C . ASN E 5 182 ? 9.068 11.844 -12.943 1.00 77.52 384 ASN F C 1
ATOM 3475 O O . ASN E 5 182 ? 8.871 10.678 -13.272 1.00 76.53 384 ASN F O 1
ATOM 3480 N N . ARG E 5 183 ? 10.157 12.264 -12.308 1.00 76.32 385 ARG F N 1
ATOM 3481 C CA . ARG E 5 183 ? 11.278 11.400 -11.959 1.00 75.08 385 ARG F CA 1
ATOM 3482 C C . ARG E 5 183 ? 10.915 10.034 -11.377 1.00 74.53 385 ARG F C 1
ATOM 3483 O O . ARG E 5 183 ? 11.437 9.010 -11.797 1.00 73.56 385 ARG F O 1
ATOM 3491 N N . GLN E 5 184 ? 10.015 10.014 -10.409 1.00 75.56 386 GLN F N 1
ATOM 3492 C CA . GLN E 5 184 ? 9.674 8.752 -9.785 1.00 76.50 386 GLN F CA 1
ATOM 3493 C C . GLN E 5 184 ? 8.999 7.766 -10.713 1.00 75.98 386 GLN F C 1
ATOM 3494 O O . GLN E 5 184 ? 9.069 6.554 -10.497 1.00 74.43 386 GLN F O 1
ATOM 3500 N N . GLU E 5 185 ? 8.341 8.268 -11.747 1.00 76.63 387 GLU F N 1
ATOM 3501 C CA . GLU E 5 185 ? 7.714 7.360 -12.689 1.00 77.70 387 GLU F CA 1
ATOM 3502 C C . GLU E 5 185 ? 8.786 6.524 -13.394 1.00 78.43 387 GLU F C 1
ATOM 3503 O O . GLU E 5 185 ? 8.502 5.449 -13.937 1.00 78.69 387 GLU F O 1
ATOM 3509 N N . VAL E 5 186 ? 10.020 7.033 -13.393 1.00 78.25 388 VAL F N 1
ATOM 3510 C CA . VAL E 5 186 ? 11.141 6.323 -14.003 1.00 76.48 388 VAL F CA 1
ATOM 3511 C C . VAL E 5 186 ? 11.823 5.466 -12.928 1.00 76.70 388 VAL F C 1
ATOM 3512 O O . VAL E 5 186 ? 12.189 4.315 -13.190 1.00 76.18 388 VAL F O 1
ATOM 3516 N N . GLU E 5 187 ? 11.971 6.028 -11.724 1.00 76.33 389 GLU F N 1
ATOM 3517 C CA . GLU E 5 187 ? 12.594 5.321 -10.597 1.00 76.20 389 GLU F CA 1
ATOM 3518 C C . GLU E 5 187 ? 11.983 3.919 -10.397 1.00 75.49 389 GLU F C 1
ATOM 3519 O O . GLU E 5 187 ? 12.677 2.973 -10.006 1.00 74.42 389 GLU F O 1
ATOM 3525 N N . VAL E 5 188 ? 10.681 3.796 -10.646 1.00 74.17 390 VAL F N 1
ATOM 3526 C CA . VAL E 5 188 ? 10.004 2.512 -10.481 1.00 73.21 390 VAL F CA 1
ATOM 3527 C C . VAL E 5 188 ? 10.545 1.536 -11.512 1.00 73.88 390 VAL F C 1
ATOM 3528 O O . VAL E 5 188 ? 11.007 0.437 -11.164 1.00 73.14 390 VAL F O 1
ATOM 3532 N N . LEU E 5 189 ? 10.488 1.952 -12.780 1.00 73.23 391 LEU F N 1
ATOM 3533 C CA . LEU E 5 189 ? 10.992 1.135 -13.885 1.00 71.64 391 LEU F CA 1
ATOM 3534 C C . LEU E 5 189 ? 12.460 0.728 -13.668 1.00 70.55 391 LEU F C 1
ATOM 3535 O O . LEU E 5 189 ? 12.862 -0.387 -14.018 1.00 69.47 391 LEU F O 1
ATOM 3540 N N . ARG E 5 190 ? 13.252 1.619 -13.080 1.00 68.77 392 ARG F N 1
ATOM 3541 C CA . ARG E 5 190 ? 14.634 1.286 -12.814 1.00 68.63 392 ARG F CA 1
ATOM 3542 C C . ARG E 5 190 ? 14.709 0.274 -11.681 1.00 68.88 392 ARG F C 1
ATOM 3543 O O . ARG E 5 190 ? 15.299 -0.812 -11.828 1.00 67.42 392 ARG F O 1
ATOM 3551 N N . GLU E 5 191 ? 14.100 0.622 -10.550 1.00 69.58 393 GLU F N 1
ATOM 3552 C CA . GLU E 5 191 ? 14.125 -0.260 -9.387 1.00 70.06 393 GLU F CA 1
ATOM 3553 C C . GLU E 5 191 ? 13.663 -1.676 -9.718 1.00 67.98 393 GLU F C 1
ATOM 3554 O O . GLU E 5 191 ? 14.211 -2.636 -9.200 1.00 67.23 393 GLU F O 1
ATOM 3560 N N . LYS E 5 192 ? 12.688 -1.813 -10.603 1.00 66.42 394 LYS F N 1
ATOM 3561 C CA . LYS E 5 192 ? 12.251 -3.145 -10.989 1.00 67.57 394 LYS F CA 1
ATOM 3562 C C . LYS E 5 192 ? 13.464 -3.879 -11.589 1.00 68.27 394 LYS F C 1
ATOM 3563 O O . LYS E 5 192 ? 13.794 -5.021 -11.221 1.00 67.65 394 LYS F O 1
ATOM 3569 N N . MET E 5 193 ? 14.130 -3.197 -12.513 1.00 68.20 395 MET F N 1
ATOM 3570 C CA . MET E 5 193 ? 15.297 -3.756 -13.160 1.00 67.94 395 MET F CA 1
ATOM 3571 C C . MET E 5 193 ? 16.401 -4.121 -12.172 1.00 67.60 395 MET F C 1
ATOM 3572 O O . MET E 5 193 ? 17.090 -5.111 -12.366 1.00 66.94 395 MET F O 1
ATOM 3577 N N . PHE E 5 194 ? 16.590 -3.314 -11.129 1.00 67.96 396 PHE F N 1
ATOM 3578 C CA . PHE E 5 194 ? 17.637 -3.599 -10.137 1.00 69.15 396 PHE F CA 1
ATOM 3579 C C . PHE E 5 194 ? 17.405 -4.956 -9.485 1.00 69.53 396 PHE F C 1
ATOM 3580 O O . PHE E 5 194 ? 18.358 -5.671 -9.119 1.00 67.29 396 PHE F O 1
ATOM 3588 N N . LEU E 5 195 ? 16.120 -5.281 -9.336 1.00 69.29 397 LEU F N 1
ATOM 3589 C CA . LEU E 5 195 ? 15.690 -6.542 -8.757 1.00 69.37 397 LEU F CA 1
ATOM 3590 C C . LEU E 5 195 ? 15.952 -7.676 -9.732 1.00 69.61 397 LEU F C 1
ATOM 3591 O O . LEU E 5 195 ? 16.808 -8.524 -9.483 1.00 69.73 397 LEU F O 1
ATOM 3596 N N . CYS E 5 196 ? 15.221 -7.680 -10.841 1.00 69.11 398 CYS F N 1
ATOM 3597 C CA . CYS E 5 196 ? 15.361 -8.714 -11.847 1.00 70.29 398 CYS F CA 1
ATOM 3598 C C . CYS E 5 196 ? 16.813 -9.133 -12.019 1.00 72.03 398 CYS F C 1
ATOM 3599 O O . CYS E 5 196 ? 17.118 -10.326 -12.105 1.00 73.63 398 CYS F O 1
ATOM 3602 N N . LEU E 5 197 ? 17.713 -8.156 -12.043 1.00 73.57 399 LEU F N 1
ATOM 3603 C CA . LEU E 5 197 ? 19.144 -8.419 -12.213 1.00 75.41 399 LEU F CA 1
ATOM 3604 C C . LEU E 5 197 ? 19.809 -9.144 -11.046 1.00 77.33 399 LEU F C 1
ATOM 3605 O O . LEU E 5 197 ? 20.579 -10.093 -11.252 1.00 76.94 399 LEU F O 1
ATOM 3610 N N . ASP E 5 198 ? 19.517 -8.669 -9.835 1.00 79.53 400 ASP F N 1
ATOM 3611 C CA . ASP E 5 198 ? 20.063 -9.213 -8.591 1.00 80.41 400 ASP F CA 1
ATOM 3612 C C . ASP E 5 198 ? 19.719 -10.674 -8.406 1.00 80.94 400 ASP F C 1
ATOM 3613 O O . ASP E 5 198 ? 20.545 -11.449 -7.956 1.00 80.72 400 ASP F O 1
ATOM 3618 N N . GLU E 5 199 ? 18.495 -11.055 -8.743 1.00 82.20 401 GLU F N 1
ATOM 3619 C CA . GLU E 5 199 ? 18.111 -12.444 -8.593 1.00 84.22 401 GLU F CA 1
ATOM 3620 C C . GLU E 5 199 ? 18.835 -13.245 -9.658 1.00 84.31 401 GLU F C 1
ATOM 3621 O O . GLU E 5 199 ? 19.392 -14.299 -9.365 1.00 84.43 401 GLU F O 1
ATOM 3627 N N . TYR E 5 200 ? 18.839 -12.736 -10.889 1.00 84.59 402 TYR F N 1
ATOM 3628 C CA . TYR E 5 200 ? 19.496 -13.431 -11.985 1.00 84.80 402 TYR F CA 1
ATOM 3629 C C . TYR E 5 200 ? 20.902 -13.791 -11.604 1.00 86.31 402 TYR F C 1
ATOM 3630 O O . TYR E 5 200 ? 21.402 -14.844 -11.968 1.00 87.69 402 TYR F O 1
ATOM 3639 N N . CYS E 5 201 ? 21.567 -12.898 -10.900 1.00 88.14 403 CYS F N 1
ATOM 3640 C CA . CYS E 5 201 ? 22.913 -13.202 -10.475 1.00 90.33 403 CYS F CA 1
ATOM 3641 C C . CYS E 5 201 ? 22.794 -14.296 -9.426 1.00 91.98 403 CYS F C 1
ATOM 3642 O O . CYS E 5 201 ? 23.523 -15.282 -9.467 1.00 91.97 403 CYS F O 1
ATOM 3645 N N . ARG E 5 202 ? 21.841 -14.121 -8.512 1.00 94.56 404 ARG F N 1
ATOM 3646 C CA . ARG E 5 202 ? 21.584 -15.093 -7.453 1.00 96.91 404 ARG F CA 1
ATOM 3647 C C . ARG E 5 202 ? 21.349 -16.450 -8.099 1.00 97.73 404 ARG F C 1
ATOM 3648 O O . ARG E 5 202 ? 22.168 -17.365 -7.976 1.00 98.32 404 ARG F O 1
ATOM 3656 N N . ARG E 5 203 ? 20.235 -16.568 -8.806 1.00 98.23 405 ARG F N 1
ATOM 3657 C CA . ARG E 5 203 ? 19.902 -17.809 -9.476 1.00 100.04 405 ARG F CA 1
ATOM 3658 C C . ARG E 5 203 ? 21.033 -18.414 -10.314 1.00 101.18 405 ARG F C 1
ATOM 3659 O O . ARG E 5 203 ? 21.577 -19.467 -9.974 1.00 101.27 405 ARG F O 1
ATOM 3667 N N . SER E 5 204 ? 21.391 -17.725 -11.394 1.00 102.28 406 SER F N 1
ATOM 3668 C CA . SER E 5 204 ? 22.392 -18.199 -12.348 1.00 103.77 406 SER F CA 1
ATOM 3669 C C . SER E 5 204 ? 23.901 -18.176 -12.075 1.00 104.75 406 SER F C 1
ATOM 3670 O O . SER E 5 204 ? 24.660 -18.724 -12.877 1.00 104.79 406 SER F O 1
ATOM 3673 N N . ARG E 5 205 ? 24.346 -17.570 -10.976 1.00 105.92 407 ARG F N 1
ATOM 3674 C CA . ARG E 5 205 ? 25.790 -17.530 -10.659 1.00 106.98 407 ARG F CA 1
ATOM 3675 C C . ARG E 5 205 ? 26.041 -17.254 -9.176 1.00 108.21 407 ARG F C 1
ATOM 3676 O O . ARG E 5 205 ? 27.044 -16.627 -8.836 1.00 108.46 407 ARG F O 1
ATOM 3684 N N . SER E 5 206 ? 25.143 -17.724 -8.305 1.00 109.32 408 SER F N 1
ATOM 3685 C CA . SER E 5 206 ? 25.226 -17.492 -6.852 1.00 109.79 408 SER F CA 1
ATOM 3686 C C . SER E 5 206 ? 26.602 -17.656 -6.205 1.00 110.00 408 SER F C 1
ATOM 3687 O O . SER E 5 206 ? 26.808 -17.257 -5.054 1.00 109.63 408 SER F O 1
ATOM 3690 N N . SER E 5 207 ? 27.541 -18.241 -6.939 1.00 110.33 409 SER F N 1
ATOM 3691 C CA . SER E 5 207 ? 28.893 -18.421 -6.421 1.00 110.77 409 SER F CA 1
ATOM 3692 C C . SER E 5 207 ? 29.709 -17.132 -6.576 1.00 110.47 409 SER F C 1
ATOM 3693 O O . SER E 5 207 ? 30.853 -17.058 -6.117 1.00 111.27 409 SER F O 1
ATOM 3696 N N . GLU E 5 208 ? 29.107 -16.117 -7.206 1.00 109.39 410 GLU F N 1
ATOM 3697 C CA . GLU E 5 208 ? 29.775 -14.832 -7.465 1.00 107.59 410 GLU F CA 1
ATOM 3698 C C . GLU E 5 208 ? 29.652 -13.762 -6.375 1.00 105.64 410 GLU F C 1
ATOM 3699 O O . GLU E 5 208 ? 28.615 -13.113 -6.231 1.00 104.20 410 GLU F O 1
ATOM 3705 N N . GLU E 5 209 ? 30.737 -13.573 -5.632 1.00 104.26 411 GLU F N 1
ATOM 3706 C CA . GLU E 5 209 ? 30.787 -12.578 -4.564 1.00 103.27 411 GLU F CA 1
ATOM 3707 C C . GLU E 5 209 ? 30.944 -11.190 -5.202 1.00 101.06 411 GLU F C 1
ATOM 3708 O O . GLU E 5 209 ? 32.051 -10.789 -5.594 1.00 101.52 411 GLU F O 1
ATOM 3714 N N . GLY E 5 210 ? 29.834 -10.470 -5.332 1.00 96.88 412 GLY F N 1
ATOM 3715 C CA . GLY E 5 210 ? 29.896 -9.133 -5.897 1.00 91.76 412 GLY F CA 1
ATOM 3716 C C . GLY E 5 210 ? 29.748 -8.953 -7.403 1.00 86.90 412 GLY F C 1
ATOM 3717 O O . GLY E 5 210 ? 30.289 -8.000 -7.955 1.00 85.95 412 GLY F O 1
ATOM 3718 N N . ARG E 5 211 ? 29.015 -9.845 -8.061 1.00 82.14 413 ARG F N 1
ATOM 3719 C CA . ARG E 5 211 ? 28.817 -9.730 -9.492 1.00 77.06 413 ARG F CA 1
ATOM 3720 C C . ARG E 5 211 ? 27.894 -8.546 -9.769 1.00 75.88 413 ARG F C 1
ATOM 3721 O O . ARG E 5 211 ? 28.160 -7.703 -10.641 1.00 75.98 413 ARG F O 1
ATOM 3729 N N . PHE E 5 212 ? 26.802 -8.497 -9.019 1.00 72.59 414 PHE F N 1
ATOM 3730 C CA . PHE E 5 212 ? 25.811 -7.438 -9.146 1.00 69.31 414 PHE F CA 1
ATOM 3731 C C . PHE E 5 212 ? 26.483 -6.070 -9.204 1.00 68.97 414 PHE F C 1
ATOM 3732 O O . PHE E 5 212 ? 26.047 -5.185 -9.938 1.00 67.76 414 PHE F O 1
ATOM 3740 N N . ALA E 5 213 ? 27.533 -5.905 -8.405 1.00 68.43 415 ALA F N 1
ATOM 3741 C CA . ALA E 5 213 ? 28.261 -4.651 -8.349 1.00 68.07 415 ALA F CA 1
ATOM 3742 C C . ALA E 5 213 ? 29.234 -4.494 -9.503 1.00 67.69 415 ALA F C 1
ATOM 3743 O O . ALA E 5 213 ? 29.380 -3.408 -10.054 1.00 66.42 415 ALA F O 1
ATOM 3745 N N . ALA E 5 214 ? 29.903 -5.582 -9.867 1.00 68.73 416 ALA F N 1
ATOM 3746 C CA . ALA E 5 214 ? 30.864 -5.549 -10.962 1.00 67.67 416 ALA F CA 1
ATOM 3747 C C . ALA E 5 214 ? 30.156 -5.232 -12.280 1.00 67.62 416 ALA F C 1
ATOM 3748 O O . ALA E 5 214 ? 30.748 -4.610 -13.175 1.00 67.26 416 ALA F O 1
ATOM 3750 N N . LEU E 5 215 ? 28.898 -5.649 -12.407 1.00 66.41 417 LEU F N 1
ATOM 3751 C CA . LEU E 5 215 ? 28.166 -5.347 -13.631 1.00 66.93 417 LEU F CA 1
ATOM 3752 C C . LEU E 5 215 ? 27.764 -3.868 -13.604 1.00 67.19 417 LEU F C 1
ATOM 3753 O O . LEU E 5 215 ? 27.925 -3.132 -14.593 1.00 68.18 417 LEU F O 1
ATOM 3758 N N . LEU E 5 216 ? 27.239 -3.435 -12.464 1.00 65.80 418 LEU F N 1
ATOM 3759 C CA . LEU E 5 216 ? 26.811 -2.051 -12.321 1.00 63.88 418 LEU F CA 1
ATOM 3760 C C . LEU E 5 216 ? 27.971 -1.067 -12.274 1.00 63.08 418 LEU F C 1
ATOM 3761 O O . LEU E 5 216 ? 27.761 0.141 -12.373 1.00 64.32 418 LEU F O 1
ATOM 3766 N N . LEU E 5 217 ? 29.189 -1.584 -12.156 1.00 60.66 419 LEU F N 1
ATOM 3767 C CA . LEU E 5 217 ? 30.369 -0.745 -12.075 1.00 58.80 419 LEU F CA 1
ATOM 3768 C C . LEU E 5 217 ? 30.930 -0.457 -13.456 1.00 60.57 419 LEU F C 1
ATOM 3769 O O . LEU E 5 217 ? 31.996 0.159 -13.591 1.00 61.79 419 LEU F O 1
ATOM 3774 N N . ARG E 5 218 ? 30.222 -0.921 -14.483 1.00 61.25 420 ARG F N 1
ATOM 3775 C CA . ARG E 5 218 ? 30.614 -0.692 -15.879 1.00 59.08 420 ARG F CA 1
ATOM 3776 C C . ARG E 5 218 ? 29.925 0.588 -16.299 1.00 58.03 420 ARG F C 1
ATOM 3777 O O . ARG E 5 218 ? 30.407 1.331 -17.155 1.00 57.67 420 ARG F O 1
ATOM 3785 N N . LEU E 5 219 ? 28.786 0.841 -15.673 1.00 56.63 421 LEU F N 1
ATOM 3786 C CA . LEU E 5 219 ? 28.013 2.022 -15.960 1.00 55.55 421 LEU F CA 1
ATOM 3787 C C . LEU E 5 219 ? 28.781 3.318 -15.873 1.00 54.93 421 LEU F C 1
ATOM 3788 O O . LEU E 5 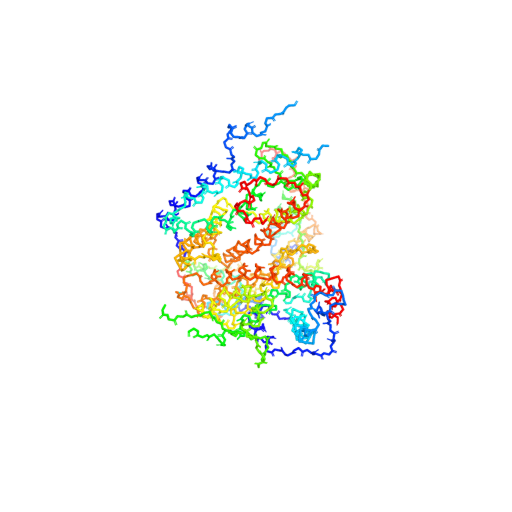219 ? 28.499 4.228 -16.626 1.00 54.89 421 LEU F O 1
ATOM 3793 N N . PRO E 5 220 ? 29.732 3.442 -14.932 1.00 55.31 422 PRO F N 1
ATOM 3794 C CA . PRO E 5 220 ? 30.473 4.712 -14.871 1.00 54.75 422 PRO F CA 1
ATOM 3795 C C . PRO E 5 220 ? 31.511 4.697 -15.967 1.00 54.38 422 PRO F C 1
ATOM 3796 O O . PRO E 5 220 ? 31.595 5.632 -16.752 1.00 56.13 422 PRO F O 1
ATOM 3800 N N . ALA E 5 221 ? 32.296 3.626 -16.024 1.00 53.58 423 ALA F N 1
ATOM 3801 C CA . ALA E 5 221 ? 33.323 3.475 -17.061 1.00 52.88 423 ALA F CA 1
ATOM 3802 C C . ALA E 5 221 ? 32.695 3.813 -18.431 1.00 52.23 423 ALA F C 1
ATOM 3803 O O . ALA E 5 221 ? 33.333 4.406 -19.303 1.00 50.67 423 ALA F O 1
ATOM 3805 N N . LEU E 5 222 ? 31.430 3.445 -18.592 1.00 50.01 424 LEU F N 1
ATOM 3806 C CA . LEU E 5 222 ? 30.728 3.723 -19.827 1.00 49.17 424 LEU F CA 1
ATOM 3807 C C . LEU E 5 222 ? 30.364 5.194 -19.976 1.00 47.97 424 LEU F C 1
ATOM 3808 O O . LEU E 5 222 ? 30.507 5.759 -21.046 1.00 50.52 424 LEU F O 1
ATOM 3813 N N . ARG E 5 223 ? 29.887 5.811 -18.904 1.00 45.89 425 ARG F N 1
ATOM 3814 C CA . ARG E 5 223 ? 29.480 7.205 -18.916 1.00 44.07 425 ARG F CA 1
ATOM 3815 C C . ARG E 5 223 ? 30.650 8.098 -19.311 1.00 44.76 425 ARG F C 1
ATOM 3816 O O . ARG E 5 223 ? 30.506 9.033 -20.113 1.00 41.98 425 ARG F O 1
ATOM 3824 N N . SER E 5 224 ? 31.813 7.800 -18.750 1.00 45.57 426 SER F N 1
ATOM 3825 C CA . SER E 5 224 ? 33.004 8.584 -19.036 1.00 46.90 426 SER F CA 1
ATOM 3826 C C . SER E 5 224 ? 33.401 8.504 -20.504 1.00 49.26 426 SER F C 1
ATOM 3827 O O . SER E 5 224 ? 33.698 9.534 -21.131 1.00 49.19 426 SER F O 1
ATOM 3830 N N . ILE E 5 225 ? 33.420 7.285 -21.042 1.00 49.84 427 ILE F N 1
ATOM 3831 C CA . ILE E 5 225 ? 33.776 7.081 -22.427 1.00 50.19 427 ILE F CA 1
ATOM 3832 C C . ILE E 5 225 ? 32.779 7.824 -23.275 1.00 53.01 427 ILE F C 1
ATOM 3833 O O . ILE E 5 225 ? 33.156 8.560 -24.173 1.00 57.42 427 ILE F O 1
ATOM 3838 N N . SER E 5 226 ? 31.498 7.657 -23.009 1.00 52.68 428 SER F N 1
ATOM 3839 C CA . SER E 5 226 ? 30.534 8.362 -23.830 1.00 53.64 428 SER F CA 1
ATOM 3840 C C . SER E 5 226 ? 30.764 9.872 -23.717 1.00 53.48 428 SER F C 1
ATOM 3841 O O . SER E 5 226 ? 30.724 10.596 -24.698 1.00 52.48 428 SER F O 1
ATOM 3844 N N . LEU E 5 227 ? 31.014 10.350 -22.510 1.00 54.77 429 LEU F N 1
ATOM 3845 C CA . LEU E 5 227 ? 31.219 11.772 -22.314 1.00 55.50 429 LEU F CA 1
ATOM 3846 C C . LEU E 5 227 ? 32.374 12.265 -23.163 1.00 57.21 429 LEU F C 1
ATOM 3847 O O . LEU E 5 227 ? 32.337 13.374 -23.700 1.00 58.01 429 LEU F O 1
ATOM 3852 N N . LYS E 5 228 ? 33.402 11.437 -23.298 1.00 58.57 430 LYS F N 1
ATOM 3853 C CA . LYS E 5 228 ? 34.555 11.811 -24.088 1.00 58.42 430 LYS F CA 1
ATOM 3854 C C . LYS E 5 228 ? 34.216 11.763 -25.552 1.00 58.85 430 LYS F C 1
ATOM 3855 O O . LYS E 5 228 ? 34.591 12.671 -26.305 1.00 59.92 430 LYS F O 1
ATOM 3861 N N . SER E 5 229 ? 33.490 10.731 -25.969 1.00 57.09 431 SER F N 1
ATOM 3862 C CA . SER E 5 229 ? 33.166 10.624 -27.375 1.00 56.52 431 SER F CA 1
ATOM 3863 C C . SER E 5 229 ? 32.283 11.779 -27.856 1.00 56.32 431 SER F C 1
ATOM 3864 O O . SER E 5 229 ? 32.145 12.006 -29.053 1.00 56.70 431 SER F O 1
ATOM 3867 N N . PHE E 5 230 ? 31.696 12.531 -26.936 1.00 56.83 432 PHE F N 1
ATOM 3868 C CA . PHE E 5 230 ? 30.907 13.680 -27.357 1.00 58.64 432 PHE F CA 1
ATOM 3869 C C . PHE E 5 230 ? 31.841 14.843 -27.695 1.00 59.55 432 PHE F C 1
ATOM 3870 O O . PHE E 5 230 ? 31.633 15.559 -28.674 1.00 57.82 432 PHE F O 1
ATOM 3878 N N . GLU E 5 231 ? 32.882 15.024 -26.889 1.00 60.66 433 GLU F N 1
ATOM 3879 C CA . GLU E 5 231 ? 33.850 16.068 -27.167 1.00 62.30 433 GLU F CA 1
ATOM 3880 C C . GLU E 5 231 ? 34.286 15.892 -28.614 1.00 62.79 433 GLU F C 1
ATOM 3881 O O . GLU E 5 231 ? 34.069 16.775 -29.443 1.00 63.55 433 GLU F O 1
ATOM 3887 N N . HIS E 5 232 ? 34.875 14.735 -28.917 1.00 61.42 434 HIS F N 1
ATOM 3888 C CA . HIS E 5 232 ? 35.333 14.439 -30.262 1.00 58.72 434 HIS F CA 1
ATOM 3889 C C . HIS E 5 232 ? 34.274 14.651 -31.316 1.00 58.93 434 HIS F C 1
ATOM 3890 O O . HIS E 5 232 ? 34.541 15.241 -32.357 1.00 58.09 434 HIS F O 1
ATOM 3897 N N . LEU E 5 233 ? 33.073 14.150 -31.071 1.00 58.39 435 LEU F N 1
ATOM 3898 C CA . LEU E 5 233 ? 32.028 14.329 -32.052 1.00 58.40 435 LEU F CA 1
ATOM 3899 C C . LEU E 5 233 ? 31.792 15.809 -32.263 1.00 58.09 435 LEU F C 1
ATOM 3900 O O . LEU E 5 233 ? 31.636 16.244 -33.383 1.00 57.30 435 LEU F O 1
ATOM 3905 N N . PHE E 5 234 ? 31.784 16.583 -31.184 1.00 59.57 436 PHE F N 1
ATOM 3906 C CA . PHE E 5 234 ? 31.538 18.026 -31.286 1.00 61.79 436 PHE F CA 1
ATOM 3907 C C . PHE E 5 234 ? 32.649 18.834 -31.934 1.00 62.02 436 PHE F C 1
ATOM 3908 O O . PHE E 5 234 ? 32.389 19.788 -32.673 1.00 61.17 436 PHE F O 1
ATOM 3916 N N . PHE E 5 235 ? 33.887 18.462 -31.648 1.00 62.95 437 PHE F N 1
ATOM 3917 C CA . PHE E 5 235 ? 35.023 19.139 -32.234 1.00 63.69 437 PHE F CA 1
ATOM 3918 C C . PHE E 5 235 ? 34.897 19.067 -33.755 1.00 64.22 437 PHE F C 1
ATOM 3919 O O . PHE E 5 235 ? 35.440 19.916 -34.465 1.00 66.77 437 PHE F O 1
ATOM 3927 N N . PHE E 5 236 ? 34.166 18.063 -34.243 1.00 62.37 438 PHE F N 1
ATOM 3928 C CA . PHE E 5 236 ? 33.969 17.838 -35.662 1.00 60.84 438 PHE F CA 1
ATOM 3929 C C . PHE E 5 236 ? 32.574 18.107 -36.170 1.00 62.81 438 PHE F C 1
ATOM 3930 O O . PHE E 5 236 ? 32.199 17.634 -37.232 1.00 64.26 438 PHE F O 1
ATOM 3938 N N . HIS E 5 237 ? 31.785 18.841 -35.407 1.00 64.65 439 HIS F N 1
ATOM 3939 C CA . HIS E 5 237 ? 30.445 19.211 -35.846 1.00 67.10 439 HIS F CA 1
ATOM 3940 C C . HIS E 5 237 ? 29.602 18.062 -36.360 1.00 67.53 439 HIS F C 1
ATOM 3941 O O . HIS E 5 237 ? 28.613 18.272 -37.085 1.00 66.93 439 HIS F O 1
ATOM 3948 N N . LEU E 5 238 ? 29.985 16.855 -35.942 1.00 67.54 440 LEU F N 1
ATOM 3949 C CA . LEU E 5 238 ? 29.326 15.609 -36.335 1.00 67.08 440 LEU F CA 1
ATOM 3950 C C . LEU E 5 238 ? 27.921 15.369 -35.803 1.00 67.43 440 LEU F C 1
ATOM 3951 O O . LEU E 5 238 ? 27.118 14.703 -36.438 1.00 65.89 440 LEU F O 1
ATOM 3956 N N . VAL E 5 239 ? 27.621 15.922 -34.640 1.00 70.06 441 VAL F N 1
ATOM 3957 C CA . VAL E 5 239 ? 26.315 15.714 -34.041 1.00 73.55 441 VAL F CA 1
ATOM 3958 C C . VAL E 5 239 ? 25.275 16.739 -34.485 1.00 74.82 441 VAL F C 1
ATOM 3959 O O . VAL E 5 239 ? 25.574 17.928 -34.614 1.00 75.04 441 VAL F O 1
ATOM 3963 N N . ALA E 5 240 ? 24.059 16.258 -34.731 1.00 76.33 442 ALA F N 1
ATOM 3964 C CA . ALA E 5 240 ? 22.944 17.113 -35.133 1.00 78.75 442 ALA F CA 1
ATOM 3965 C C . ALA E 5 240 ? 22.338 17.667 -33.849 1.00 80.83 442 ALA F C 1
ATOM 3966 O O . ALA E 5 240 ? 21.116 17.675 -33.666 1.00 80.88 442 ALA F O 1
ATOM 3968 N N . ASP E 5 241 ? 23.227 18.120 -32.965 1.00 82.83 443 ASP F N 1
ATOM 3969 C CA . ASP E 5 241 ? 22.893 18.678 -31.656 1.00 84.34 443 ASP F CA 1
ATOM 3970 C C . ASP E 5 241 ? 21.464 19.160 -31.468 1.00 83.13 443 ASP F C 1
ATOM 3971 O O . ASP E 5 241 ? 20.631 18.473 -30.883 1.00 82.87 443 ASP F O 1
ATOM 3976 N N . THR E 5 242 ? 21.188 20.351 -31.968 1.00 82.68 444 THR F N 1
ATOM 3977 C CA . THR E 5 242 ? 19.866 20.952 -31.839 1.00 82.18 444 THR F CA 1
ATOM 3978 C C . THR E 5 242 ? 18.693 20.210 -32.489 1.00 80.90 444 THR F C 1
ATOM 3979 O O . THR E 5 242 ? 17.537 20.441 -32.141 1.00 81.02 444 THR F O 1
ATOM 3983 N N . SER E 5 243 ? 18.970 19.302 -33.408 1.00 79.73 445 SER F N 1
ATOM 3984 C CA . SER E 5 243 ? 17.870 18.620 -34.065 1.00 79.98 445 SER F CA 1
ATOM 3985 C C . SER E 5 243 ? 17.535 17.203 -33.601 1.00 79.15 445 SER F C 1
ATOM 3986 O O . SER E 5 243 ? 16.618 16.578 -34.140 1.00 79.20 445 SER F O 1
ATOM 3989 N N . ILE E 5 244 ? 18.239 16.700 -32.594 1.00 77.70 446 ILE F N 1
ATOM 3990 C CA . ILE E 5 244 ? 17.985 15.337 -32.145 1.00 76.46 446 ILE F CA 1
ATOM 3991 C C . ILE E 5 244 ? 16.672 15.100 -31.421 1.00 75.84 446 ILE F C 1
ATOM 3992 O O . ILE E 5 244 ? 15.982 14.132 -31.714 1.00 74.17 446 ILE F O 1
ATOM 3997 N N . ALA E 5 245 ? 16.312 15.970 -30.488 1.00 77.30 447 ALA F N 1
ATOM 3998 C CA . ALA E 5 245 ? 15.045 15.790 -29.767 1.00 78.77 447 ALA F CA 1
ATOM 3999 C C . ALA E 5 245 ? 13.959 15.496 -30.788 1.00 79.20 447 ALA F C 1
ATOM 4000 O O . ALA E 5 245 ? 13.245 14.499 -30.677 1.00 78.28 447 ALA F O 1
ATOM 4002 N N . GLY E 5 246 ? 13.873 16.381 -31.789 1.00 80.73 448 GLY F N 1
ATOM 4003 C CA . GLY E 5 246 ? 12.904 16.265 -32.867 1.00 80.74 448 GLY F CA 1
ATOM 4004 C C . GLY E 5 246 ? 12.808 14.892 -33.501 1.00 81.06 448 GLY F C 1
ATOM 4005 O O . GLY E 5 246 ? 11.734 14.297 -33.515 1.00 80.55 448 GLY F O 1
ATOM 4006 N N . TYR E 5 247 ? 13.919 14.392 -34.035 1.00 81.87 449 TYR F N 1
ATOM 4007 C CA . TYR E 5 247 ? 13.933 13.075 -34.662 1.00 82.78 449 TYR F CA 1
ATOM 4008 C C . TYR E 5 247 ? 13.433 12.094 -33.619 1.00 84.31 449 TYR F C 1
ATOM 4009 O O . TYR E 5 247 ? 12.592 11.245 -33.906 1.00 83.94 449 TYR F O 1
ATOM 4018 N N . ILE E 5 248 ? 13.962 12.219 -32.402 1.00 86.42 450 ILE F N 1
ATOM 4019 C CA . ILE E 5 248 ? 13.557 11.360 -31.294 1.00 88.01 450 ILE F CA 1
ATOM 4020 C C . ILE E 5 248 ? 12.046 11.524 -31.179 1.00 88.95 450 ILE F C 1
ATOM 4021 O O . ILE E 5 248 ? 11.292 10.554 -31.243 1.00 89.41 450 ILE F O 1
ATOM 4026 N N . ARG E 5 249 ? 11.612 12.767 -31.012 1.00 90.23 451 ARG F N 1
ATOM 4027 C CA . ARG E 5 249 ? 10.197 13.072 -30.924 1.00 91.65 451 ARG F CA 1
ATOM 4028 C C . ARG E 5 249 ? 9.526 12.419 -32.132 1.00 92.11 451 ARG F C 1
ATOM 4029 O O . ARG E 5 249 ? 8.881 11.371 -32.010 1.00 90.69 451 ARG F O 1
ATOM 4037 N N . ASP E 5 250 ? 9.723 13.040 -33.292 1.00 93.55 452 ASP F N 1
ATOM 4038 C CA . ASP E 5 250 ? 9.187 12.601 -34.577 1.00 95.83 452 ASP F CA 1
ATOM 4039 C C . ASP E 5 250 ? 9.078 11.070 -34.683 1.00 96.65 452 ASP F C 1
ATOM 4040 O O . ASP E 5 250 ? 7.995 10.522 -34.925 1.00 96.71 452 ASP F O 1
ATOM 4045 N N . ALA E 5 251 ? 10.208 10.395 -34.488 1.00 97.11 453 ALA F N 1
ATOM 4046 C CA . ALA E 5 251 ? 10.277 8.942 -34.572 1.00 97.52 453 ALA F CA 1
ATOM 4047 C C . ALA E 5 251 ? 9.431 8.217 -33.531 1.00 98.29 453 ALA F C 1
ATOM 4048 O O . ALA E 5 251 ? 8.954 7.109 -33.774 1.00 97.18 453 ALA F O 1
ATOM 4050 N N . LEU E 5 252 ? 9.241 8.840 -32.372 1.00 100.10 454 LEU F N 1
ATOM 4051 C CA . LEU E 5 252 ? 8.463 8.213 -31.317 1.00 102.44 454 LEU F CA 1
ATOM 4052 C C . LEU E 5 252 ? 6.957 8.173 -31.570 1.00 104.86 454 LEU F C 1
ATOM 4053 O O . LEU E 5 252 ? 6.166 7.905 -30.666 1.00 104.37 454 LEU F O 1
ATOM 4058 N N . ARG E 5 253 ? 6.572 8.419 -32.819 1.00 107.74 455 ARG F N 1
ATOM 4059 C CA . ARG E 5 253 ? 5.166 8.392 -33.211 1.00 109.89 455 ARG F CA 1
ATOM 4060 C C . ARG E 5 253 ? 4.900 7.332 -34.290 1.00 109.93 455 ARG F C 1
ATOM 4061 O O . ARG E 5 253 ? 3.978 6.503 -34.081 1.00 110.12 455 ARG F O 1
ATOM 4069 N N . VAL F 6 21 ? 21.934 -13.612 5.719 1.00 110.01 287 VAL G N 1
ATOM 4070 C CA . VAL F 6 21 ? 21.537 -12.573 6.716 1.00 110.66 287 VAL G CA 1
ATOM 4071 C C . VAL F 6 21 ? 22.621 -12.342 7.783 1.00 110.72 287 VAL G C 1
ATOM 4072 O O . VAL F 6 21 ? 22.312 -12.120 8.954 1.00 110.45 287 VAL G O 1
ATOM 4076 N N . PRO F 6 22 ? 23.907 -12.370 7.383 1.00 110.80 288 PRO G N 1
ATOM 4077 C CA . PRO F 6 22 ? 25.044 -12.174 8.295 1.00 111.06 288 PRO G CA 1
ATOM 4078 C C . PRO F 6 22 ? 25.347 -10.739 8.740 1.00 110.51 288 PRO G C 1
ATOM 4079 O O . PRO F 6 22 ? 24.814 -9.779 8.191 1.00 110.56 288 PRO G O 1
ATOM 4083 N N . PRO F 6 23 ? 26.218 -10.589 9.754 1.00 110.10 289 PRO G N 1
ATOM 4084 C CA . PRO F 6 23 ? 26.634 -9.294 10.307 1.00 109.16 289 PRO G CA 1
ATOM 4085 C C . PRO F 6 23 ? 27.925 -8.875 9.610 1.00 107.50 289 PRO G C 1
ATOM 4086 O O . PRO F 6 23 ? 28.057 -9.025 8.400 1.00 107.68 289 PRO G O 1
ATOM 4090 N N . LEU F 6 24 ? 28.885 -8.381 10.377 1.00 105.51 290 LEU G N 1
ATOM 4091 C CA . LEU F 6 24 ? 30.147 -7.982 9.790 1.00 104.51 290 LEU G CA 1
ATOM 4092 C C . LEU F 6 24 ? 31.318 -8.395 10.651 1.00 103.60 290 LEU G C 1
ATOM 4093 O O . LEU F 6 24 ? 31.178 -8.487 11.863 1.00 103.78 290 LEU G O 1
ATOM 4098 N N . THR F 6 25 ? 32.468 -8.640 10.028 1.00 102.85 291 THR G N 1
ATOM 4099 C CA . THR F 6 25 ? 33.671 -9.028 10.771 1.00 102.63 291 THR G CA 1
ATOM 4100 C C . THR F 6 25 ? 34.080 -7.904 11.729 1.00 102.87 291 THR G C 1
ATOM 4101 O O . THR F 6 25 ? 33.318 -6.971 11.975 1.00 103.37 291 THR G O 1
ATOM 4105 N N . ALA F 6 26 ? 35.279 -7.999 12.287 1.00 103.16 292 ALA G N 1
ATOM 4106 C CA . ALA F 6 26 ? 35.734 -6.946 13.182 1.00 103.93 292 ALA G CA 1
ATOM 4107 C C . ALA F 6 26 ? 36.357 -5.884 12.286 1.00 104.57 292 ALA G C 1
ATOM 4108 O O . ALA F 6 26 ? 36.110 -4.683 12.457 1.00 104.27 292 ALA G O 1
ATOM 4110 N N . ASN F 6 27 ? 37.156 -6.342 11.319 1.00 104.73 293 ASN G N 1
ATOM 4111 C CA . ASN F 6 27 ? 37.808 -5.437 10.375 1.00 103.90 293 ASN G CA 1
ATOM 4112 C C . ASN F 6 27 ? 36.731 -4.474 9.907 1.00 102.60 293 ASN G C 1
ATOM 4113 O O . ASN F 6 27 ? 36.774 -3.278 10.215 1.00 102.28 293 ASN G O 1
ATOM 4118 N N . GLN F 6 28 ? 35.760 -5.027 9.181 1.00 100.41 294 GLN G N 1
ATOM 4119 C CA . GLN F 6 28 ? 34.660 -4.249 8.632 1.00 98.78 294 GLN G CA 1
ATOM 4120 C C . GLN F 6 28 ? 34.173 -3.158 9.559 1.00 97.18 294 GLN G C 1
ATOM 4121 O O . GLN F 6 28 ? 34.237 -1.972 9.221 1.00 96.03 294 GLN G O 1
ATOM 4127 N N . LYS F 6 29 ? 33.695 -3.548 10.733 1.00 96.28 295 LYS G N 1
ATOM 4128 C CA . LYS F 6 29 ? 33.191 -2.548 11.657 1.00 95.07 295 LYS G CA 1
ATOM 4129 C C . LYS F 6 29 ? 34.288 -1.594 12.095 1.00 93.72 295 LYS G C 1
ATOM 4130 O O . LYS F 6 29 ? 34.025 -0.425 12.354 1.00 92.91 295 LYS G O 1
ATOM 4136 N N . SER F 6 30 ? 35.522 -2.079 12.165 1.00 92.96 296 SER G N 1
ATOM 4137 C CA . SER F 6 30 ? 36.615 -1.207 12.582 1.00 92.25 296 SER G CA 1
ATOM 4138 C C . SER F 6 30 ? 36.840 -0.147 11.509 1.00 91.21 296 SER G C 1
ATOM 4139 O O . SER F 6 30 ? 37.167 1.011 11.811 1.00 90.17 296 SER G O 1
ATOM 4142 N N . LEU F 6 31 ? 36.648 -0.573 10.259 1.00 89.94 297 LEU G N 1
ATOM 4143 C CA . LEU F 6 31 ? 36.777 0.281 9.080 1.00 87.35 297 LEU G CA 1
ATOM 4144 C C . LEU F 6 31 ? 35.596 1.254 9.068 1.00 85.99 297 LEU G C 1
ATOM 4145 O O . LEU F 6 31 ? 35.800 2.473 9.090 1.00 85.52 297 LEU G O 1
ATOM 4150 N N . ILE F 6 32 ? 34.371 0.720 9.044 1.00 82.87 298 ILE G N 1
ATOM 4151 C CA . ILE F 6 32 ? 33.189 1.570 9.039 1.00 80.31 298 ILE G CA 1
ATOM 4152 C C . ILE F 6 32 ? 33.348 2.601 10.138 1.00 81.41 298 ILE G C 1
ATOM 4153 O O . ILE F 6 32 ? 33.239 3.805 9.903 1.00 81.64 298 ILE G O 1
ATOM 4158 N N . ALA F 6 33 ? 33.616 2.122 11.343 1.00 82.93 299 ALA G N 1
ATOM 4159 C CA . ALA F 6 33 ? 33.836 3.001 12.477 1.00 83.30 299 ALA G CA 1
ATOM 4160 C C . ALA F 6 33 ? 34.865 4.012 12.020 1.00 84.00 299 ALA G C 1
ATOM 4161 O O . ALA F 6 33 ? 34.590 5.202 11.921 1.00 83.50 299 ALA G O 1
ATOM 4163 N N . ARG F 6 34 ? 36.055 3.505 11.720 1.00 85.24 300 ARG G N 1
ATOM 4164 C CA . ARG F 6 34 ? 37.162 4.324 11.267 1.00 86.74 300 ARG G CA 1
ATOM 4165 C C . ARG F 6 34 ? 36.779 5.354 10.209 1.00 87.51 300 ARG G C 1
ATOM 4166 O O . ARG F 6 34 ? 37.100 6.541 10.347 1.00 88.00 300 ARG G O 1
ATOM 4174 N N . LEU F 6 35 ? 36.102 4.905 9.150 1.00 87.22 301 LEU G N 1
ATOM 4175 C CA . LEU F 6 35 ? 35.692 5.802 8.072 1.00 86.22 301 LEU G CA 1
ATOM 4176 C C . LEU F 6 35 ? 34.720 6.888 8.530 1.00 85.80 301 LEU G C 1
ATOM 4177 O O . LEU F 6 35 ? 34.883 8.051 8.168 1.00 85.29 301 LEU G O 1
ATOM 4182 N N . VAL F 6 36 ? 33.724 6.517 9.329 1.00 85.90 302 VAL G N 1
ATOM 4183 C CA . VAL F 6 36 ? 32.764 7.489 9.850 1.00 86.36 302 VAL G CA 1
ATOM 4184 C C . VAL F 6 36 ? 33.498 8.563 10.667 1.00 87.20 302 VAL G C 1
ATOM 4185 O O . VAL F 6 36 ? 33.080 9.725 10.709 1.00 86.76 302 VAL G O 1
ATOM 4189 N N . TRP F 6 37 ? 34.590 8.156 11.308 1.00 87.32 303 TRP G N 1
ATOM 4190 C CA . TRP F 6 37 ? 35.400 9.051 12.119 1.00 88.70 303 TRP G CA 1
ATOM 4191 C C . TRP F 6 37 ? 36.186 10.026 11.247 1.00 89.21 303 TRP G C 1
ATOM 4192 O O . TRP F 6 37 ? 36.075 11.239 11.418 1.00 89.81 303 TRP G O 1
ATOM 4203 N N . TYR F 6 38 ? 36.985 9.502 10.324 1.00 88.82 304 TYR G N 1
ATOM 4204 C CA . TYR F 6 38 ? 37.760 10.372 9.443 1.00 88.64 304 TYR G CA 1
ATOM 4205 C C . TYR F 6 38 ? 36.856 11.339 8.677 1.00 86.32 304 TYR G C 1
ATOM 4206 O O . TYR F 6 38 ? 37.229 12.499 8.451 1.00 85.01 304 TYR G O 1
ATOM 4215 N N . GLN F 6 39 ? 35.675 10.861 8.275 1.00 83.20 305 GLN G N 1
ATOM 4216 C CA . GLN F 6 39 ? 34.741 11.688 7.520 1.00 80.56 305 GLN G CA 1
ATOM 4217 C C . GLN F 6 39 ? 34.401 12.963 8.273 1.00 78.44 305 GLN G C 1
ATOM 4218 O O . GLN F 6 39 ? 34.465 14.056 7.704 1.00 77.06 305 GLN G O 1
ATOM 4224 N N . GLU F 6 40 ? 34.035 12.840 9.547 1.00 76.61 306 GLU G N 1
ATOM 4225 C CA . GLU F 6 40 ? 33.736 14.030 10.332 1.00 74.43 306 GLU G CA 1
ATOM 4226 C C . GLU F 6 40 ? 35.051 14.696 10.637 1.00 72.34 306 GLU G C 1
ATOM 4227 O O . GLU F 6 40 ? 35.124 15.909 10.797 1.00 70.76 306 GLU G O 1
ATOM 4233 N N . GLY F 6 41 ? 36.096 13.880 10.688 1.00 71.24 307 GLY G N 1
ATOM 4234 C CA . GLY F 6 41 ? 37.425 14.390 10.941 1.00 70.39 307 GLY G CA 1
ATOM 4235 C C . GLY F 6 41 ? 37.801 15.373 9.847 1.00 70.70 307 GLY G C 1
ATOM 4236 O O . GLY F 6 41 ? 38.475 16.375 10.100 1.00 70.21 307 GLY G O 1
ATOM 4237 N N . TYR F 6 42 ? 37.359 15.107 8.621 1.00 71.18 308 TYR G N 1
ATOM 4238 C CA . TYR F 6 42 ? 37.684 16.007 7.523 1.00 70.57 308 TYR G CA 1
ATOM 4239 C C . TYR F 6 42 ? 36.551 16.757 6.821 1.00 69.68 308 TYR G C 1
ATOM 4240 O O . TYR F 6 42 ? 36.829 17.445 5.862 1.00 70.67 308 TYR G O 1
ATOM 4249 N N . GLU F 6 43 ? 35.297 16.662 7.264 1.00 68.37 309 GLU G N 1
ATOM 4250 C CA . GLU F 6 43 ? 34.245 17.371 6.532 1.00 68.10 309 GLU G CA 1
ATOM 4251 C C . GLU F 6 43 ? 34.588 18.819 6.272 1.00 66.81 309 GLU G C 1
ATOM 4252 O O . GLU F 6 43 ? 34.332 19.301 5.172 1.00 66.11 309 GLU G O 1
ATOM 4258 N N . GLN F 6 44 ? 35.169 19.503 7.259 1.00 66.21 310 GLN G N 1
ATOM 4259 C CA . GLN F 6 44 ? 35.545 20.914 7.104 1.00 66.81 310 GLN G CA 1
ATOM 4260 C C . GLN F 6 44 ? 37.017 21.188 7.338 1.00 66.44 310 GLN G C 1
ATOM 4261 O O . GLN F 6 44 ? 37.708 20.431 8.008 1.00 65.62 310 GLN G O 1
ATOM 4267 N N . PRO F 6 45 ? 37.521 22.287 6.771 1.00 66.93 311 PRO G N 1
ATOM 4268 C CA . PRO F 6 45 ? 38.930 22.618 6.961 1.00 68.20 311 PRO G CA 1
ATOM 4269 C C . PRO F 6 45 ? 39.085 23.247 8.324 1.00 68.72 311 PRO G C 1
ATOM 4270 O O . PRO F 6 45 ? 38.183 23.941 8.778 1.00 69.61 311 PRO G O 1
ATOM 4274 N N . SER F 6 46 ? 40.231 23.010 8.958 1.00 68.80 312 SER G N 1
ATOM 4275 C CA . SER F 6 46 ? 40.536 23.538 10.281 1.00 67.72 312 SER G CA 1
ATOM 4276 C C . SER F 6 46 ? 40.114 24.987 10.485 1.00 70.01 312 SER G C 1
ATOM 4277 O O . SER F 6 46 ? 40.028 25.783 9.538 1.00 70.39 312 SER G O 1
ATOM 4280 N N . GLU F 6 47 ? 39.850 25.307 11.748 1.00 71.54 313 GLU G N 1
ATOM 4281 C CA . GLU F 6 47 ? 39.442 26.632 12.198 1.00 72.95 313 GLU G CA 1
ATOM 4282 C C . GLU F 6 47 ? 40.453 27.716 11.806 1.00 72.39 313 GLU G C 1
ATOM 4283 O O . GLU F 6 47 ? 40.077 28.838 11.504 1.00 72.13 313 GLU G O 1
ATOM 4289 N N . GLU F 6 48 ? 41.739 27.390 11.811 1.00 72.52 314 GLU G N 1
ATOM 4290 C CA . GLU F 6 48 ? 42.738 28.373 11.421 1.00 73.74 314 GLU G CA 1
ATOM 4291 C C . GLU F 6 48 ? 42.745 28.550 9.915 1.00 72.72 314 GLU G C 1
ATOM 4292 O O . GLU F 6 48 ? 42.691 29.681 9.418 1.00 72.48 314 GLU G O 1
ATOM 4298 N N . ASP F 6 49 ? 42.818 27.435 9.189 1.00 71.73 315 ASP G N 1
ATOM 4299 C CA . ASP F 6 49 ? 42.785 27.485 7.732 1.00 71.47 315 ASP G CA 1
ATOM 4300 C C . ASP F 6 49 ? 41.519 28.218 7.322 1.00 71.83 315 ASP G C 1
ATOM 4301 O O . ASP F 6 49 ? 41.560 29.179 6.548 1.00 71.87 315 ASP G O 1
ATOM 4306 N N . LEU F 6 50 ? 40.391 27.761 7.852 1.00 71.54 316 LEU G N 1
ATOM 4307 C CA . LEU F 6 50 ? 39.129 28.379 7.537 1.00 71.56 316 LEU G CA 1
ATOM 4308 C C . LEU F 6 50 ? 39.183 29.850 7.883 1.00 71.83 316 LEU G C 1
ATOM 4309 O O . LEU F 6 50 ? 38.704 30.684 7.126 1.00 73.04 316 LEU G O 1
ATOM 4314 N N . LYS F 6 51 ? 39.788 30.175 9.020 1.00 72.33 317 LYS G N 1
ATOM 4315 C CA . LYS F 6 51 ? 39.904 31.569 9.456 1.00 72.87 317 LYS G CA 1
ATOM 4316 C C . LYS F 6 51 ? 40.759 32.420 8.514 1.00 71.81 317 LYS G C 1
ATOM 4317 O O . LYS F 6 51 ? 40.401 33.553 8.177 1.00 71.21 317 LYS G O 1
ATOM 4323 N N . ARG F 6 52 ? 41.883 31.853 8.090 1.00 70.67 318 ARG G N 1
ATOM 4324 C CA . ARG F 6 52 ? 42.830 32.529 7.204 1.00 69.90 318 ARG G CA 1
ATOM 4325 C C . ARG F 6 52 ? 42.267 32.944 5.849 1.00 70.70 318 ARG G C 1
ATOM 4326 O O . ARG F 6 52 ? 42.479 34.060 5.410 1.00 71.20 318 ARG G O 1
ATOM 4334 N N . VAL F 6 53 ? 41.561 32.033 5.192 1.00 72.36 319 VAL G N 1
ATOM 4335 C CA . VAL F 6 53 ? 40.974 32.265 3.876 1.00 73.98 319 VAL G CA 1
ATOM 4336 C C . VAL F 6 53 ? 39.767 33.181 3.925 1.00 76.12 319 VAL G C 1
ATOM 4337 O O . VAL F 6 53 ? 39.550 34.004 3.037 1.00 75.49 319 VAL G O 1
ATOM 4341 N N . THR F 6 54 ? 38.973 33.029 4.974 1.00 79.92 320 THR G N 1
ATOM 4342 C CA . THR F 6 54 ? 37.756 33.810 5.129 1.00 83.51 320 THR G CA 1
ATOM 4343 C C . THR F 6 54 ? 37.974 35.213 5.718 1.00 85.50 320 THR G C 1
ATOM 4344 O O . THR F 6 54 ? 37.016 35.927 6.011 1.00 85.75 320 THR G O 1
ATOM 4348 N N . GLN F 6 55 ? 39.237 35.615 5.861 1.00 88.61 321 GLN G N 1
ATOM 4349 C CA . GLN F 6 55 ? 39.583 36.944 6.399 1.00 91.69 321 GLN G CA 1
ATOM 4350 C C . GLN F 6 55 ? 39.051 38.098 5.534 1.00 93.06 321 GLN G C 1
ATOM 4351 O O . GLN F 6 55 ? 39.290 38.155 4.322 1.00 93.60 321 GLN G O 1
ATOM 4353 N N . THR F 6 56 ? 38.326 39.017 6.162 1.00 94.51 322 THR G N 1
ATOM 4354 C CA . THR F 6 56 ? 37.786 40.149 5.435 1.00 96.97 322 THR G CA 1
ATOM 4355 C C . THR F 6 56 ? 36.518 40.676 6.067 1.00 98.64 322 THR G C 1
ATOM 4356 O O . THR F 6 56 ? 35.553 39.931 6.257 1.00 99.10 322 THR G O 1
ATOM 4357 N N . TRP F 6 57 ? 36.521 41.960 6.404 1.00 99.84 323 TRP G N 1
ATOM 4358 C CA . TRP F 6 57 ? 35.351 42.572 7.015 1.00 101.69 323 TRP G CA 1
ATOM 4359 C C . TRP F 6 57 ? 34.814 43.699 6.152 1.00 102.94 323 TRP G C 1
ATOM 4360 O O . TRP F 6 57 ? 34.530 44.801 6.689 1.00 102.73 323 TRP G O 1
ATOM 4361 N N . ASP F 6 65 ? 32.787 43.933 -8.819 1.00 112.79 331 ASP G N 1
ATOM 4362 C CA . ASP F 6 65 ? 33.912 43.124 -8.273 1.00 112.49 331 ASP G CA 1
ATOM 4363 C C . ASP F 6 65 ? 33.588 41.633 -8.305 1.00 111.96 331 ASP G C 1
ATOM 4364 O O . ASP F 6 65 ? 33.015 41.094 -7.354 1.00 111.78 331 ASP G O 1
ATOM 4369 N N . SER F 6 66 ? 33.970 40.974 -9.396 1.00 111.22 332 SER G N 1
ATOM 4370 C CA . SER F 6 66 ? 33.723 39.544 -9.585 1.00 110.65 332 SER G CA 1
ATOM 4371 C C . SER F 6 66 ? 34.868 38.637 -9.131 1.00 109.94 332 SER G C 1
ATOM 4372 O O . SER F 6 66 ? 34.897 37.457 -9.492 1.00 110.60 332 SER 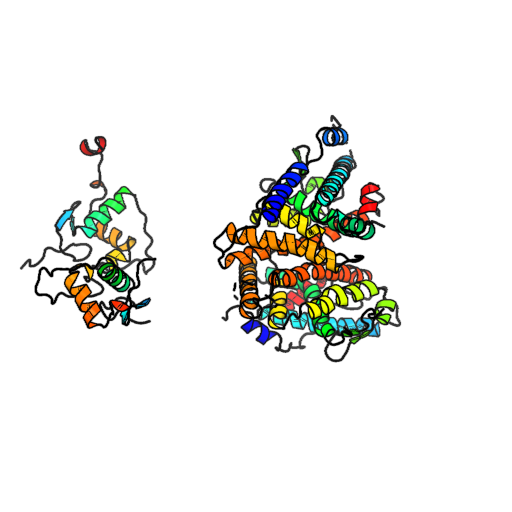G O 1
ATOM 4375 N N . ASP F 6 67 ? 35.806 39.166 -8.347 1.00 107.75 333 ASP G N 1
ATOM 4376 C CA . ASP F 6 67 ? 36.918 38.338 -7.898 1.00 105.28 333 ASP G CA 1
ATOM 4377 C C . ASP F 6 67 ? 36.682 37.837 -6.482 1.00 102.63 333 ASP G C 1
ATOM 4378 O O . ASP F 6 67 ? 37.411 36.980 -5.980 1.00 103.07 333 ASP G O 1
ATOM 4383 N N . MET F 6 68 ? 35.656 38.371 -5.835 1.00 98.51 334 MET G N 1
ATOM 4384 C CA . MET F 6 68 ? 35.352 37.957 -4.479 1.00 93.70 334 MET G CA 1
ATOM 4385 C C . MET F 6 68 ? 34.667 36.607 -4.413 1.00 89.48 334 MET G C 1
ATOM 4386 O O . MET F 6 68 ? 35.158 35.696 -3.755 1.00 89.18 334 MET G O 1
ATOM 4391 N N . PRO F 6 69 ? 33.521 36.449 -5.092 1.00 85.39 335 PRO G N 1
ATOM 4392 C CA . PRO F 6 69 ? 32.910 35.128 -4.993 1.00 81.94 335 PRO G CA 1
ATOM 4393 C C . PRO F 6 69 ? 33.953 34.181 -5.530 1.00 78.85 335 PRO G C 1
ATOM 4394 O O . PRO F 6 69 ? 34.211 33.129 -4.940 1.00 79.30 335 PRO G O 1
ATOM 4398 N N . PHE F 6 70 ? 34.573 34.595 -6.635 1.00 73.79 336 PHE G N 1
ATOM 4399 C CA . PHE F 6 70 ? 35.596 33.796 -7.287 1.00 68.71 336 PHE G CA 1
ATOM 4400 C C . PHE F 6 70 ? 36.737 33.392 -6.376 1.00 66.95 336 PHE G C 1
ATOM 4401 O O . PHE F 6 70 ? 37.152 32.235 -6.376 1.00 66.82 336 PHE G O 1
ATOM 4409 N N . ARG F 6 71 ? 37.263 34.339 -5.612 1.00 64.99 337 ARG G N 1
ATOM 4410 C CA . ARG F 6 71 ? 38.364 34.028 -4.707 1.00 63.43 337 ARG G CA 1
ATOM 4411 C C . ARG F 6 71 ? 37.936 32.973 -3.680 1.00 62.49 337 ARG G C 1
ATOM 4412 O O . ARG F 6 71 ? 38.602 31.931 -3.530 1.00 59.15 337 ARG G O 1
ATOM 4414 N N . GLN F 6 72 ? 36.820 33.240 -2.990 1.00 61.53 338 GLN G N 1
ATOM 4415 C CA . GLN F 6 72 ? 36.314 32.309 -1.986 1.00 61.16 338 GLN G CA 1
ATOM 4416 C C . GLN F 6 72 ? 36.059 30.910 -2.559 1.00 59.07 338 GLN G C 1
ATOM 4417 O O . GLN F 6 72 ? 36.623 29.942 -2.071 1.00 58.20 338 GLN G O 1
ATOM 4423 N N . ILE F 6 73 ? 35.226 30.804 -3.590 1.00 57.08 339 ILE G N 1
ATOM 4424 C CA . ILE F 6 73 ? 34.936 29.510 -4.200 1.00 55.24 339 ILE G CA 1
ATOM 4425 C C . ILE F 6 73 ? 36.214 28.766 -4.564 1.00 54.49 339 ILE G C 1
ATOM 4426 O O . ILE F 6 73 ? 36.367 27.603 -4.251 1.00 55.08 339 ILE G O 1
ATOM 4431 N N . THR F 6 74 ? 37.136 29.431 -5.244 1.00 53.86 340 THR G N 1
ATOM 4432 C CA . THR F 6 74 ? 38.401 28.799 -5.620 1.00 52.87 340 THR G CA 1
ATOM 4433 C C . THR F 6 74 ? 39.260 28.459 -4.393 1.00 50.89 340 THR G C 1
ATOM 4434 O O . THR F 6 74 ? 39.739 27.351 -4.262 1.00 49.27 340 THR G O 1
ATOM 4438 N N . GLU F 6 75 ? 39.449 29.416 -3.486 1.00 51.86 341 GLU G N 1
ATOM 4439 C CA . GLU F 6 75 ? 40.218 29.177 -2.255 1.00 52.92 341 GLU G CA 1
ATOM 4440 C C . GLU F 6 75 ? 39.635 28.042 -1.381 1.00 53.56 341 GLU G C 1
ATOM 4441 O O . GLU F 6 75 ? 40.385 27.209 -0.858 1.00 52.72 341 GLU G O 1
ATOM 4447 N N . MET F 6 76 ? 38.302 28.012 -1.227 1.00 53.10 342 MET G N 1
ATOM 4448 C CA . MET F 6 76 ? 37.622 26.966 -0.463 1.00 51.26 342 MET G CA 1
ATOM 4449 C C . MET F 6 76 ? 37.791 25.607 -1.119 1.00 51.99 342 MET G C 1
ATOM 4450 O O . MET F 6 76 ? 37.897 24.594 -0.428 1.00 52.38 342 MET G O 1
ATOM 4455 N N . THR F 6 77 ? 37.825 25.580 -2.450 1.00 52.31 343 THR G N 1
ATOM 4456 C CA . THR F 6 77 ? 37.998 24.330 -3.185 1.00 51.86 343 THR G CA 1
ATOM 4457 C C . THR F 6 77 ? 39.370 23.741 -2.912 1.00 52.25 343 THR G C 1
ATOM 4458 O O . THR F 6 77 ? 39.503 22.512 -2.771 1.00 50.64 343 THR G O 1
ATOM 4462 N N . ILE F 6 78 ? 40.392 24.607 -2.854 1.00 52.00 344 ILE G N 1
ATOM 4463 C CA . ILE F 6 78 ? 41.760 24.149 -2.553 1.00 52.71 344 ILE G CA 1
ATOM 4464 C C . ILE F 6 78 ? 41.809 23.470 -1.168 1.00 51.99 344 ILE G C 1
ATOM 4465 O O . ILE F 6 78 ? 42.586 22.545 -0.945 1.00 49.73 344 ILE G O 1
ATOM 4470 N N . LEU F 6 79 ? 40.976 23.937 -0.236 1.00 51.60 345 LEU G N 1
ATOM 4471 C CA . LEU F 6 79 ? 40.930 23.323 1.087 1.00 50.53 345 LEU G CA 1
ATOM 4472 C C . LEU F 6 79 ? 40.179 22.009 0.987 1.00 50.03 345 LEU G C 1
ATOM 4473 O O . LEU F 6 79 ? 40.584 20.994 1.582 1.00 50.92 345 LEU G O 1
ATOM 4478 N N . THR F 6 80 ? 39.089 22.015 0.225 1.00 47.87 346 THR G N 1
ATOM 4479 C CA . THR F 6 80 ? 38.319 20.793 0.070 1.00 47.26 346 THR G CA 1
ATOM 4480 C C . THR F 6 80 ? 39.213 19.674 -0.447 1.00 47.11 346 THR G C 1
ATOM 4481 O O . THR F 6 80 ? 39.305 18.612 0.143 1.00 45.93 346 THR G O 1
ATOM 4485 N N . VAL F 6 81 ? 39.888 19.939 -1.555 1.00 49.39 347 VAL G N 1
ATOM 4486 C CA . VAL F 6 81 ? 40.754 18.946 -2.189 1.00 51.27 347 VAL G CA 1
ATOM 4487 C C . VAL F 6 81 ? 41.771 18.397 -1.212 1.00 51.38 347 VAL G C 1
ATOM 4488 O O . VAL F 6 81 ? 41.971 17.173 -1.142 1.00 50.77 347 VAL G O 1
ATOM 4492 N N . GLN F 6 82 ? 42.400 19.297 -0.456 1.00 50.75 348 GLN G N 1
ATOM 4493 C CA . GLN F 6 82 ? 43.392 18.887 0.524 1.00 51.28 348 GLN G CA 1
ATOM 4494 C C . GLN F 6 82 ? 42.801 17.846 1.493 1.00 50.39 348 GLN G C 1
ATOM 4495 O O . GLN F 6 82 ? 43.371 16.757 1.685 1.00 47.15 348 GLN G O 1
ATOM 4501 N N . LEU F 6 83 ? 41.649 18.184 2.075 1.00 51.09 349 LEU G N 1
ATOM 4502 C CA . LEU F 6 83 ? 40.950 17.301 3.010 1.00 51.56 349 LEU G CA 1
ATOM 4503 C C . LEU F 6 83 ? 40.673 15.945 2.352 1.00 51.89 349 LEU G C 1
ATOM 4504 O O . LEU F 6 83 ? 40.898 14.881 2.953 1.00 51.44 349 LEU G O 1
ATOM 4509 N N . ILE F 6 84 ? 40.185 16.004 1.114 1.00 51.37 350 ILE G N 1
ATOM 4510 C CA . ILE F 6 84 ? 39.856 14.820 0.334 1.00 50.96 350 ILE G CA 1
ATOM 4511 C C . ILE F 6 84 ? 41.074 13.953 0.167 1.00 52.76 350 ILE G C 1
ATOM 4512 O O . ILE F 6 84 ? 40.981 12.740 0.249 1.00 52.45 350 ILE G O 1
ATOM 4517 N N . VAL F 6 85 ? 42.217 14.590 -0.082 1.00 55.71 351 VAL G N 1
ATOM 4518 C CA . VAL F 6 85 ? 43.477 13.874 -0.267 1.00 58.73 351 VAL G CA 1
ATOM 4519 C C . VAL F 6 85 ? 43.882 13.190 1.037 1.00 61.15 351 VAL G C 1
ATOM 4520 O O . VAL F 6 85 ? 44.084 11.982 1.054 1.00 61.02 351 VAL G O 1
ATOM 4524 N N . GLU F 6 86 ? 43.981 13.941 2.130 1.00 63.12 352 GLU G N 1
ATOM 4525 C CA . GLU F 6 86 ? 44.355 13.326 3.393 1.00 66.65 352 GLU G CA 1
ATOM 4526 C C . GLU F 6 86 ? 43.424 12.172 3.783 1.00 68.56 352 GLU G C 1
ATOM 4527 O O . GLU F 6 86 ? 43.866 11.138 4.310 1.00 68.22 352 GLU G O 1
ATOM 4533 N N . PHE F 6 87 ? 42.133 12.332 3.520 1.00 70.45 353 PHE G N 1
ATOM 4534 C CA . PHE F 6 87 ? 41.191 11.271 3.851 1.00 71.85 353 PHE G CA 1
ATOM 4535 C C . PHE F 6 87 ? 41.539 10.027 3.076 1.00 73.68 353 PHE G C 1
ATOM 4536 O O . PHE F 6 87 ? 41.487 8.912 3.596 1.00 74.24 353 PHE G O 1
ATOM 4544 N N . ALA F 6 88 ? 41.887 10.232 1.810 1.00 75.87 354 ALA G N 1
ATOM 4545 C CA . ALA F 6 88 ? 42.241 9.136 0.924 1.00 78.40 354 ALA G CA 1
ATOM 4546 C C . ALA F 6 88 ? 43.424 8.330 1.449 1.00 79.75 354 ALA G C 1
ATOM 4547 O O . ALA F 6 88 ? 43.482 7.117 1.266 1.00 80.98 354 ALA G O 1
ATOM 4549 N N . LYS F 6 89 ? 44.366 8.998 2.102 1.00 80.79 355 LYS G N 1
ATOM 4550 C CA . LYS F 6 89 ? 45.519 8.299 2.638 1.00 82.18 355 LYS G CA 1
ATOM 4551 C C . LYS F 6 89 ? 45.154 7.557 3.940 1.00 83.11 355 LYS G C 1
ATOM 4552 O O . LYS F 6 89 ? 45.725 6.506 4.247 1.00 82.90 355 LYS G O 1
ATOM 4558 N N . GLY F 6 90 ? 44.193 8.083 4.697 1.00 83.44 356 GLY G N 1
ATOM 4559 C CA . GLY F 6 90 ? 43.786 7.400 5.914 1.00 84.31 356 GLY G CA 1
ATOM 4560 C C . GLY F 6 90 ? 42.957 6.163 5.574 1.00 85.14 356 GLY G C 1
ATOM 4561 O O . GLY F 6 90 ? 42.199 5.627 6.403 1.00 86.01 356 GLY G O 1
ATOM 4562 N N . LEU F 6 91 ? 43.106 5.692 4.341 1.00 83.78 357 LEU G N 1
ATOM 4563 C CA . LEU F 6 91 ? 42.347 4.541 3.885 1.00 82.92 357 LEU G CA 1
ATOM 4564 C C . LEU F 6 91 ? 43.117 3.251 3.852 1.00 82.91 357 LEU G C 1
ATOM 4565 O O . LEU F 6 91 ? 44.218 3.170 3.324 1.00 82.79 357 LEU G O 1
ATOM 4570 N N . PRO F 6 92 ? 42.529 2.209 4.419 1.00 83.43 358 PRO G N 1
ATOM 4571 C CA . PRO F 6 92 ? 43.156 0.892 4.450 1.00 84.11 358 PRO G CA 1
ATOM 4572 C C . PRO F 6 92 ? 43.485 0.400 3.042 1.00 84.75 358 PRO G C 1
ATOM 4573 O O . PRO F 6 92 ? 42.615 0.320 2.178 1.00 85.08 358 PRO G O 1
ATOM 4577 N N . GLY F 6 93 ? 44.748 0.079 2.808 1.00 85.30 359 GLY G N 1
ATOM 4578 C CA . GLY F 6 93 ? 45.136 -0.408 1.500 1.00 85.33 359 GLY G CA 1
ATOM 4579 C C . GLY F 6 93 ? 45.721 0.658 0.594 1.00 85.35 359 GLY G C 1
ATOM 4580 O O . GLY F 6 93 ? 46.383 0.340 -0.386 1.00 86.25 359 GLY G O 1
ATOM 4581 N N . PHE F 6 94 ? 45.504 1.926 0.917 1.00 84.57 360 PHE G N 1
ATOM 4582 C CA . PHE F 6 94 ? 46.021 2.977 0.067 1.00 83.70 360 PHE G CA 1
ATOM 4583 C C . PHE F 6 94 ? 47.535 2.985 -0.024 1.00 84.17 360 PHE G C 1
ATOM 4584 O O . PHE F 6 94 ? 48.091 3.107 -1.113 1.00 84.69 360 PHE G O 1
ATOM 4592 N N . ALA F 6 95 ? 48.207 2.867 1.113 1.00 84.81 361 ALA G N 1
ATOM 4593 C CA . ALA F 6 95 ? 49.669 2.879 1.124 1.00 86.02 361 ALA G CA 1
ATOM 4594 C C . ALA F 6 95 ? 50.270 1.681 0.365 1.00 86.84 361 ALA G C 1
ATOM 4595 O O . ALA F 6 95 ? 51.481 1.634 0.119 1.00 86.44 361 ALA G O 1
ATOM 4597 N N . LYS F 6 96 ? 49.419 0.722 -0.012 1.00 87.69 362 LYS G N 1
ATOM 4598 C CA . LYS F 6 96 ? 49.856 -0.470 -0.755 1.00 88.39 362 LYS G CA 1
ATOM 4599 C C . LYS F 6 96 ? 49.910 -0.152 -2.247 1.00 89.01 362 LYS G C 1
ATOM 4600 O O . LYS F 6 96 ? 50.146 -1.020 -3.077 1.00 89.20 362 LYS G O 1
ATOM 4606 N N . ILE F 6 97 ? 49.690 1.103 -2.587 1.00 90.10 363 ILE G N 1
ATOM 4607 C CA . ILE F 6 97 ? 49.669 1.494 -3.978 1.00 92.36 363 ILE G CA 1
ATOM 4608 C C . ILE F 6 97 ? 50.960 2.193 -4.378 1.00 92.90 363 ILE G C 1
ATOM 4609 O O . ILE F 6 97 ? 51.591 2.861 -3.564 1.00 93.79 363 ILE G O 1
ATOM 4614 N N . SER F 6 98 ? 51.358 2.022 -5.633 1.00 92.96 364 SER G N 1
ATOM 4615 C CA . SER F 6 98 ? 52.569 2.655 -6.118 1.00 93.46 364 SER G CA 1
ATOM 4616 C C . SER F 6 98 ? 52.320 4.149 -6.097 1.00 93.73 364 SER G C 1
ATOM 4617 O O . SER F 6 98 ? 51.216 4.597 -6.372 1.00 93.52 364 SER G O 1
ATOM 4620 N N . GLN F 6 99 ? 53.344 4.921 -5.761 1.00 94.95 365 GLN G N 1
ATOM 4621 C CA . GLN F 6 99 ? 53.193 6.366 -5.742 1.00 96.35 365 GLN G CA 1
ATOM 4622 C C . GLN F 6 99 ? 52.593 6.810 -7.067 1.00 95.50 365 GLN G C 1
ATOM 4623 O O . GLN F 6 99 ? 51.806 7.755 -7.111 1.00 95.35 365 GLN G O 1
ATOM 4629 N N . SER F 6 100 ? 52.977 6.118 -8.137 1.00 94.60 366 SER G N 1
ATOM 4630 C CA . SER F 6 100 ? 52.478 6.413 -9.478 1.00 92.96 366 SER G CA 1
ATOM 4631 C C . SER F 6 100 ? 50.953 6.305 -9.491 1.00 91.51 366 SER G C 1
ATOM 4632 O O . SER F 6 100 ? 50.249 7.235 -9.903 1.00 91.13 366 SER G O 1
ATOM 4635 N N . ASP F 6 101 ? 50.455 5.161 -9.028 1.00 88.77 367 ASP G N 1
ATOM 4636 C CA . ASP F 6 101 ? 49.026 4.921 -8.979 1.00 86.47 367 ASP G CA 1
ATOM 4637 C C . ASP F 6 101 ? 48.322 5.824 -7.985 1.00 85.27 367 ASP G C 1
ATOM 4638 O O . ASP F 6 101 ? 47.277 6.392 -8.290 1.00 84.86 367 ASP G O 1
ATOM 4643 N N . GLN F 6 102 ? 48.892 5.961 -6.792 1.00 83.47 368 GLN G N 1
ATOM 4644 C CA . GLN F 6 102 ? 48.298 6.799 -5.767 1.00 81.32 368 GLN G CA 1
ATOM 4645 C C . GLN F 6 102 ? 47.936 8.177 -6.306 1.00 80.47 368 GLN G C 1
ATOM 4646 O O . GLN F 6 102 ? 46.834 8.677 -6.073 1.00 81.19 368 GLN G O 1
ATOM 4652 N N . ILE F 6 103 ? 48.857 8.796 -7.033 1.00 78.76 369 ILE G N 1
ATOM 4653 C CA . ILE F 6 103 ? 48.578 10.106 -7.596 1.00 77.27 369 ILE G CA 1
ATOM 4654 C C . ILE F 6 103 ? 47.575 9.941 -8.741 1.00 76.40 369 ILE G C 1
ATOM 4655 O O . ILE F 6 103 ? 46.873 10.881 -9.125 1.00 75.65 369 ILE G O 1
ATOM 4660 N N . THR F 6 104 ? 47.498 8.729 -9.273 1.00 74.39 370 THR G N 1
ATOM 4661 C CA . THR F 6 104 ? 46.568 8.449 -10.347 1.00 72.83 370 THR G CA 1
ATOM 4662 C C . THR F 6 104 ? 45.154 8.380 -9.782 1.00 72.27 370 THR G C 1
ATOM 4663 O O . THR F 6 104 ? 44.256 9.074 -10.269 1.00 71.84 370 THR G O 1
ATOM 4667 N N . LEU F 6 105 ? 44.960 7.560 -8.750 1.00 71.42 371 LEU G N 1
ATOM 4668 C CA . LEU F 6 105 ? 43.642 7.422 -8.139 1.00 70.30 371 LEU G CA 1
ATOM 4669 C C . LEU F 6 105 ? 43.225 8.751 -7.561 1.00 70.42 371 LEU G C 1
ATOM 4670 O O . LEU F 6 105 ? 42.165 9.271 -7.890 1.00 71.43 371 LEU G O 1
ATOM 4675 N N . LEU F 6 106 ? 44.067 9.309 -6.707 1.00 69.96 372 LEU G N 1
ATOM 4676 C CA . LEU F 6 106 ? 43.749 10.598 -6.105 1.00 69.33 372 LEU G CA 1
ATOM 4677 C C . LEU F 6 106 ? 43.401 11.671 -7.135 1.00 68.92 372 LEU G C 1
ATOM 4678 O O . LEU F 6 106 ? 42.453 12.442 -6.946 1.00 67.31 372 LEU G O 1
ATOM 4683 N N . LYS F 6 107 ? 44.181 11.725 -8.214 1.00 69.67 373 LYS G N 1
ATOM 4684 C CA . LYS F 6 107 ? 43.974 12.731 -9.249 1.00 69.86 373 LYS G CA 1
ATOM 4685 C C . LYS F 6 107 ? 42.626 12.636 -9.923 1.00 68.81 373 LYS G C 1
ATOM 4686 O O . LYS F 6 107 ? 42.067 13.648 -10.314 1.00 69.01 373 LYS G O 1
ATOM 4692 N N . ALA F 6 108 ? 42.090 11.431 -10.043 1.00 67.64 374 ALA G N 1
ATOM 4693 C CA . ALA F 6 108 ? 40.795 11.270 -10.678 1.00 66.57 374 ALA G CA 1
ATOM 4694 C C . ALA F 6 108 ? 39.647 11.366 -9.692 1.00 65.75 374 ALA G C 1
ATOM 4695 O O . ALA F 6 108 ? 38.543 11.739 -10.066 1.00 67.02 374 ALA G O 1
ATOM 4697 N N . CYS F 6 109 ? 39.907 11.028 -8.437 1.00 64.00 375 CYS G N 1
ATOM 4698 C CA . CYS F 6 109 ? 38.873 11.072 -7.411 1.00 62.01 375 CYS G CA 1
ATOM 4699 C C . CYS F 6 109 ? 38.698 12.472 -6.846 1.00 60.10 375 CYS G C 1
ATOM 4700 O O . CYS F 6 109 ? 37.614 12.833 -6.418 1.00 61.54 375 CYS G O 1
ATOM 4703 N N . SER F 6 110 ? 39.767 13.252 -6.817 1.00 57.18 376 SER G N 1
ATOM 4704 C CA . SER F 6 110 ? 39.681 14.585 -6.260 1.00 54.75 376 SER G CA 1
ATOM 4705 C C . SER F 6 110 ? 38.375 15.299 -6.609 1.00 52.44 376 SER G C 1
ATOM 4706 O O . SER F 6 110 ? 37.630 15.716 -5.727 1.00 52.05 376 SER G O 1
ATOM 4709 N N . SER F 6 111 ? 38.081 15.415 -7.895 1.00 48.89 377 SER G N 1
ATOM 4710 C CA . SER F 6 111 ? 36.897 16.123 -8.311 1.00 48.38 377 SER G CA 1
ATOM 4711 C C . SER F 6 111 ? 35.554 15.418 -8.101 1.00 48.96 377 SER G C 1
ATOM 4712 O O . SER F 6 111 ? 34.542 16.076 -7.911 1.00 49.01 377 SER G O 1
ATOM 4715 N N . GLU F 6 112 ? 35.537 14.089 -8.135 1.00 49.55 378 GLU G N 1
ATOM 4716 C CA . GLU F 6 112 ? 34.302 13.326 -7.957 1.00 48.29 378 GLU G CA 1
ATOM 4717 C C . GLU F 6 112 ? 33.845 13.199 -6.484 1.00 48.97 378 GLU G C 1
ATOM 4718 O O . GLU F 6 112 ? 32.653 13.124 -6.194 1.00 49.28 378 GLU G O 1
ATOM 4724 N N . VAL F 6 113 ? 34.784 13.168 -5.549 1.00 49.19 379 VAL G N 1
ATOM 4725 C CA . VAL F 6 113 ? 34.410 13.076 -4.143 1.00 49.65 379 VAL G CA 1
ATOM 4726 C C . VAL F 6 113 ? 33.952 14.483 -3.716 1.00 48.59 379 VAL G C 1
ATOM 4727 O O . VAL F 6 113 ? 32.986 14.685 -2.995 1.00 48.30 379 VAL G O 1
ATOM 4731 N N . MET F 6 114 ? 34.665 15.470 -4.194 1.00 47.96 380 MET G N 1
ATOM 4732 C CA . MET F 6 114 ? 34.312 16.825 -3.900 1.00 47.93 380 MET G CA 1
ATOM 4733 C C . MET F 6 114 ? 32.848 17.037 -4.249 1.00 46.25 380 MET G C 1
ATOM 4734 O O . MET F 6 114 ? 32.239 18.013 -3.855 1.00 47.45 380 MET G O 1
ATOM 4739 N N . MET F 6 115 ? 32.298 16.107 -5.008 1.00 44.60 381 MET G N 1
ATOM 4740 C CA . MET F 6 115 ? 30.914 16.157 -5.471 1.00 44.22 381 MET G CA 1
ATOM 4741 C C . MET F 6 115 ? 29.970 15.586 -4.390 1.00 44.80 381 MET G C 1
ATOM 4742 O O . MET F 6 115 ? 28.868 16.098 -4.131 1.00 40.81 381 MET G O 1
ATOM 4747 N N . LEU F 6 116 ? 30.440 14.509 -3.762 1.00 46.17 382 LEU G N 1
ATOM 4748 C CA . LEU F 6 116 ? 29.724 13.848 -2.694 1.00 45.87 382 LEU G CA 1
ATOM 4749 C C . LEU F 6 116 ? 29.681 14.861 -1.579 1.00 48.99 382 LEU G C 1
ATOM 4750 O O . LEU F 6 116 ? 28.655 15.041 -0.926 1.00 51.30 382 LEU G O 1
ATOM 4755 N N . ARG F 6 117 ? 30.791 15.565 -1.382 1.00 50.86 383 ARG G N 1
ATOM 4756 C CA . ARG F 6 117 ? 30.841 16.565 -0.326 1.00 54.35 383 ARG G CA 1
ATOM 4757 C C . ARG F 6 117 ? 30.033 17.841 -0.595 1.00 55.39 383 ARG G C 1
ATOM 4758 O O . ARG F 6 117 ? 29.660 18.540 0.333 1.00 57.38 383 ARG G O 1
ATOM 4766 N N . VAL F 6 118 ? 29.752 18.190 -1.831 1.00 55.00 384 VAL G N 1
ATOM 4767 C CA . VAL F 6 118 ? 28.924 19.374 -1.953 1.00 55.50 384 VAL G CA 1
ATOM 4768 C C . VAL F 6 118 ? 27.465 18.924 -1.678 1.00 55.64 384 VAL G C 1
ATOM 4769 O O . VAL F 6 118 ? 26.626 19.719 -1.248 1.00 56.17 384 VAL G O 1
ATOM 4773 N N . ALA F 6 119 ? 27.165 17.650 -1.907 1.00 54.96 385 ALA G N 1
ATOM 4774 C CA . ALA F 6 119 ? 25.812 17.153 -1.662 1.00 55.77 385 ALA G CA 1
ATOM 4775 C C . ALA F 6 119 ? 25.494 17.236 -0.175 1.00 56.09 385 ALA G C 1
ATOM 4776 O O . ALA F 6 119 ? 24.409 17.666 0.225 1.00 55.90 385 ALA G O 1
ATOM 4778 N N . ARG F 6 120 ? 26.443 16.820 0.650 1.00 55.26 386 ARG G N 1
ATOM 4779 C CA . ARG F 6 120 ? 26.223 16.860 2.072 1.00 55.12 386 ARG G CA 1
ATOM 4780 C C . ARG F 6 120 ? 25.971 18.247 2.665 1.00 55.31 386 ARG G C 1
ATOM 4781 O O . ARG F 6 120 ? 25.353 18.349 3.711 1.00 56.46 386 ARG G O 1
ATOM 4789 N N . ARG F 6 121 ? 26.440 19.315 2.018 1.00 54.81 387 ARG G N 1
ATOM 4790 C CA . ARG F 6 121 ? 26.208 20.657 2.546 1.00 53.99 387 ARG G CA 1
ATOM 4791 C C . ARG F 6 121 ? 25.127 21.397 1.733 1.00 52.48 387 ARG G C 1
ATOM 4792 O O . ARG F 6 121 ? 25.068 22.641 1.724 1.00 53.39 387 ARG G O 1
ATOM 4800 N N . TYR F 6 122 ? 24.283 20.649 1.034 1.00 48.59 388 TYR G N 1
ATOM 4801 C CA . TYR F 6 122 ? 23.217 21.277 0.266 1.00 47.55 388 TYR G CA 1
ATOM 4802 C C . TYR F 6 122 ? 21.994 21.432 1.175 1.00 48.48 388 TYR G C 1
ATOM 4803 O O . TYR F 6 122 ? 21.728 20.571 2.014 1.00 45.84 388 TYR G O 1
ATOM 4812 N N . ASP F 6 123 ? 21.270 22.540 0.999 1.00 50.49 389 ASP G N 1
ATOM 4813 C CA . ASP F 6 123 ? 20.082 22.885 1.785 1.00 52.35 389 ASP G CA 1
ATOM 4814 C C . ASP F 6 123 ? 18.898 23.017 0.861 1.00 53.64 389 ASP G C 1
ATOM 4815 O O . ASP F 6 123 ? 18.816 23.994 0.104 1.00 54.98 389 ASP G O 1
ATOM 4820 N N . ALA F 6 124 ? 17.980 22.055 0.922 1.00 53.50 390 ALA G N 1
ATOM 4821 C CA . ALA F 6 124 ? 16.801 22.069 0.046 1.00 52.33 390 ALA G CA 1
ATOM 4822 C C . ALA F 6 124 ? 15.912 23.296 0.226 1.00 51.49 390 ALA G C 1
ATOM 4823 O O . ALA F 6 124 ? 15.372 23.835 -0.732 1.00 48.92 390 ALA G O 1
ATOM 4825 N N . ALA F 6 125 ? 15.752 23.727 1.469 1.00 51.47 391 ALA G N 1
ATOM 4826 C CA . ALA F 6 125 ? 14.932 24.881 1.754 1.00 51.76 391 ALA G CA 1
ATOM 4827 C C . ALA F 6 125 ? 15.340 26.081 0.902 1.00 52.08 391 ALA G C 1
ATOM 4828 O O . ALA F 6 125 ? 14.478 26.799 0.410 1.00 53.53 391 ALA G O 1
ATOM 4830 N N . THR F 6 126 ? 16.637 26.314 0.716 1.00 52.68 392 THR G N 1
ATOM 4831 C CA . THR F 6 126 ? 17.076 27.468 -0.087 1.00 53.28 392 THR G CA 1
ATOM 4832 C C . THR F 6 126 ? 17.691 27.142 -1.438 1.00 54.20 392 THR G C 1
ATOM 4833 O O . THR F 6 126 ? 18.059 28.041 -2.186 1.00 54.86 392 THR G O 1
ATOM 4837 N N . ASP F 6 127 ? 17.810 25.858 -1.748 1.00 55.06 393 ASP G N 1
ATOM 4838 C CA . ASP F 6 127 ? 18.384 25.438 -3.017 1.00 55.24 393 ASP G CA 1
ATOM 4839 C C . ASP F 6 127 ? 19.797 26.002 -3.219 1.00 53.75 393 ASP G C 1
ATOM 4840 O O . ASP F 6 127 ? 20.203 26.301 -4.330 1.00 53.62 393 ASP G O 1
ATOM 4845 N N . SER F 6 128 ? 20.546 26.111 -2.137 1.00 52.59 394 SER G N 1
ATOM 4846 C CA . SER F 6 128 ? 21.877 26.655 -2.192 1.00 53.22 394 SER G CA 1
ATOM 4847 C C . SER F 6 128 ? 22.877 25.713 -1.562 1.00 54.33 394 SER G C 1
ATOM 4848 O O . SER F 6 128 ? 22.487 24.691 -0.996 1.00 55.51 394 SER G O 1
ATOM 4851 N N . VAL F 6 129 ? 24.168 26.034 -1.669 1.00 54.17 395 VAL G N 1
ATOM 4852 C CA . VAL F 6 129 ? 25.199 25.200 -1.051 1.00 53.42 395 VAL G CA 1
ATOM 4853 C C . VAL F 6 129 ? 25.788 25.995 0.091 1.00 54.62 395 VAL G C 1
ATOM 4854 O O . VAL F 6 129 ? 26.000 27.201 -0.049 1.00 53.94 395 VAL G O 1
ATOM 4858 N N . LEU F 6 130 ? 26.056 25.330 1.208 1.00 55.26 396 LEU G N 1
ATOM 4859 C CA . LEU F 6 130 ? 26.617 26.014 2.357 1.00 57.31 396 LEU G CA 1
ATOM 4860 C C . LEU F 6 130 ? 28.102 25.789 2.563 1.00 58.61 396 LEU G C 1
ATOM 4861 O O . LEU F 6 130 ? 28.530 24.686 2.910 1.00 58.28 396 LEU G O 1
ATOM 4866 N N . PHE F 6 131 ? 28.886 26.842 2.374 1.00 60.65 397 PHE G N 1
ATOM 4867 C CA . PHE F 6 131 ? 30.333 26.751 2.552 1.00 64.00 397 PHE G CA 1
ATOM 4868 C C . PHE F 6 131 ? 30.700 26.605 4.022 1.00 64.95 397 PHE G C 1
ATOM 4869 O O . PHE F 6 131 ? 29.939 26.996 4.885 1.00 65.38 397 PHE G O 1
ATOM 4877 N N . ALA F 6 132 ? 31.885 26.057 4.275 1.00 67.10 398 ALA G N 1
ATOM 4878 C CA . ALA F 6 132 ? 32.401 25.795 5.614 1.00 68.48 398 ALA G CA 1
ATOM 4879 C C . ALA F 6 132 ? 32.388 26.977 6.568 1.00 69.16 398 ALA G C 1
ATOM 4880 O O . ALA F 6 132 ? 32.590 26.814 7.766 1.00 69.10 398 ALA G O 1
ATOM 4882 N N . ASN F 6 133 ? 32.162 28.169 6.040 1.00 71.02 399 ASN G N 1
ATOM 4883 C CA . ASN F 6 133 ? 32.104 29.367 6.866 1.00 73.15 399 ASN G CA 1
ATOM 4884 C C . ASN F 6 133 ? 30.635 29.697 7.125 1.00 74.96 399 ASN G C 1
ATOM 4885 O O . ASN F 6 133 ? 30.297 30.829 7.464 1.00 76.58 399 ASN G O 1
ATOM 4890 N N . ASN F 6 134 ? 29.763 28.707 6.947 1.00 75.33 400 ASN G N 1
ATOM 4891 C CA . ASN F 6 134 ? 28.337 28.878 7.146 1.00 75.59 400 ASN G CA 1
ATOM 4892 C C . ASN F 6 134 ? 27.655 29.852 6.209 1.00 75.99 400 ASN G C 1
ATOM 4893 O O . ASN F 6 134 ? 26.592 30.358 6.531 1.00 76.75 400 ASN G O 1
ATOM 4898 N N . GLN F 6 135 ? 28.245 30.127 5.057 1.00 76.55 401 GLN G N 1
ATOM 4899 C CA . GLN F 6 135 ? 27.602 31.037 4.116 1.00 78.34 401 GLN G CA 1
ATOM 4900 C C . GLN F 6 135 ? 26.883 30.231 3.026 1.00 76.69 401 GLN G C 1
ATOM 4901 O O . GLN F 6 135 ? 27.391 29.208 2.559 1.00 75.08 401 GLN G O 1
ATOM 4907 N N . ALA F 6 136 ? 25.699 30.693 2.632 1.00 75.16 402 ALA G N 1
ATOM 4908 C CA . ALA F 6 136 ? 24.930 30.003 1.606 1.00 74.17 402 ALA G CA 1
ATOM 4909 C C . ALA F 6 136 ? 25.174 30.608 0.237 1.00 73.88 402 ALA G C 1
ATOM 4910 O O . ALA F 6 136 ? 24.970 31.798 0.023 1.00 74.00 402 ALA G O 1
ATOM 4912 N N . TYR F 6 137 ? 25.617 29.771 -0.691 1.00 73.57 403 TYR G N 1
ATOM 4913 C CA . TYR F 6 137 ? 25.895 30.205 -2.048 1.00 72.68 403 TYR G CA 1
ATOM 4914 C C . TYR F 6 137 ? 24.804 29.725 -2.989 1.00 71.82 403 TYR G C 1
ATOM 4915 O O . TYR F 6 137 ? 24.571 28.523 -3.143 1.00 70.25 403 TYR G O 1
ATOM 4924 N N . THR F 6 138 ? 24.137 30.686 -3.612 1.00 71.88 404 THR G N 1
ATOM 4925 C CA . THR F 6 138 ? 23.046 30.420 -4.536 1.00 72.66 404 THR G CA 1
ATOM 4926 C C . THR F 6 138 ? 23.461 30.284 -5.992 1.00 73.59 404 THR G C 1
ATOM 4927 O O . THR F 6 138 ? 24.590 30.594 -6.367 1.00 73.23 404 THR G O 1
ATOM 4931 N N . ARG F 6 139 ? 22.540 29.821 -6.822 1.00 74.90 405 ARG G N 1
ATOM 4932 C CA . ARG F 6 139 ? 22.835 29.675 -8.237 1.00 75.91 405 ARG G CA 1
ATOM 4933 C C . ARG F 6 139 ? 23.265 31.050 -8.757 1.00 75.61 405 ARG G C 1
ATOM 4934 O O . ARG F 6 139 ? 24.008 31.147 -9.725 1.00 76.56 405 ARG G O 1
ATOM 4942 N N . ASP F 6 140 ? 22.823 32.113 -8.088 1.00 75.14 406 ASP G N 1
ATOM 4943 C CA . ASP F 6 140 ? 23.180 33.468 -8.494 1.00 74.57 406 ASP G CA 1
ATOM 4944 C C . ASP F 6 140 ? 24.611 33.860 -8.133 1.00 73.14 406 ASP G C 1
ATOM 4945 O O . ASP F 6 140 ? 25.232 34.655 -8.839 1.00 72.51 406 ASP G O 1
ATOM 4950 N N . ASN F 6 141 ? 25.126 33.318 -7.030 1.00 71.04 407 ASN G N 1
ATOM 4951 C CA . ASN F 6 141 ? 26.497 33.597 -6.616 1.00 68.13 407 ASN G CA 1
ATOM 4952 C C . ASN F 6 141 ? 27.442 32.941 -7.597 1.00 67.41 407 ASN G C 1
ATOM 4953 O O . ASN F 6 141 ? 28.406 33.546 -8.043 1.00 68.41 407 ASN G O 1
ATOM 4958 N N . TYR F 6 142 ? 27.162 31.687 -7.926 1.00 67.21 408 TYR G N 1
ATOM 4959 C CA . TYR F 6 142 ? 27.996 30.969 -8.861 1.00 67.39 408 TYR G CA 1
ATOM 4960 C C . TYR F 6 142 ? 27.946 31.679 -10.206 1.00 69.71 408 TYR G C 1
ATOM 4961 O O . TYR F 6 142 ? 28.879 31.570 -11.006 1.00 70.11 408 TYR G O 1
ATOM 4970 N N . ARG F 6 143 ? 26.860 32.396 -10.482 1.00 72.08 409 ARG G N 1
ATOM 4971 C CA . ARG F 6 143 ? 26.817 33.143 -11.733 1.00 74.28 409 ARG G CA 1
ATOM 4972 C C . ARG F 6 143 ? 27.975 34.123 -11.581 1.00 74.22 409 ARG G C 1
ATOM 4973 O O . ARG F 6 143 ? 29.077 33.890 -12.079 1.00 73.73 409 ARG G O 1
ATOM 4981 N N . LYS F 6 144 ? 27.716 35.201 -10.848 1.00 73.69 410 LYS G N 1
ATOM 4982 C CA . LYS F 6 144 ? 28.709 36.232 -10.607 1.00 73.42 410 LYS G CA 1
ATOM 4983 C C . LYS F 6 144 ? 30.158 35.752 -10.705 1.00 72.00 410 LYS G C 1
ATOM 4984 O O . LYS F 6 144 ? 30.947 36.324 -11.459 1.00 72.91 410 LYS G O 1
ATOM 4990 N N . ALA F 6 145 ? 30.524 34.708 -9.972 1.00 69.41 411 ALA G N 1
ATOM 4991 C CA . ALA F 6 145 ? 31.919 34.250 -10.013 1.00 67.25 411 ALA G CA 1
ATOM 4992 C C . ALA F 6 145 ? 32.319 33.603 -11.328 1.00 64.49 411 ALA G C 1
ATOM 4993 O O . ALA F 6 145 ? 33.436 33.128 -11.470 1.00 61.58 411 ALA G O 1
ATOM 4995 N N . GLY F 6 146 ? 31.396 33.595 -12.282 1.00 63.45 412 GLY G N 1
ATOM 4996 C CA . GLY F 6 146 ? 31.663 33.016 -13.587 1.00 62.59 412 GLY G CA 1
ATOM 4997 C C . GLY F 6 146 ? 31.625 31.501 -13.640 1.00 61.58 412 GLY G C 1
ATOM 4998 O O . GLY F 6 146 ? 32.110 30.908 -14.603 1.00 60.64 412 GLY G O 1
ATOM 4999 N N . MET F 6 147 ? 31.066 30.894 -12.594 1.00 61.32 413 MET G N 1
ATOM 5000 C CA . MET F 6 147 ? 30.929 29.444 -12.477 1.00 60.34 413 MET G CA 1
ATOM 5001 C C . MET F 6 147 ? 29.490 29.092 -12.895 1.00 59.53 413 MET G C 1
ATOM 5002 O O . MET F 6 147 ? 29.017 27.987 -12.661 1.00 59.60 413 MET G O 1
ATOM 5007 N N . ALA F 6 148 ? 28.804 30.052 -13.508 1.00 57.83 414 ALA G N 1
ATOM 5008 C CA . ALA F 6 148 ? 27.423 29.879 -13.950 1.00 55.73 414 ALA G CA 1
ATOM 5009 C C . ALA F 6 148 ? 27.171 28.615 -14.762 1.00 55.14 414 ALA G C 1
ATOM 5010 O O . ALA F 6 148 ? 26.017 28.170 -14.882 1.00 56.26 414 ALA G O 1
ATOM 5012 N N . TYR F 6 149 ? 28.241 28.033 -15.307 1.00 52.68 415 TYR G N 1
ATOM 5013 C CA . TYR F 6 149 ? 28.159 26.813 -16.134 1.00 49.46 415 TYR G CA 1
ATOM 5014 C C . TYR F 6 149 ? 27.995 25.508 -15.318 1.00 49.92 415 TYR G C 1
ATOM 5015 O O . TYR F 6 149 ? 27.216 24.612 -15.657 1.00 50.45 415 TYR G O 1
ATOM 5024 N N . VAL F 6 150 ? 28.737 25.427 -14.231 1.00 49.02 416 VAL G N 1
ATOM 5025 C CA . VAL F 6 150 ? 28.758 24.278 -13.370 1.00 47.04 416 VAL G CA 1
ATOM 5026 C C . VAL F 6 150 ? 27.579 24.124 -12.385 1.00 49.69 416 VAL G C 1
ATOM 5027 O O . VAL F 6 150 ? 27.242 22.981 -11.952 1.00 47.96 416 VAL G O 1
ATOM 5031 N N . ILE F 6 151 ? 26.914 25.243 -12.079 1.00 49.21 417 ILE G N 1
ATOM 5032 C CA . ILE F 6 151 ? 25.868 25.205 -11.075 1.00 51.42 417 ILE G CA 1
ATOM 5033 C C . ILE F 6 151 ? 24.513 24.547 -11.309 1.00 54.38 417 ILE G C 1
ATOM 5034 O O . ILE F 6 151 ? 24.058 23.813 -10.430 1.00 55.67 417 ILE G O 1
ATOM 5039 N N . GLU F 6 152 ? 23.858 24.768 -12.447 1.00 57.69 418 GLU G N 1
ATOM 5040 C CA . GLU F 6 152 ? 22.539 24.142 -12.648 1.00 60.83 418 GLU G CA 1
ATOM 5041 C C . GLU F 6 152 ? 22.529 22.623 -12.530 1.00 60.42 418 GLU G C 1
ATOM 5042 O O . GLU F 6 152 ? 21.553 22.044 -12.043 1.00 61.25 418 GLU G O 1
ATOM 5048 N N . ASP F 6 153 ? 23.619 21.990 -12.961 1.00 59.47 419 ASP G N 1
ATOM 5049 C CA . ASP F 6 153 ? 23.765 20.532 -12.918 1.00 56.84 419 ASP G CA 1
ATOM 5050 C C . ASP F 6 153 ? 24.216 20.068 -11.533 1.00 54.18 419 ASP G C 1
ATOM 5051 O O . ASP F 6 153 ? 23.791 19.028 -11.053 1.00 53.22 419 ASP G O 1
ATOM 5056 N N . LEU F 6 154 ? 25.086 20.848 -10.901 1.00 53.31 420 LEU G N 1
ATOM 5057 C CA . LEU F 6 154 ? 25.623 20.503 -9.583 1.00 51.47 420 LEU G CA 1
ATOM 5058 C C . LEU F 6 154 ? 24.522 20.502 -8.528 1.00 50.77 420 LEU G C 1
ATOM 5059 O O . LEU F 6 154 ? 24.498 19.664 -7.608 1.00 48.87 420 LEU G O 1
ATOM 5064 N N . LEU F 6 155 ? 23.618 21.460 -8.685 1.00 49.67 421 LEU G N 1
ATOM 5065 C CA . LEU F 6 155 ? 22.487 21.624 -7.795 1.00 49.34 421 LEU G CA 1
ATOM 5066 C C . LEU F 6 155 ? 21.402 20.529 -8.059 1.00 49.81 421 LEU G C 1
ATOM 5067 O O . LEU F 6 155 ? 20.694 20.131 -7.150 1.00 50.47 421 LEU G O 1
ATOM 5072 N N . HIS F 6 156 ? 21.274 20.050 -9.297 1.00 49.85 422 HIS G N 1
ATOM 5073 C CA . HIS F 6 156 ? 20.306 18.996 -9.639 1.00 48.89 422 HIS G CA 1
ATOM 5074 C C . HIS F 6 156 ? 20.777 17.693 -8.969 1.00 47.36 422 HIS G C 1
ATOM 5075 O O . HIS F 6 156 ? 19.999 16.900 -8.445 1.00 44.88 422 HIS G O 1
ATOM 5082 N N . PHE F 6 157 ? 22.078 17.476 -9.007 1.00 46.18 423 PHE G N 1
ATOM 5083 C CA . PHE F 6 157 ? 22.647 16.299 -8.409 1.00 44.32 423 PHE G CA 1
ATOM 5084 C C . PHE F 6 157 ? 22.375 16.314 -6.920 1.00 44.05 423 PHE G C 1
ATOM 5085 O O . PHE F 6 157 ? 22.194 15.264 -6.333 1.00 42.23 423 PHE G O 1
ATOM 5093 N N . CYS F 6 158 ? 22.382 17.506 -6.317 1.00 45.59 424 CYS G N 1
ATOM 5094 C CA . CYS F 6 158 ? 22.132 17.681 -4.883 1.00 48.08 424 CYS G CA 1
ATOM 5095 C C . CYS F 6 158 ? 20.685 17.354 -4.543 1.00 50.74 424 CYS G C 1
ATOM 5096 O O . CYS F 6 158 ? 20.404 16.645 -3.587 1.00 53.10 424 CYS G O 1
ATOM 5099 N N . ARG F 6 159 ? 19.755 17.870 -5.324 1.00 52.68 425 ARG G N 1
ATOM 5100 C CA . ARG F 6 159 ? 18.374 17.544 -5.099 1.00 53.21 425 ARG G CA 1
ATOM 5101 C C . ARG F 6 159 ? 18.228 16.016 -5.190 1.00 54.76 425 ARG G C 1
ATOM 5102 O O . ARG F 6 159 ? 17.551 15.416 -4.367 1.00 56.81 425 ARG G O 1
ATOM 5110 N N . CYS F 6 160 ? 18.882 15.368 -6.144 1.00 56.95 426 CYS G N 1
ATOM 5111 C CA . CYS F 6 160 ? 18.789 13.909 -6.251 1.00 60.58 426 CYS G CA 1
ATOM 5112 C C . CYS F 6 160 ? 19.468 13.130 -5.120 1.00 62.83 426 CYS G C 1
ATOM 5113 O O . CYS F 6 160 ? 19.128 11.977 -4.865 1.00 65.38 426 CYS G O 1
ATOM 5116 N N . MET F 6 161 ? 20.457 13.731 -4.473 1.00 63.99 427 MET G N 1
ATOM 5117 C CA . MET F 6 161 ? 21.172 13.070 -3.390 1.00 64.34 427 MET G CA 1
ATOM 5118 C C . MET F 6 161 ? 20.409 13.291 -2.100 1.00 66.19 427 MET G C 1
ATOM 5119 O O . MET F 6 161 ? 20.530 12.542 -1.130 1.00 67.08 427 MET G O 1
ATOM 5124 N N . TYR F 6 162 ? 19.627 14.352 -2.108 1.00 68.36 428 TYR G N 1
ATOM 5125 C CA . TYR F 6 162 ? 18.806 14.736 -0.981 1.00 70.43 428 TYR G CA 1
ATOM 5126 C C . TYR F 6 162 ? 17.729 13.665 -0.760 1.00 72.89 428 TYR G C 1
ATOM 5127 O O . TYR F 6 162 ? 17.735 12.959 0.247 1.00 72.46 428 TYR G O 1
ATOM 5136 N N . SER F 6 163 ? 16.809 13.546 -1.719 1.00 75.37 429 SER G N 1
ATOM 5137 C CA . SER F 6 163 ? 15.723 12.575 -1.625 1.00 76.91 429 SER G CA 1
ATOM 5138 C C . SER F 6 163 ? 16.301 11.187 -1.466 1.00 76.88 429 SER G C 1
ATOM 5139 O O . SER F 6 163 ? 15.612 10.268 -1.072 1.00 78.34 429 SER G O 1
ATOM 5142 N N . MET F 6 164 ? 17.569 11.032 -1.793 1.00 77.38 430 MET G N 1
ATOM 5143 C CA . MET F 6 164 ? 18.207 9.743 -1.653 1.00 78.54 430 MET G CA 1
ATOM 5144 C C . MET F 6 164 ? 18.191 9.404 -0.170 1.00 80.54 430 MET G C 1
ATOM 5145 O O . MET F 6 164 ? 17.967 8.264 0.211 1.00 82.17 430 MET G O 1
ATOM 5150 N N . MET F 6 165 ? 18.418 10.412 0.663 1.00 82.56 431 MET G N 1
ATOM 5151 C CA . MET F 6 165 ? 18.448 10.244 2.116 1.00 84.08 431 MET G CA 1
ATOM 5152 C C . MET F 6 165 ? 19.456 9.176 2.532 1.00 82.66 431 MET G C 1
ATOM 5153 O O . MET F 6 165 ? 19.066 8.081 2.911 1.00 83.52 431 MET G O 1
ATOM 5158 N N . MET F 6 166 ? 20.748 9.480 2.480 1.00 80.67 432 MET G N 1
ATOM 5159 C CA . MET F 6 166 ? 21.734 8.469 2.859 1.00 79.33 432 MET G CA 1
ATOM 5160 C C . MET F 6 166 ? 22.349 8.723 4.222 1.00 77.84 432 MET G C 1
ATOM 5161 O O . MET F 6 166 ? 22.398 9.855 4.689 1.00 76.84 432 MET G O 1
ATOM 5166 N N . ASP F 6 167 ? 22.824 7.662 4.863 1.00 76.84 433 ASP G N 1
ATOM 5167 C CA . ASP F 6 167 ? 23.444 7.834 6.161 1.00 75.31 433 ASP G CA 1
ATOM 5168 C C . ASP F 6 167 ? 24.950 7.918 6.003 1.00 75.17 433 ASP G C 1
ATOM 5169 O O . ASP F 6 167 ? 25.524 7.466 5.015 1.00 75.49 433 ASP G O 1
ATOM 5174 N N . ASN F 6 168 ? 25.586 8.506 7.000 1.00 74.09 434 ASN G N 1
ATOM 5175 C CA . ASN F 6 168 ? 27.005 8.710 6.994 1.00 73.16 434 ASN G CA 1
ATOM 5176 C C . ASN F 6 168 ? 27.853 7.474 6.738 1.00 72.95 434 ASN G C 1
ATOM 5177 O O . ASN F 6 168 ? 29.033 7.587 6.402 1.00 73.38 434 ASN G O 1
ATOM 5182 N N . VAL F 6 169 ? 27.273 6.290 6.876 1.00 72.33 435 VAL G N 1
ATOM 5183 C CA . VAL F 6 169 ? 28.039 5.077 6.594 1.00 72.35 435 VAL G CA 1
ATOM 5184 C C . VAL F 6 169 ? 28.147 4.974 5.079 1.00 71.90 435 VAL G C 1
ATOM 5185 O O . VAL F 6 169 ? 29.244 4.829 4.504 1.00 71.16 435 VAL G O 1
ATOM 5189 N N . HIS F 6 170 ? 26.984 5.036 4.444 1.00 70.90 436 HIS G N 1
ATOM 5190 C CA . HIS F 6 170 ? 26.900 4.991 3.002 1.00 70.25 436 HIS G CA 1
ATOM 5191 C C . HIS F 6 170 ? 27.952 5.958 2.507 1.00 71.59 436 HIS G C 1
ATOM 5192 O O . HIS F 6 170 ? 29.006 5.538 2.019 1.00 73.26 436 HIS G O 1
ATOM 5199 N N . TYR F 6 171 ? 27.674 7.251 2.667 1.00 70.23 437 TYR G N 1
ATOM 5200 C CA . TYR F 6 171 ? 28.599 8.283 2.238 1.00 69.18 437 TYR G CA 1
ATOM 5201 C C . TYR F 6 171 ? 30.069 7.949 2.458 1.00 67.81 437 TYR G C 1
ATOM 5202 O O . TYR F 6 171 ? 30.870 8.124 1.549 1.00 69.28 437 TYR G O 1
ATOM 5211 N N . ALA F 6 172 ? 30.444 7.476 3.638 1.00 65.54 438 ALA G N 1
ATOM 5212 C CA . ALA F 6 172 ? 31.865 7.161 3.869 1.00 63.86 438 ALA G CA 1
ATOM 5213 C C . ALA F 6 172 ? 32.305 5.977 2.990 1.00 61.35 438 ALA G C 1
ATOM 5214 O O . ALA F 6 172 ? 33.339 6.019 2.302 1.00 58.86 438 ALA G O 1
ATOM 5216 N N . LEU F 6 173 ? 31.510 4.916 3.021 1.00 59.39 439 LEU G N 1
ATOM 5217 C CA . LEU F 6 173 ? 31.816 3.762 2.224 1.00 59.59 439 LEU G CA 1
ATOM 5218 C C . LEU F 6 173 ? 31.902 4.188 0.735 1.00 60.07 439 LEU G C 1
ATOM 5219 O O . LEU F 6 173 ? 32.940 3.980 0.069 1.00 60.30 439 LEU G O 1
ATOM 5224 N N . LEU F 6 174 ? 30.829 4.810 0.231 1.00 57.01 440 LEU G N 1
ATOM 5225 C CA . LEU F 6 174 ? 30.788 5.294 -1.149 1.00 52.67 440 LEU G CA 1
ATOM 5226 C C . LEU F 6 174 ? 32.077 6.023 -1.508 1.00 51.62 440 LEU G C 1
ATOM 5227 O O . LEU F 6 174 ? 32.731 5.699 -2.505 1.00 51.11 440 LEU G O 1
ATOM 5232 N N . THR F 6 175 ? 32.434 7.008 -0.692 1.00 49.63 441 THR G N 1
ATOM 5233 C CA . THR F 6 175 ? 33.639 7.772 -0.931 1.00 50.60 441 THR G CA 1
ATOM 5234 C C . THR F 6 175 ? 34.792 6.816 -1.195 1.00 52.48 441 THR G C 1
ATOM 5235 O O . THR F 6 175 ? 35.370 6.792 -2.290 1.00 50.69 441 THR G O 1
ATOM 5239 N N . ALA F 6 176 ? 35.105 6.010 -0.186 1.00 54.80 442 ALA G N 1
ATOM 5240 C CA . ALA F 6 176 ? 36.189 5.046 -0.282 1.00 56.24 442 ALA G CA 1
ATOM 5241 C C . ALA F 6 176 ? 36.178 4.371 -1.656 1.00 57.03 442 ALA G C 1
ATOM 5242 O O . ALA F 6 176 ? 37.179 4.389 -2.398 1.00 56.80 442 ALA G O 1
ATOM 5244 N N . ILE F 6 177 ? 35.029 3.783 -1.980 1.00 56.28 443 ILE G N 1
ATOM 5245 C CA . ILE F 6 177 ? 34.839 3.103 -3.246 1.00 56.10 443 ILE G CA 1
ATOM 5246 C C . ILE F 6 177 ? 35.339 3.954 -4.423 1.00 56.27 443 ILE G C 1
ATOM 5247 O O . ILE F 6 177 ? 36.242 3.535 -5.155 1.00 55.71 443 ILE G O 1
ATOM 5252 N N . VAL F 6 178 ? 34.748 5.139 -4.595 1.00 56.52 444 VAL G N 1
ATOM 5253 C CA . VAL F 6 178 ? 35.136 6.089 -5.655 1.00 54.59 444 VAL G CA 1
ATOM 5254 C C . VAL F 6 178 ? 36.674 6.161 -5.795 1.00 56.08 444 VAL G C 1
ATOM 5255 O O . VAL F 6 178 ? 37.218 6.095 -6.902 1.00 55.72 444 VAL G O 1
ATOM 5259 N N . ILE F 6 179 ? 37.371 6.266 -4.670 1.00 57.60 445 ILE G N 1
ATOM 5260 C CA . ILE F 6 179 ? 38.821 6.349 -4.687 1.00 59.59 445 ILE G CA 1
ATOM 5261 C C . ILE F 6 179 ? 39.540 5.147 -5.287 1.00 60.23 445 ILE G C 1
ATOM 5262 O O . ILE F 6 179 ? 40.530 5.314 -5.977 1.00 59.86 445 ILE G O 1
ATOM 5267 N N . PHE F 6 180 ? 39.074 3.936 -5.021 1.00 62.93 446 PHE G N 1
ATOM 5268 C CA . PHE F 6 180 ? 39.731 2.765 -5.612 1.00 65.53 446 PHE G CA 1
ATOM 5269 C C . PHE F 6 180 ? 38.990 2.319 -6.877 1.00 66.35 446 PHE G C 1
ATOM 5270 O O . PHE F 6 180 ? 39.078 1.162 -7.299 1.00 65.61 446 PHE G O 1
ATOM 5278 N N . SER F 6 181 ? 38.246 3.262 -7.458 1.00 65.99 447 SER G N 1
ATOM 5279 C CA . SER F 6 181 ? 37.511 3.049 -8.685 1.00 64.83 447 SER G CA 1
ATOM 5280 C C . SER F 6 181 ? 38.572 2.930 -9.761 1.00 64.68 447 SER G C 1
ATOM 5281 O O . SER F 6 181 ? 39.529 3.695 -9.772 1.00 63.92 447 SER G O 1
ATOM 5284 N N . ASP F 6 182 ? 38.393 1.967 -10.663 1.00 64.40 448 ASP G N 1
ATOM 5285 C CA . ASP F 6 182 ? 39.344 1.723 -11.738 1.00 63.05 448 ASP G CA 1
ATOM 5286 C C . ASP F 6 182 ? 39.571 2.996 -12.512 1.00 62.33 448 ASP G C 1
ATOM 5287 O O . ASP F 6 182 ? 38.617 3.625 -12.938 1.00 62.38 448 ASP G O 1
ATOM 5292 N N . ARG F 6 183 ? 40.837 3.391 -12.657 1.00 62.63 449 ARG G N 1
ATOM 5293 C CA . ARG F 6 183 ? 41.197 4.592 -13.422 1.00 61.74 449 ARG G CA 1
ATOM 5294 C C . ARG F 6 183 ? 42.256 4.246 -14.481 1.00 60.99 449 ARG G C 1
ATOM 5295 O O . ARG F 6 183 ? 43.066 3.326 -14.327 1.00 59.40 449 ARG G O 1
ATOM 5303 N N . PRO F 6 184 ? 42.236 4.970 -15.589 1.00 60.90 450 PRO G N 1
ATOM 5304 C CA . PRO F 6 184 ? 43.177 4.776 -16.687 1.00 63.09 450 PRO G CA 1
ATOM 5305 C C . PRO F 6 184 ? 44.531 5.338 -16.289 1.00 65.98 450 PRO G C 1
ATOM 5306 O O . PRO F 6 184 ? 44.622 6.492 -15.855 1.00 65.85 450 PRO G O 1
ATOM 5310 N N . GLY F 6 185 ? 45.578 4.529 -16.439 1.00 68.63 451 GLY G N 1
ATOM 5311 C CA . GLY F 6 185 ? 46.923 4.955 -16.083 1.00 70.31 451 GLY G CA 1
ATOM 5312 C C . GLY F 6 185 ? 47.420 4.109 -14.930 1.00 73.13 451 GLY G C 1
ATOM 5313 O O . GLY F 6 185 ? 48.561 4.252 -14.474 1.00 73.78 451 GLY G O 1
ATOM 5314 N N . LEU F 6 186 ? 46.548 3.209 -14.471 1.00 74.26 452 LEU G N 1
ATOM 5315 C CA . LEU F 6 186 ? 46.826 2.320 -13.347 1.00 75.06 452 LEU G CA 1
ATOM 5316 C C . LEU F 6 186 ? 47.836 1.215 -13.644 1.00 76.63 452 LEU G C 1
ATOM 5317 O O . LEU F 6 186 ? 47.709 0.523 -14.652 1.00 76.65 452 LEU G O 1
ATOM 5322 N N . GLU F 6 187 ? 48.819 1.058 -12.750 1.00 77.90 453 GLU G N 1
ATOM 5323 C CA . GLU F 6 187 ? 49.876 0.038 -12.852 1.00 78.92 453 GLU G CA 1
ATOM 5324 C C . GLU F 6 187 ? 49.430 -1.359 -12.374 1.00 79.36 453 GLU G C 1
ATOM 5325 O O . GLU F 6 187 ? 49.611 -2.352 -13.081 1.00 77.89 453 GLU G O 1
ATOM 5331 N N . GLN F 6 188 ? 48.876 -1.430 -11.164 1.00 80.90 454 GLN G N 1
ATOM 5332 C CA . GLN F 6 188 ? 48.386 -2.700 -10.604 1.00 82.76 454 GLN G CA 1
ATOM 5333 C C . GLN F 6 188 ? 46.871 -2.644 -10.583 1.00 82.79 454 GLN G C 1
ATOM 5334 O O . GLN F 6 188 ? 46.246 -2.849 -9.538 1.00 82.24 454 GLN G O 1
ATOM 5340 N N . PRO F 6 189 ? 46.254 -2.361 -11.746 1.00 82.46 455 PRO G N 1
ATOM 5341 C CA . PRO F 6 189 ? 44.800 -2.274 -11.849 1.00 81.07 455 PRO G CA 1
ATOM 5342 C C . PRO F 6 189 ? 44.060 -3.341 -11.056 1.00 79.37 455 PRO G C 1
ATOM 5343 O O . PRO F 6 189 ? 43.194 -3.022 -10.246 1.00 78.36 455 PRO G O 1
ATOM 5347 N N . LEU F 6 190 ? 44.414 -4.599 -11.287 1.00 78.34 456 LEU G N 1
ATOM 5348 C CA . LEU F 6 190 ? 43.768 -5.714 -10.597 1.00 77.97 456 LEU G CA 1
ATOM 5349 C C . LEU F 6 190 ? 43.815 -5.617 -9.066 1.00 76.77 456 LEU G C 1
ATOM 5350 O O . LEU F 6 190 ? 42.900 -6.069 -8.356 1.00 74.75 456 LEU G O 1
ATOM 5355 N N . LEU F 6 191 ? 44.882 -5.012 -8.567 1.00 75.73 457 LEU G N 1
ATOM 5356 C CA . LEU F 6 191 ? 45.050 -4.823 -7.142 1.00 75.13 457 LEU G CA 1
ATOM 5357 C C . LEU F 6 191 ? 43.895 -3.967 -6.635 1.00 75.13 457 LEU G C 1
ATOM 5358 O O . LEU F 6 191 ? 43.015 -4.455 -5.905 1.00 76.07 457 LEU G O 1
ATOM 5363 N N . VAL F 6 192 ? 43.904 -2.697 -7.046 1.00 73.31 458 VAL G N 1
ATOM 5364 C CA . VAL F 6 192 ? 42.882 -1.735 -6.661 1.00 70.61 458 VAL G CA 1
ATOM 5365 C C . VAL F 6 192 ? 41.480 -2.321 -6.722 1.00 70.08 458 VAL G C 1
ATOM 5366 O O . VAL F 6 192 ? 40.688 -2.142 -5.800 1.00 68.50 458 VAL G O 1
ATOM 5370 N N . GLU F 6 193 ? 41.178 -3.030 -7.808 1.00 70.29 459 GLU G N 1
ATOM 5371 C CA . GLU F 6 193 ? 39.854 -3.609 -7.978 1.00 70.95 459 GLU G CA 1
ATOM 5372 C C . GLU F 6 193 ? 39.364 -4.339 -6.756 1.00 71.17 459 GLU G C 1
ATOM 5373 O O . GLU F 6 193 ? 38.157 -4.329 -6.456 1.00 70.50 459 GLU G O 1
ATOM 5379 N N . GLU F 6 194 ? 40.302 -4.973 -6.050 1.00 72.02 460 GLU G N 1
ATOM 5380 C CA . GLU F 6 194 ? 39.971 -5.738 -4.852 1.00 72.30 460 GLU G CA 1
ATOM 5381 C C . GLU F 6 194 ? 40.020 -4.857 -3.633 1.00 71.03 460 GLU G C 1
ATOM 5382 O O . GLU F 6 194 ? 39.170 -4.971 -2.736 1.00 70.23 460 GLU G O 1
ATOM 5388 N N . ILE F 6 195 ? 41.023 -3.982 -3.587 1.00 68.68 461 ILE G N 1
ATOM 5389 C CA . ILE F 6 195 ? 41.110 -3.064 -2.475 1.00 67.79 461 ILE G CA 1
ATOM 5390 C C . ILE F 6 195 ? 39.721 -2.418 -2.418 1.00 69.28 461 ILE G C 1
ATOM 5391 O O . ILE F 6 195 ? 39.257 -2.011 -1.347 1.00 68.18 461 ILE G O 1
ATOM 5396 N N . GLN F 6 196 ? 39.071 -2.350 -3.591 1.00 70.95 462 GLN G N 1
ATOM 5397 C CA . GLN F 6 196 ? 37.738 -1.770 -3.752 1.00 72.78 462 GLN G CA 1
ATOM 5398 C C . GLN F 6 196 ? 36.645 -2.798 -3.459 1.00 75.14 462 GLN G C 1
ATOM 5399 O O . GLN F 6 196 ? 35.625 -2.479 -2.827 1.00 75.39 462 GLN G O 1
ATOM 5405 N N . ARG F 6 197 ? 36.856 -4.026 -3.933 1.00 77.04 463 ARG G N 1
ATOM 5406 C CA . ARG F 6 197 ? 35.896 -5.103 -3.718 1.00 78.53 463 ARG G CA 1
ATOM 5407 C C . ARG F 6 197 ? 35.542 -5.197 -2.241 1.00 78.00 463 ARG G C 1
ATOM 5408 O O . ARG F 6 197 ? 34.428 -5.595 -1.871 1.00 76.85 463 ARG G O 1
ATOM 5416 N N . TYR F 6 198 ? 36.499 -4.816 -1.400 1.00 77.38 464 TYR G N 1
ATOM 5417 C CA . TYR F 6 198 ? 36.280 -4.854 0.029 1.00 78.23 464 TYR G CA 1
ATOM 5418 C C . TYR F 6 198 ? 35.206 -3.834 0.403 1.00 78.48 464 TYR G C 1
ATOM 5419 O O . TYR F 6 198 ? 34.112 -4.201 0.870 1.00 79.32 464 TYR G O 1
ATOM 5428 N N . TYR F 6 199 ? 35.503 -2.555 0.184 1.00 76.10 465 TYR G N 1
ATOM 5429 C CA . TYR F 6 199 ? 34.541 -1.520 0.522 1.00 74.29 465 TYR G CA 1
ATOM 5430 C C . TYR F 6 199 ? 33.207 -1.779 -0.165 1.00 74.48 465 TYR G C 1
ATOM 5431 O O . TYR F 6 199 ? 32.135 -1.575 0.414 1.00 73.85 465 TYR G O 1
ATOM 5440 N N . LEU F 6 200 ? 33.271 -2.241 -1.409 1.00 74.21 466 LEU G N 1
ATOM 5441 C CA . LEU F 6 200 ? 32.054 -2.506 -2.141 1.00 74.27 466 LEU G CA 1
ATOM 5442 C C . LEU F 6 200 ? 31.263 -3.557 -1.383 1.00 75.25 466 LEU G C 1
ATOM 5443 O O . LEU F 6 200 ? 30.031 -3.476 -1.247 1.00 72.79 466 LEU G O 1
ATOM 5448 N N . ASN F 6 201 ? 32.010 -4.539 -0.877 1.00 77.31 467 ASN G N 1
ATOM 5449 C CA . ASN F 6 201 ? 31.431 -5.651 -0.138 1.00 78.59 467 ASN G CA 1
ATOM 5450 C C . ASN F 6 201 ? 30.861 -5.201 1.217 1.00 78.54 467 ASN G C 1
ATOM 5451 O O . ASN F 6 201 ? 29.701 -5.499 1.534 1.00 79.06 467 ASN G O 1
ATOM 5456 N N . THR F 6 202 ? 31.665 -4.493 2.006 1.00 76.87 468 THR G N 1
ATOM 5457 C CA . THR F 6 202 ? 31.198 -3.970 3.285 1.00 76.62 468 THR G CA 1
ATOM 5458 C C . THR F 6 202 ? 29.842 -3.253 3.103 1.00 77.04 468 THR G C 1
ATOM 5459 O O . THR F 6 202 ? 28.903 -3.493 3.856 1.00 77.55 468 THR G O 1
ATOM 5463 N N . LEU F 6 203 ? 29.747 -2.378 2.099 1.00 76.76 469 LEU G N 1
ATOM 5464 C CA . LEU F 6 203 ? 28.516 -1.638 1.842 1.00 75.12 469 LEU G CA 1
ATOM 5465 C C . LEU F 6 203 ? 27.361 -2.577 1.598 1.00 75.99 469 LEU G C 1
ATOM 5466 O O . LEU F 6 203 ? 26.254 -2.327 2.043 1.00 76.51 469 LEU G O 1
ATOM 5471 N N . ARG F 6 204 ? 27.620 -3.659 0.882 1.00 77.70 470 ARG G N 1
ATOM 5472 C CA . ARG F 6 204 ? 26.582 -4.636 0.595 1.00 78.46 470 ARG G CA 1
ATOM 5473 C C . ARG F 6 204 ? 26.018 -5.107 1.927 1.00 78.07 470 ARG G C 1
ATOM 5474 O O . ARG F 6 204 ? 24.825 -4.973 2.191 1.00 77.11 470 ARG G O 1
ATOM 5482 N N . VAL F 6 205 ? 26.897 -5.646 2.767 1.00 78.10 471 VAL G N 1
ATOM 5483 C CA . VAL F 6 205 ? 26.523 -6.148 4.090 1.00 78.40 471 VAL G CA 1
ATOM 5484 C C . VAL F 6 205 ? 25.726 -5.140 4.944 1.00 76.69 471 VAL G C 1
ATOM 5485 O O . VAL F 6 205 ? 24.601 -5.423 5.357 1.00 76.26 471 VAL G O 1
ATOM 5489 N N . TYR F 6 206 ? 26.321 -3.978 5.201 1.00 74.23 472 TYR G N 1
ATOM 5490 C CA . TYR F 6 206 ? 25.691 -2.935 6.003 1.00 73.13 472 TYR G CA 1
ATOM 5491 C C . TYR F 6 206 ? 24.281 -2.549 5.557 1.00 72.98 472 TYR G C 1
ATOM 5492 O O . TYR F 6 206 ? 23.467 -2.095 6.360 1.00 72.68 472 TYR G O 1
ATOM 5501 N N . ILE F 6 207 ? 24.003 -2.702 4.272 1.00 72.72 473 ILE G N 1
ATOM 5502 C CA . ILE F 6 207 ? 22.689 -2.375 3.739 1.00 73.16 473 ILE G CA 1
ATOM 5503 C C . ILE F 6 207 ? 21.798 -3.587 4.030 1.00 74.86 473 ILE G C 1
ATOM 5504 O O . ILE F 6 207 ? 20.594 -3.451 4.303 1.00 73.96 473 ILE G O 1
ATOM 5509 N N . LEU F 6 208 ? 22.421 -4.769 3.971 1.00 76.25 474 LEU G N 1
ATOM 5510 C CA . LEU F 6 208 ? 21.755 -6.050 4.210 1.00 77.52 474 LEU G CA 1
ATOM 5511 C C . LEU F 6 208 ? 21.300 -6.246 5.644 1.00 78.96 474 LEU G C 1
ATOM 5512 O O . LEU F 6 208 ? 20.466 -7.113 5.937 1.00 78.81 474 LEU G O 1
ATOM 5517 N N . ASN F 6 209 ? 21.856 -5.444 6.537 1.00 80.21 475 ASN G N 1
ATOM 5518 C CA . ASN F 6 209 ? 21.483 -5.530 7.927 1.00 81.41 475 ASN G CA 1
ATOM 5519 C C . ASN F 6 209 ? 20.516 -4.394 8.235 1.00 82.18 475 ASN G C 1
ATOM 5520 O O . ASN F 6 209 ? 19.455 -4.627 8.789 1.00 82.75 475 ASN G O 1
ATOM 5525 N N . GLN F 6 210 ? 20.853 -3.178 7.830 1.00 83.42 476 GLN G N 1
ATOM 5526 C CA . GLN F 6 210 ? 20.002 -2.031 8.113 1.00 85.52 476 GLN G CA 1
ATOM 5527 C C . GLN F 6 210 ? 18.540 -2.200 7.748 1.00 85.78 476 GLN G C 1
ATOM 5528 O O . GLN F 6 210 ? 17.688 -1.480 8.255 1.00 86.13 476 GLN G O 1
ATOM 5534 N N . ASN F 6 211 ? 18.237 -3.135 6.862 1.00 87.35 477 ASN G N 1
ATOM 5535 C CA . ASN F 6 211 ? 16.842 -3.377 6.485 1.00 88.97 477 ASN G CA 1
ATOM 5536 C C . ASN F 6 211 ? 16.695 -4.879 6.337 1.00 88.88 477 ASN G C 1
ATOM 5537 O O . ASN F 6 211 ? 17.694 -5.605 6.300 1.00 87.86 477 ASN G O 1
ATOM 5542 N N . SER F 6 212 ? 15.452 -5.347 6.257 1.00 88.94 478 SER G N 1
ATOM 5543 C CA . SER F 6 212 ? 15.216 -6.769 6.078 1.00 89.17 478 SER G CA 1
ATOM 5544 C 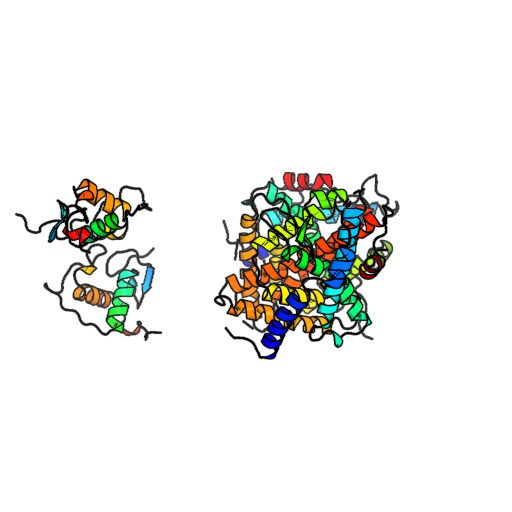C . SER F 6 212 ? 15.892 -7.154 4.762 1.00 89.35 478 SER G C 1
ATOM 5545 O O . SER F 6 212 ? 15.547 -6.601 3.710 1.00 89.47 478 SER G O 1
ATOM 5548 N N . ALA F 6 213 ? 16.862 -8.071 4.826 1.00 88.36 479 ALA G N 1
ATOM 5549 C CA . ALA F 6 213 ? 17.589 -8.533 3.644 1.00 86.67 479 ALA G CA 1
ATOM 5550 C C . ALA F 6 213 ? 16.566 -9.022 2.628 1.00 86.64 479 ALA G C 1
ATOM 5551 O O . ALA F 6 213 ? 16.603 -10.168 2.171 1.00 86.15 479 ALA G O 1
ATOM 5553 N N . SER F 6 214 ? 15.660 -8.114 2.286 1.00 87.07 480 SER G N 1
ATOM 5554 C CA . SER F 6 214 ? 14.558 -8.356 1.370 1.00 87.95 480 SER G CA 1
ATOM 5555 C C . SER F 6 214 ? 14.883 -7.870 -0.041 1.00 89.31 480 SER G C 1
ATOM 5556 O O . SER F 6 214 ? 16.038 -7.537 -0.347 1.00 88.40 480 SER G O 1
ATOM 5559 N N . PRO F 6 215 ? 13.868 -7.850 -0.927 1.00 90.47 481 PRO G N 1
ATOM 5560 C CA . PRO F 6 215 ? 14.091 -7.391 -2.299 1.00 90.79 481 PRO G CA 1
ATOM 5561 C C . PRO F 6 215 ? 14.774 -6.022 -2.342 1.00 89.93 481 PRO G C 1
ATOM 5562 O O . PRO F 6 215 ? 15.920 -5.902 -2.784 1.00 88.87 481 PRO G O 1
ATOM 5566 N N . ARG F 6 216 ? 14.061 -5.007 -1.861 1.00 89.33 482 ARG G N 1
ATOM 5567 C CA . ARG F 6 216 ? 14.558 -3.642 -1.835 1.00 89.82 482 ARG G CA 1
ATOM 5568 C C . ARG F 6 216 ? 16.020 -3.528 -1.444 1.00 88.60 482 ARG G C 1
ATOM 5569 O O . ARG F 6 216 ? 16.660 -2.522 -1.722 1.00 89.13 482 ARG G O 1
ATOM 5577 N N . CYS F 6 217 ? 16.559 -4.550 -0.793 1.00 87.58 483 CYS G N 1
ATOM 5578 C CA . CYS F 6 217 ? 17.954 -4.502 -0.383 1.00 85.68 483 CYS G CA 1
ATOM 5579 C C . CYS F 6 217 ? 18.904 -4.237 -1.553 1.00 82.71 483 CYS G C 1
ATOM 5580 O O . CYS F 6 217 ? 19.904 -3.547 -1.385 1.00 82.44 483 CYS G O 1
ATOM 5583 N N . ALA F 6 218 ? 18.607 -4.779 -2.729 1.00 78.96 484 ALA G N 1
ATOM 5584 C CA . ALA F 6 218 ? 19.458 -4.520 -3.883 1.00 76.48 484 ALA G CA 1
ATOM 5585 C C . ALA F 6 218 ? 19.130 -3.110 -4.387 1.00 74.75 484 ALA G C 1
ATOM 5586 O O . ALA F 6 218 ? 20.018 -2.267 -4.499 1.00 76.25 484 ALA G O 1
ATOM 5588 N N . VAL F 6 219 ? 17.856 -2.864 -4.690 1.00 69.96 485 VAL G N 1
ATOM 5589 C CA . VAL F 6 219 ? 17.402 -1.554 -5.147 1.00 65.22 485 VAL G CA 1
ATOM 5590 C C . VAL F 6 219 ? 18.168 -0.428 -4.461 1.00 63.87 485 VAL G C 1
ATOM 5591 O O . VAL F 6 219 ? 18.461 0.589 -5.083 1.00 64.13 485 VAL G O 1
ATOM 5595 N N . ILE F 6 220 ? 18.478 -0.601 -3.179 1.00 60.53 486 ILE G N 1
ATOM 5596 C CA . ILE F 6 220 ? 19.210 0.421 -2.441 1.00 59.26 486 ILE G CA 1
ATOM 5597 C C . ILE F 6 220 ? 20.669 0.358 -2.884 1.00 57.55 486 ILE G C 1
ATOM 5598 O O . ILE F 6 220 ? 21.247 1.362 -3.284 1.00 55.81 486 ILE G O 1
ATOM 5603 N N . PHE F 6 221 ? 21.248 -0.833 -2.854 1.00 56.81 487 PHE G N 1
ATOM 5604 C CA . PHE F 6 221 ? 22.632 -1.007 -3.268 1.00 56.96 487 PHE G CA 1
ATOM 5605 C C . PHE F 6 221 ? 22.885 -0.453 -4.681 1.00 57.63 487 PHE G C 1
ATOM 5606 O O . PHE F 6 221 ? 23.966 0.065 -4.969 1.00 57.96 487 PHE G O 1
ATOM 5614 N N . GLY F 6 222 ? 21.880 -0.570 -5.545 1.00 57.92 488 GLY G N 1
ATOM 5615 C CA . GLY F 6 222 ? 21.978 -0.095 -6.918 1.00 57.56 488 GLY G CA 1
ATOM 5616 C C . GLY F 6 222 ? 21.941 1.416 -7.044 1.00 56.80 488 GLY G C 1
ATOM 5617 O O . GLY F 6 222 ? 22.865 2.016 -7.590 1.00 56.70 488 GLY G O 1
ATOM 5618 N N . LYS F 6 223 ? 20.877 2.040 -6.549 1.00 56.05 489 LYS G N 1
ATOM 5619 C CA . LYS F 6 223 ? 20.781 3.498 -6.603 1.00 54.74 489 LYS G CA 1
ATOM 5620 C C . LYS F 6 223 ? 22.083 4.128 -6.110 1.00 53.80 489 LYS G C 1
ATOM 5621 O O . LYS F 6 223 ? 22.555 5.127 -6.654 1.00 52.94 489 LYS G O 1
ATOM 5627 N N . ILE F 6 224 ? 22.665 3.536 -5.078 1.00 52.80 490 ILE G N 1
ATOM 5628 C CA . ILE F 6 224 ? 23.894 4.048 -4.531 1.00 51.79 490 ILE G CA 1
ATOM 5629 C C . ILE F 6 224 ? 25.015 3.882 -5.550 1.00 52.07 490 ILE G C 1
ATOM 5630 O O . ILE F 6 224 ? 25.678 4.858 -5.919 1.00 53.56 490 ILE G O 1
ATOM 5635 N N . LEU F 6 225 ? 25.235 2.671 -6.037 1.00 51.13 491 LEU G N 1
ATOM 5636 C CA . LEU F 6 225 ? 26.291 2.485 -7.022 1.00 50.64 491 LEU G CA 1
ATOM 5637 C C . LEU F 6 225 ? 26.075 3.382 -8.265 1.00 51.09 491 LEU G C 1
ATOM 5638 O O . LEU F 6 225 ? 27.013 3.668 -9.007 1.00 51.96 491 LEU G O 1
ATOM 5643 N N . GLY F 6 226 ? 24.829 3.825 -8.469 1.00 50.71 492 GLY G N 1
ATOM 5644 C CA . GLY F 6 226 ? 24.460 4.677 -9.588 1.00 45.07 492 GLY G CA 1
ATOM 5645 C C . GLY F 6 226 ? 25.067 6.033 -9.418 1.00 44.36 492 GLY G C 1
ATOM 5646 O O . GLY F 6 226 ? 25.370 6.689 -10.394 1.00 46.19 492 GLY G O 1
ATOM 5647 N N . ILE F 6 227 ? 25.232 6.465 -8.176 1.00 43.16 493 ILE G N 1
ATOM 5648 C CA . ILE F 6 227 ? 25.857 7.747 -7.899 1.00 43.50 493 ILE G CA 1
ATOM 5649 C C . ILE F 6 227 ? 27.233 7.795 -8.611 1.00 45.23 493 ILE G C 1
ATOM 5650 O O . ILE F 6 227 ? 27.717 8.859 -9.044 1.00 45.49 493 ILE G O 1
ATOM 5655 N N . LEU F 6 228 ? 27.867 6.640 -8.725 1.00 43.22 494 LEU G N 1
ATOM 5656 C CA . LEU F 6 228 ? 29.136 6.604 -9.389 1.00 42.98 494 LEU G CA 1
ATOM 5657 C C . LEU F 6 228 ? 29.039 7.214 -10.787 1.00 45.56 494 LEU G C 1
ATOM 5658 O O . LEU F 6 228 ? 29.764 8.152 -11.121 1.00 48.46 494 LEU G O 1
ATOM 5663 N N . THR F 6 229 ? 28.142 6.716 -11.619 1.00 44.93 495 THR G N 1
ATOM 5664 C CA . THR F 6 229 ? 28.117 7.265 -12.954 1.00 45.31 495 THR G CA 1
ATOM 5665 C C . THR F 6 229 ? 27.734 8.759 -13.041 1.00 44.81 495 THR G C 1
ATOM 5666 O O . THR F 6 229 ? 28.248 9.494 -13.856 1.00 41.95 495 THR G O 1
ATOM 5670 N N . GLU F 6 230 ? 26.862 9.231 -12.183 1.00 46.88 496 GLU G N 1
ATOM 5671 C CA . GLU F 6 230 ? 26.521 10.650 -12.268 1.00 50.19 496 GLU G CA 1
ATOM 5672 C C . GLU F 6 230 ? 27.736 11.533 -11.900 1.00 51.19 496 GLU G C 1
ATOM 5673 O O . GLU F 6 230 ? 27.986 12.609 -12.471 1.00 50.05 496 GLU G O 1
ATOM 5679 N N . ILE F 6 231 ? 28.483 11.047 -10.919 1.00 50.07 497 ILE G N 1
ATOM 5680 C CA . ILE F 6 231 ? 29.652 11.718 -10.431 1.00 47.69 497 ILE G CA 1
ATOM 5681 C C . ILE F 6 231 ? 30.726 11.828 -11.539 1.00 47.13 497 ILE G C 1
ATOM 5682 O O . ILE F 6 231 ? 31.595 12.690 -11.496 1.00 45.64 497 ILE G O 1
ATOM 5687 N N . ARG F 6 232 ? 30.648 10.958 -12.542 1.00 45.57 498 ARG G N 1
ATOM 5688 C CA . ARG F 6 232 ? 31.587 11.005 -13.664 1.00 45.03 498 ARG G CA 1
ATOM 5689 C C . ARG F 6 232 ? 31.205 12.186 -14.590 1.00 46.76 498 ARG G C 1
ATOM 5690 O O . ARG F 6 232 ? 32.080 12.894 -15.109 1.00 49.12 498 ARG G O 1
ATOM 5698 N N . THR F 6 233 ? 29.912 12.410 -14.794 1.00 44.93 499 THR G N 1
ATOM 5699 C CA . THR F 6 233 ? 29.503 13.525 -15.615 1.00 45.58 499 THR G CA 1
ATOM 5700 C C . THR F 6 233 ? 29.815 14.886 -14.967 1.00 48.41 499 THR G C 1
ATOM 5701 O O . THR F 6 233 ? 30.193 15.830 -15.663 1.00 50.58 499 THR G O 1
ATOM 5705 N N . LEU F 6 234 ? 29.651 14.998 -13.651 1.00 48.01 500 LEU G N 1
ATOM 5706 C CA . LEU F 6 234 ? 29.929 16.244 -12.972 1.00 47.22 500 LEU G CA 1
ATOM 5707 C C . LEU F 6 234 ? 31.422 16.447 -12.880 1.00 47.95 500 LEU G C 1
ATOM 5708 O O . LEU F 6 234 ? 31.886 17.551 -12.604 1.00 48.60 500 LEU G O 1
ATOM 5713 N N . GLY F 6 235 ? 32.176 15.377 -13.068 1.00 47.66 501 GLY G N 1
ATOM 5714 C CA . GLY F 6 235 ? 33.621 15.506 -13.021 1.00 50.42 501 GLY G CA 1
ATOM 5715 C C . GLY F 6 235 ? 34.142 16.199 -14.275 1.00 51.24 501 GLY G C 1
ATOM 5716 O O . GLY F 6 235 ? 34.982 17.086 -14.199 1.00 49.83 501 GLY G O 1
ATOM 5717 N N . MET F 6 236 ? 33.639 15.775 -15.429 1.00 53.06 502 MET G N 1
ATOM 5718 C CA . MET F 6 236 ? 34.021 16.373 -16.693 1.00 54.76 502 MET G CA 1
ATOM 5719 C C . MET F 6 236 ? 33.594 17.842 -16.718 1.00 53.57 502 MET G C 1
ATOM 5720 O O . MET F 6 236 ? 34.276 18.684 -17.290 1.00 53.93 502 MET G O 1
ATOM 5725 N N . GLN F 6 237 ? 32.467 18.155 -16.094 1.00 51.73 503 GLN G N 1
ATOM 5726 C CA . GLN F 6 237 ? 31.999 19.524 -16.113 1.00 50.86 503 GLN G CA 1
ATOM 5727 C C . GLN F 6 237 ? 32.931 20.411 -15.304 1.00 50.23 503 GLN G C 1
ATOM 5728 O O . GLN F 6 237 ? 33.170 21.552 -15.666 1.00 50.63 503 GLN G O 1
ATOM 5734 N N . ASN F 6 238 ? 33.466 19.878 -14.216 1.00 49.41 504 ASN G N 1
ATOM 5735 C CA . ASN F 6 238 ? 34.385 20.626 -13.364 1.00 47.72 504 ASN G CA 1
ATOM 5736 C C . ASN F 6 238 ? 35.632 20.957 -14.204 1.00 47.98 504 ASN G C 1
ATOM 5737 O O . ASN F 6 238 ? 36.139 22.071 -14.169 1.00 48.00 504 ASN G O 1
ATOM 5742 N N . SER F 6 239 ? 36.096 19.982 -14.973 1.00 48.57 505 SER G N 1
ATOM 5743 C CA . SER F 6 239 ? 37.250 20.129 -15.849 1.00 49.47 505 SER G CA 1
ATOM 5744 C C . SER F 6 239 ? 37.015 21.151 -16.943 1.00 51.26 505 SER G C 1
ATOM 5745 O O . SER F 6 239 ? 37.876 21.986 -17.219 1.00 51.99 505 SER G O 1
ATOM 5748 N N . ASN F 6 240 ? 35.865 21.051 -17.593 1.00 52.17 506 ASN G N 1
ATOM 5749 C CA . ASN F 6 240 ? 35.526 21.980 -18.643 1.00 52.82 506 ASN G CA 1
ATOM 5750 C C . ASN F 6 240 ? 35.459 23.373 -18.069 1.00 53.02 506 ASN G C 1
ATOM 5751 O O . ASN F 6 240 ? 35.777 24.339 -18.747 1.00 52.53 506 ASN G O 1
ATOM 5756 N N . MET F 6 241 ? 35.048 23.468 -16.813 1.00 54.16 507 MET G N 1
ATOM 5757 C CA . MET F 6 241 ? 34.953 24.757 -16.139 1.00 55.70 507 MET G CA 1
ATOM 5758 C C . MET F 6 241 ? 36.360 25.259 -15.912 1.00 55.47 507 MET G C 1
ATOM 5759 O O . MET F 6 241 ? 36.621 26.428 -16.085 1.00 55.01 507 MET G O 1
ATOM 5764 N N . CYS F 6 242 ? 37.269 24.375 -15.520 1.00 57.48 508 CYS G N 1
ATOM 5765 C CA . CYS F 6 242 ? 38.657 24.778 -15.299 1.00 60.83 508 CYS G CA 1
ATOM 5766 C C . CYS F 6 242 ? 39.176 25.251 -16.634 1.00 62.71 508 CYS G C 1
ATOM 5767 O O . CYS F 6 242 ? 39.846 26.269 -16.705 1.00 63.71 508 CYS G O 1
ATOM 5770 N N . ILE F 6 243 ? 38.850 24.529 -17.702 1.00 64.84 509 ILE G N 1
ATOM 5771 C CA . ILE F 6 243 ? 39.266 24.932 -19.042 1.00 66.13 509 ILE G CA 1
ATOM 5772 C C . ILE F 6 243 ? 38.628 26.268 -19.418 1.00 68.15 509 ILE G C 1
ATOM 5773 O O . ILE F 6 243 ? 39.320 27.247 -19.650 1.00 69.41 509 ILE G O 1
ATOM 5778 N N . SER F 6 244 ? 37.311 26.325 -19.469 1.00 70.60 510 SER G N 1
ATOM 5779 C CA . SER F 6 244 ? 36.645 27.577 -19.822 1.00 74.27 510 SER G CA 1
ATOM 5780 C C . SER F 6 244 ? 36.975 28.714 -18.843 1.00 76.25 510 SER G C 1
ATOM 5781 O O . SER F 6 244 ? 36.348 29.784 -18.874 1.00 76.15 510 SER G O 1
ATOM 5784 N N . LEU F 6 245 ? 37.944 28.477 -17.961 1.00 78.48 511 LEU G N 1
ATOM 5785 C CA . LEU F 6 245 ? 38.341 29.499 -16.997 1.00 81.22 511 LEU G CA 1
ATOM 5786 C C . LEU F 6 245 ? 39.781 29.908 -17.249 1.00 81.78 511 LEU G C 1
ATOM 5787 O O . LEU F 6 245 ? 40.146 31.078 -17.081 1.00 80.93 511 LEU G O 1
ATOM 5792 N N . LYS F 6 246 ? 40.602 28.945 -17.647 1.00 81.96 512 LYS G N 1
ATOM 5793 C CA . LYS F 6 246 ? 41.979 29.257 -17.964 1.00 83.89 512 LYS G CA 1
ATOM 5794 C C . LYS F 6 246 ? 41.854 30.105 -19.241 1.00 85.92 512 LYS G C 1
ATOM 5795 O O . LYS F 6 246 ? 42.528 31.128 -19.408 1.00 85.44 512 LYS G O 1
ATOM 5801 N N . LEU F 6 247 ? 40.956 29.665 -20.125 1.00 88.11 513 LEU G N 1
ATOM 5802 C CA . LEU F 6 247 ? 40.692 30.340 -21.388 1.00 90.29 513 LEU G CA 1
ATOM 5803 C C . LEU F 6 247 ? 40.192 31.763 -21.169 1.00 91.23 513 LEU G C 1
ATOM 5804 O O . LEU F 6 247 ? 40.460 32.641 -21.980 1.00 92.43 513 LEU G O 1
ATOM 5809 N N . LYS F 6 248 ? 39.445 31.998 -20.099 1.00 92.57 514 LYS G N 1
ATOM 5810 C CA . LYS F 6 248 ? 38.976 33.360 -19.833 1.00 94.87 514 LYS G CA 1
ATOM 5811 C C . LYS F 6 248 ? 40.106 34.108 -19.121 1.00 94.14 514 LYS G C 1
ATOM 5812 O O . LYS F 6 248 ? 39.907 35.195 -18.567 1.00 93.01 514 LYS G O 1
ATOM 5818 N N . ASN F 6 249 ? 41.295 33.510 -19.162 1.00 94.04 515 ASN G N 1
ATOM 5819 C CA . ASN F 6 249 ? 42.472 34.062 -18.512 1.00 93.47 515 ASN G CA 1
ATOM 5820 C C . ASN F 6 249 ? 42.020 34.474 -17.119 1.00 92.82 515 ASN G C 1
ATOM 5821 O O . ASN F 6 249 ? 41.751 35.650 -16.847 1.00 92.96 515 ASN G O 1
ATOM 5826 N N . ARG F 6 250 ? 41.891 33.475 -16.254 1.00 91.29 516 ARG G N 1
ATOM 5827 C CA . ARG F 6 250 ? 41.492 33.681 -14.872 1.00 89.21 516 ARG G CA 1
ATOM 5828 C C . ARG F 6 250 ? 42.288 32.655 -14.078 1.00 86.75 516 ARG G C 1
ATOM 5829 O O . ARG F 6 250 ? 42.054 31.453 -14.155 1.00 86.33 516 ARG G O 1
ATOM 5837 N N . LYS F 6 251 ? 43.259 33.146 -13.324 1.00 84.83 517 LYS G N 1
ATOM 5838 C CA . LYS F 6 251 ? 44.129 32.272 -12.564 1.00 82.47 517 LYS G CA 1
ATOM 5839 C C . LYS F 6 251 ? 43.422 31.234 -11.711 1.00 79.89 517 LYS G C 1
ATOM 5840 O O . LYS F 6 251 ? 42.860 31.537 -10.656 1.00 78.57 517 LYS G O 1
ATOM 5842 N N . LEU F 6 252 ? 43.445 30.004 -12.201 1.00 77.50 518 LEU G N 1
ATOM 5843 C CA . LEU F 6 252 ? 42.878 28.890 -11.470 1.00 76.15 518 LEU G CA 1
ATOM 5844 C C . LEU F 6 252 ? 44.052 28.475 -10.605 1.00 74.14 518 LEU G C 1
ATOM 5845 O O . LEU F 6 252 ? 45.121 28.142 -11.113 1.00 73.21 518 LEU G O 1
ATOM 5850 N N . PRO F 6 253 ? 43.877 28.490 -9.284 1.00 72.80 519 PRO G N 1
ATOM 5851 C CA . PRO F 6 253 ? 45.002 28.098 -8.442 1.00 71.94 519 PRO G CA 1
ATOM 5852 C C . PRO F 6 253 ? 45.888 27.016 -9.074 1.00 70.88 519 PRO G C 1
ATOM 5853 O O . PRO F 6 253 ? 45.395 26.031 -9.612 1.00 70.23 519 PRO G O 1
ATOM 5857 N N . PRO F 6 254 ? 47.213 27.217 -9.050 1.00 70.38 520 PRO G N 1
ATOM 5858 C CA . PRO F 6 254 ? 48.133 26.239 -9.614 1.00 69.00 520 PRO G CA 1
ATOM 5859 C C . PRO F 6 254 ? 47.840 24.878 -9.028 1.00 67.55 520 PRO G C 1
ATOM 5860 O O . PRO F 6 254 ? 47.804 23.893 -9.743 1.00 67.28 520 PRO G O 1
ATOM 5864 N N . PHE F 6 255 ? 47.627 24.833 -7.717 1.00 66.53 521 PHE G N 1
ATOM 5865 C CA . PHE F 6 255 ? 47.348 23.576 -7.035 1.00 66.45 521 PHE G CA 1
ATOM 5866 C C . PHE F 6 255 ? 46.232 22.764 -7.715 1.00 65.51 521 PHE G C 1
ATOM 5867 O O . PHE F 6 255 ? 46.346 21.536 -7.904 1.00 62.62 521 PHE G O 1
ATOM 5875 N N . LEU F 6 256 ? 45.159 23.459 -8.077 1.00 64.60 522 LEU G N 1
ATOM 5876 C CA . LEU F 6 256 ? 44.023 22.826 -8.720 1.00 65.17 522 LEU G CA 1
ATOM 5877 C C . LEU F 6 256 ? 44.293 22.510 -10.176 1.00 65.63 522 LEU G C 1
ATOM 5878 O O . LEU F 6 256 ? 43.922 21.428 -10.655 1.00 65.71 522 LEU G O 1
ATOM 5883 N N . GLU F 6 257 ? 44.940 23.453 -10.869 1.00 65.77 523 GLU G N 1
ATOM 5884 C CA . GLU F 6 257 ? 45.296 23.296 -12.278 1.00 64.00 523 GLU G CA 1
ATOM 5885 C C . GLU F 6 257 ? 46.145 22.054 -12.430 1.00 62.03 523 GLU G C 1
ATOM 5886 O O . GLU F 6 257 ? 46.017 21.300 -13.386 1.00 60.79 523 GLU G O 1
ATOM 5892 N N . GLU F 6 258 ? 47.008 21.840 -11.453 1.00 60.94 524 GLU G N 1
ATOM 5893 C CA . GLU F 6 258 ? 47.894 20.703 -11.448 1.00 61.03 524 GLU G CA 1
ATOM 5894 C C . GLU F 6 258 ? 47.126 19.418 -11.168 1.00 60.63 524 GLU G C 1
ATOM 5895 O O . GLU F 6 258 ? 47.098 18.535 -12.006 1.00 60.46 524 GLU G O 1
ATOM 5901 N N . ILE F 6 259 ? 46.470 19.317 -10.016 1.00 60.43 525 ILE G N 1
ATOM 5902 C CA . ILE F 6 259 ? 45.742 18.090 -9.700 1.00 59.68 525 ILE G CA 1
ATOM 5903 C C . ILE F 6 259 ? 44.640 17.650 -10.686 1.00 60.05 525 ILE G C 1
ATOM 5904 O O . ILE F 6 259 ? 44.359 16.460 -10.804 1.00 60.15 525 ILE G O 1
ATOM 5909 N N . TRP F 6 260 ? 44.011 18.577 -11.402 1.00 60.67 526 TRP G N 1
ATOM 5910 C CA . TRP F 6 260 ? 43.004 18.148 -12.364 1.00 62.50 526 TRP G CA 1
ATOM 5911 C C . TRP F 6 260 ? 43.482 18.069 -13.818 1.00 66.45 526 TRP G C 1
ATOM 5912 O O . TRP F 6 260 ? 42.661 17.994 -14.734 1.00 69.01 526 TRP G O 1
ATOM 5923 N N . ASP F 6 261 ? 44.799 18.074 -14.023 1.00 69.21 527 ASP G N 1
ATOM 5924 C CA . ASP F 6 261 ? 45.409 18.011 -15.348 1.00 69.94 527 ASP G CA 1
ATOM 5925 C C . ASP F 6 261 ? 44.854 19.035 -16.308 1.00 71.08 527 ASP G C 1
ATOM 5926 O O . ASP F 6 261 ? 44.725 18.762 -17.504 1.00 69.98 527 ASP G O 1
ATOM 5931 N N . VAL F 6 262 ? 44.526 20.210 -15.772 1.00 72.94 528 VAL G N 1
ATOM 5932 C CA . VAL F 6 262 ? 43.995 21.306 -16.565 1.00 75.28 528 VAL G CA 1
ATOM 5933 C C . VAL F 6 262 ? 45.148 21.862 -17.382 1.00 77.92 528 VAL G C 1
ATOM 5934 O O . VAL F 6 262 ? 46.012 22.567 -16.857 1.00 77.47 528 VAL G O 1
ATOM 5936 N N . ALA F 6 263 ? 45.149 21.529 -18.674 1.00 81.17 529 ALA G N 1
ATOM 5937 C CA . ALA F 6 263 ? 46.185 21.942 -19.620 1.00 84.04 529 ALA G CA 1
ATOM 5938 C C . ALA F 6 263 ? 46.455 23.452 -19.672 1.00 85.41 529 ALA G C 1
ATOM 5939 O O . ALA F 6 263 ? 45.754 24.200 -18.955 1.00 85.91 529 ALA G O 1
#

Secondary structure (DSSP, 8-state):
--B-TTT-SBP-SEETTEE--HHHHHHHHHHHHHT-----SSSS----STTTGGG-HHHHHHHHHHHT--GGGSPPP-/---S-B-TTT-SBP-EEETTEEE-HHHHHHHHHHHHTT-----SS-S-PPPSTTHHHH-HHHHHHHHHHTT--GGGSS-SSHHHHH-/-----HHHHHHHHSPPP-TTS---SB---TT----GGGHHHHHHHHHHHHHHHHHHHHHHTTSTTGGGS-HHHHHHHHHTTHHHHHHHHHHHHHTTT----------EEE-SSS-EEEHHHHHHTT-HHHHHHIIIIIIIHHHHHT--HHHHHHHHHHHH--S-STT-TTHHHHHHHHHHHHHHHHHHHHHHHTT-TTHHHHHHTHHHHHHHHHHHHHHHHHHTT-B-GGGHHHHHHHHT-/-----HHHHHHHHHHHHHHHHHSS--HHHHHHHT----TTHHHHHHHHHHHHHHHHHHHHHHTSTTGGGS-HHHHHHHHHHHHHHHHHHHHHHTEETTTTEEEETTTEEE-HHHHIIIIIHHHHHHHHHHHHHHHTT---HHHHHHHHHHHHTS--TT-SSHHHHHHHHHHHHHHHHHHHHHHS-SSTHHHHHHHHHHHHHHHHHHHHHHHHHHHHHHHTTT----HHHHHHTT--

GO terms:
  GO:0005515 protein binding (F, IPI)

B-factor: mean 63.03, std 19.17, range [21.86, 123.86]

Nearest PDB structures (foldseek):
  4umm-assembly1_A  TM=1.013E+00  e=8.953E-18  Heliothis virescens
  2han-assembly1_A  TM=1.013E+00  e=7.988E-16  Drosophila melanogaster
  4cn3-assembly2_D  TM=1.004E+00  e=1.217E-15  Homo sapiens
  4cn2-assembly1_D  TM=1.007E+00  e=4.952E-15  Homo sapiens
  4cn7-assembly1_F  TM=1.008E+00  e=6.112E-15  Homo sapiens

Foldseek 3Di:
DDAAQLARHQFPQDAQHGGHHPVLNVLLLVCLQVVDAFDDPDDLCDHCYPPCVVVGSNNSNVSCVVRPRDSVRRDHDD/DCPAQAAQQARPGFPQAAQRARHHPLLNVLQLVCLVVVDDFDAPPDQDDRHHPVCVVVGSNSSNVSCVVRPRHSCPRLHPDPVNVVD/DDDQFLVVLVVLVPDFADPPDQDQQFAQDPPFPDDPVCRVVSRVLSSLLRVVLLSVLVSQCVHLCLVVADVVQSLLLSVVQSLLLQLLVQLQVVLVQDPPVVDDQRFWTDNDVPDIHGLVVVVVVVCNVLVRLSNPLHNVLVVVLVDDSSLSSLVVQLRSLDLPRPPRPDSVSSVVSNVVSLVSNVVCCCVVPVSDDQSSPSSVVSSVSSVVSSVVVVVSCVSGVGGPVVCRSVCSSVSSD/DDADDPVLVVQLVVLLVLCVVQLAADPVLVCVQPDDVPLVVLQSNVLSLLLRQLVSLLVSLVSAPCLVVFDPQVSLQLSLQLSQLLVLLSQLVQADPVQLFTAGPVRDTHHCVSCVSNVVVQLPVLSSVLSVVVVVLDDDSSLSSLLSNLSSLPQGPSGDPSVSSVVSNVVSLVSVLNVLCVVDPVDDCSVVNSVVSVVSSVSSNVSSVSVLVSLQVQVVVVHDRDPSNCVSNVND

InterPro domains:
  IPR000536 Nuclear hormone receptor, ligand-binding domain [PF00104] (352-525)
  IPR000536 Nuclear hormone receptor, ligand-binding domain [PS51843] (314-548)
  IPR000536 Nuclear hormone receptor, ligand-binding domain [SM00430] (359-519)
  IPR001628 Zinc finger, nuclear hormone receptor-type [PF00105] (162-229)
  IPR001628 Zinc finger, nuclear hormone receptor-type [PR00047] (163-179)
  IPR001628 Zinc finger, nuclear hormone receptor-type [PR00047] (179-194)
  IPR001628 Zinc finger, nuclear hormone receptor-type [PR00047] (212-220)
  IPR001628 Zinc finger, nuclear hormone receptor-type [PR00047] (220-228)
  IPR001628 Zinc finger, nuclear hormone receptor-type [PS00031] (163-189)
  IPR001628 Zinc finger, nuclear hormone receptor-type [PS51030] (160-235)
  IPR001628 Zinc finger, nuclear hormone receptor-type [SM00399] (160-231)
  IPR001723 Nuclear hormone receptor [PR00398] (224-234)
  IPR001723 Nuclear hormone receptor [PR00398] (360-381)
  IPR001723 Nuclear hormone receptor [PR00398] (381-397)
  IPR001723 Nuclear hormone receptor [PR00398] (448-463)
  IPR001723 Nuclear hormone receptor [PR00398] (507-524)
  IPR003069 Ecdysteroid receptor [PR01283] (151-162)
  IPR003069 Ecdysteroid receptor [PR01283] (229-238)
  IPR003069 Ecdysteroid receptor [PR01283] (314-339)
  IPR003069 Ecdysteroid receptor [PR01283] (345-364)

Radius of gyration: 33.59 Å; Cα contacts (8 Å, |Δi|>4): 800; chains: 4; bounding box: 100×76×85 Å

Solvent-accessible surface area: 33872 Å² total; per-residue (Å²): 221,91,121,3,63,2,8,38,13,180,7,66,28,129,32,43,52,11,76,0,3,94,27,0,67,14,9,0,69,125,0,21,96,157,100,82,132,36,88,25,228,133,142,170,130,38,107,6,22,68,107,38,34,84,123,12,95,47,8,9,25,71,74,0,62,93,43,28,7,108,88,143,46,18,108,152,131,261,279,145,178,81,79,85,4,94,2,8,41,21,146,4,46,22,167,28,52,95,3,28,0,2,93,32,0,66,20,5,0,96,113,2,31,68,129,122,25,138,31,159,12,168,98,62,120,91,26,149,14,44,29,36,37,39,171,103,4,92,37,9,18,31,106,66,0,75,90,36,30,4,120,58,113,57,10,102,55,138,68,146,67,29,132,148,259,168,85,101,1,30,19,124,51,1,60,98,5,58,93,103,140,30,86,104,78,116,156,35,106,1,16,71,32,2,138,99,12,92,15,66,112,163,91,83,78,57,34,49,66,60,10,91,18,8,13,125,20,0,28,26,26,4,30,17,0,64,68,4,11,67,0,52,122,6,63,86,97,1,5,25,54,0,5,87,44,4,9,11,13,5,18,15,1,14,14,0,62,61,0,16,119,77,20,100,99,153,139,123,81,69,23,64,53,21,5,18,66,114,68,64,43,35,73,44,77,56,4,96,154,60,57,34,15,116,14,8,42,38,2,1,53,20,0,0,59,34,0,122,94,25,178,11,36,84,6,0,4,1,0,0,10,0,2,14,1,0,13,10,30,27,94,55,22,129,39,55,114,85,0,32,81,10,28,39,73,0,2,35,9,0,29,70,51,11,138,198,64,32,91,105,79,78,24,16,16,3,20,0,6,23,16,16,2,8,1,30,7,0,4,40,48,16,52,71,40,31,95,137,50,76,18,9,5,80,134,44,5,38,19,54,0,130,69,30,14,212,162,74,101,49,76,83,96,10,94,72,8,2,49,107,0,49,194,55,18,100,53,58,31,76,11,41,134,110,35,20,156,152,27,53,82,77,133,151,68,72,108,26,10,30,28,10,10,68,17,25,28,11,32,0,76,22,1,28,88,7,0,108,16,6,47,14,3,95,150,10,34,156,52,0,26,83,27,0,15,45,34,1,0,12,13,1,23,8,2,34,20,11,62,58,24,44,37,98,81,55,0,5,53,22,18,46,118,96,50,29,48,123,80,40,17,160,151,4,22,19,34,113,19,4,78,39,14,2,35,13,1,87,11,6,109,62,33,135,30,49,69,18,22,15,1,0,0,9,0,0,0,0,0,8,63,11,71,62,20,92,70,59,140,65,1,66,108,18,5,104,78,2,14,31,0,0,73,10,32,3,35,69,107,60,90,36,42,74,134,8,7,7,54,11,1,63,5,1,14,8,4,14,30,0,24,23,9,10,42,30,21,41,59,13,8,64,41,5,81,144,116,134,99,68,10,18,106,77,7,38,103,13,26,104,15,100